Protein 4ILO (pdb70)

Radius of gyration: 42.45 Å; Cα contacts (8 Å, |Δi|>4): 378; chains: 2; bounding box: 97×63×125 Å

Organism: Chlamydia trachomatis serovar L2 (strain ATCC VR-902B / DSM 19102 / 434/Bu) (NCBI:txid471472)

Structure (mmCIF, N/CA/C/O backbone):
data_4ILO
#
_entry.id   4ILO
#
_cell.length_a   88.345
_cell.length_b   92.634
_cell.length_c   82.652
_cell.angle_alpha   90.000
_cell.angle_beta   95.620
_cell.angle_gamma   90.000
#
_symmetry.space_group_name_H-M   'C 1 2 1'
#
loop_
_entity.id
_entity.type
_entity.pdbx_description
1 polymer CT398
2 non-polymer 'ZINC ION'
3 non-polymer 1,2-ETHANEDIOL
4 water water
#
loop_
_atom_site.group_PDB
_atom_site.id
_atom_site.type_symbol
_atom_site.label_atom_id
_atom_site.label_alt_id
_atom_site.label_comp_id
_atom_site.label_asym_id
_atom_site.label_entity_id
_atom_site.label_seq_id
_atom_site.pdbx_PDB_ins_code
_atom_site.Cartn_x
_atom_site.Cartn_y
_atom_site.Cartn_z
_atom_site.occupancy
_atom_site.B_iso_or_equiv
_atom_site.auth_seq_id
_atom_site.auth_comp_id
_atom_site.auth_asym_id
_atom_site.auth_atom_id
_atom_site.pdbx_PDB_model_num
ATOM 1 N N . SER A 1 1 ? -36.230 32.336 43.469 1.00 64.29 -2 SER A N 1
ATOM 2 C CA . SER A 1 1 ? -37.687 32.408 43.158 1.00 66.21 -2 SER A CA 1
ATOM 3 C C . SER A 1 1 ? -38.170 31.118 42.496 1.00 61.56 -2 SER A C 1
ATOM 4 O O . SER A 1 1 ? -37.475 30.553 41.620 1.00 47.97 -2 SER A O 1
ATOM 7 N N . ASN A 1 2 ? -39.357 30.663 42.930 1.00 52.47 -1 ASN A N 1
ATOM 8 C CA . ASN A 1 2 ? -40.056 29.561 42.261 1.00 59.97 -1 ASN A CA 1
ATOM 9 C C . ASN A 1 2 ? -40.186 29.816 40.760 1.00 57.30 -1 ASN A C 1
ATOM 10 O O . ASN A 1 2 ? -39.846 28.956 39.935 1.00 43.16 -1 ASN A O 1
ATOM 15 N N . ALA A 1 3 ? -40.709 30.994 40.391 1.00 51.01 0 ALA A N 1
ATOM 16 C CA . ALA A 1 3 ? -40.984 31.280 38.988 1.00 50.91 0 ALA A CA 1
ATOM 17 C C . ALA A 1 3 ? -39.701 31.336 38.171 1.00 46.25 0 ALA A C 1
ATOM 18 O O . ALA A 1 3 ? -39.687 30.911 37.016 1.00 47.73 0 ALA A O 1
ATOM 20 N N . MET A 1 4 ? -38.624 31.884 38.748 1.00 51.25 1 MET A N 1
ATOM 21 C CA . MET A 1 4 ? -37.345 31.957 38.045 1.00 53.08 1 MET A CA 1
ATOM 22 C C . MET A 1 4 ? -36.811 30.557 37.770 1.00 50.41 1 MET A C 1
ATOM 23 O O . MET A 1 4 ? -36.344 30.263 36.658 1.00 41.04 1 MET A O 1
ATOM 28 N N . HIS A 1 5 ? -36.915 29.677 38.774 1.00 49.12 2 HIS A N 1
ATOM 29 C CA . HIS A 1 5 ? -36.569 28.268 38.617 1.00 50.38 2 HIS A CA 1
ATOM 30 C C . HIS A 1 5 ? -37.368 27.606 37.487 1.00 53.14 2 HIS A C 1
ATOM 31 O O . HIS A 1 5 ? -36.816 26.810 36.718 1.00 45.45 2 HIS A O 1
ATOM 38 N N . ASP A 1 6 ? -38.663 27.923 37.359 1.00 56.56 3 ASP A N 1
ATOM 39 C CA . ASP A 1 6 ? -39.449 27.372 36.251 1.00 48.34 3 ASP A CA 1
ATOM 40 C C . ASP A 1 6 ? -39.017 27.966 34.913 1.00 48.26 3 ASP A C 1
ATOM 41 O O . ASP A 1 6 ? -38.956 27.252 33.900 1.00 45.95 3 ASP A O 1
ATOM 46 N N . ALA A 1 7 ? -38.751 29.273 34.874 1.00 41.47 4 ALA A N 1
ATOM 47 C CA . ALA A 1 7 ? -38.278 29.863 33.629 1.00 45.82 4 ALA A CA 1
ATOM 48 C C . ALA A 1 7 ? -36.955 29.233 33.206 1.00 45.42 4 ALA A C 1
ATOM 49 O O . ALA A 1 7 ? -36.712 29.007 32.006 1.00 43.97 4 ALA A O 1
ATOM 51 N N . LEU A 1 8 ? -36.088 28.934 34.180 1.00 42.36 5 LEU A N 1
ATOM 52 C CA . LEU A 1 8 ? -34.782 28.378 33.857 1.00 41.01 5 LEU A CA 1
ATOM 53 C C . LEU A 1 8 ? -34.935 26.959 33.352 1.00 42.88 5 LEU A C 1
ATOM 54 O O . LEU A 1 8 ? -34.476 26.640 32.254 1.00 37.02 5 LEU A O 1
ATOM 59 N N . GLN A 1 9 ? -35.628 26.111 34.117 1.00 38.03 6 GLN A N 1
ATOM 60 C CA . GLN A 1 9 ? -35.848 24.734 33.686 1.00 39.52 6 GLN A CA 1
ATOM 61 C C . GLN A 1 9 ? -36.401 24.690 32.262 1.00 41.26 6 GLN A C 1
ATOM 62 O O . GLN A 1 9 ? -36.009 23.830 31.447 1.00 38.03 6 GLN A O 1
ATOM 68 N N . SER A 1 10 ? -37.272 25.645 31.923 1.00 38.44 7 SER A N 1
ATOM 69 C CA . SER A 1 10 ? -37.906 25.635 30.610 1.00 38.70 7 SER A CA 1
ATOM 70 C C . SER A 1 10 ? -36.932 26.032 29.491 1.00 37.76 7 SER A C 1
ATOM 71 O O . SER A 1 10 ? -36.910 25.396 28.443 1.00 37.41 7 SER A O 1
ATOM 74 N N . ILE A 1 11 ? -36.172 27.113 29.680 1.00 37.55 8 ILE A N 1
ATOM 75 C CA . ILE A 1 11 ? -35.176 27.525 28.696 1.00 36.83 8 ILE A CA 1
ATOM 76 C C . ILE A 1 11 ? -34.049 26.509 28.619 1.00 35.75 8 ILE A C 1
ATOM 77 O O . ILE A 1 11 ? -33.474 26.295 27.553 1.00 35.10 8 ILE A O 1
ATOM 82 N N . LEU A 1 12 ? -33.696 25.879 29.736 1.00 35.70 9 LEU A N 1
ATOM 83 C CA . LEU A 1 12 ? -32.685 24.839 29.668 1.00 35.06 9 LEU A CA 1
ATOM 84 C C . LEU A 1 12 ? -33.120 23.729 28.721 1.00 34.84 9 LEU A C 1
ATOM 85 O O . LEU A 1 12 ? -32.318 23.249 27.909 1.00 39.12 9 LEU A O 1
ATOM 90 N N . ALA A 1 13 ? -34.395 23.350 28.761 1.00 35.52 10 ALA A N 1
ATOM 91 C CA . ALA A 1 13 ? -34.848 22.252 27.911 1.00 35.65 10 ALA A CA 1
ATOM 92 C C . ALA A 1 13 ? -34.955 22.684 26.458 1.00 37.99 10 ALA A C 1
ATOM 93 O O . ALA A 1 13 ? -34.698 21.878 25.549 1.00 38.95 10 ALA A O 1
ATOM 95 N N . ILE A 1 14 ? -35.341 23.939 26.215 1.00 35.52 11 ILE A N 1
ATOM 96 C CA . ILE A 1 14 ? -35.297 24.464 24.852 1.00 35.27 11 ILE A CA 1
ATOM 97 C C . ILE A 1 14 ? -33.863 24.505 24.351 1.00 34.12 11 ILE A C 1
ATOM 98 O O . ILE A 1 14 ? -33.585 24.234 23.173 1.00 33.78 11 ILE A O 1
ATOM 103 N N . GLN A 1 15 ? -32.935 24.855 25.239 1.00 33.84 12 GLN A N 1
ATOM 104 C CA . GLN A 1 15 ? -31.540 24.960 24.855 1.00 33.09 12 GLN A CA 1
ATOM 105 C C . GLN A 1 15 ? -30.998 23.611 24.386 1.00 32.54 12 GLN A C 1
ATOM 106 O O . GLN A 1 15 ? -30.185 23.555 23.455 1.00 31.95 12 GLN A O 1
ATOM 112 N N . GLU A 1 16 ? -31.442 22.510 24.999 1.00 33.37 13 GLU A N 1
ATOM 113 C CA . GLU A 1 16 ? -30.962 21.200 24.544 1.00 39.61 13 GLU A CA 1
ATOM 114 C C . GLU A 1 16 ? -31.467 20.879 23.136 1.00 38.27 13 GLU A C 1
ATOM 115 O O . GLU A 1 16 ? -30.729 20.293 22.316 1.00 32.53 13 GLU A O 1
ATOM 121 N N . LEU A 1 17 ? -32.699 21.292 22.818 1.00 33.02 14 LEU A N 1
ATOM 122 C CA . LEU A 1 17 ? -33.203 21.119 21.461 1.00 37.33 14 LEU A CA 1
ATOM 123 C C . LEU A 1 17 ? -32.406 21.965 20.477 1.00 32.13 14 LEU A C 1
ATOM 124 O O . LEU A 1 17 ? -31.968 21.470 19.428 1.00 31.64 14 LEU A O 1
ATOM 129 N N . ASP A 1 18 ? -32.168 23.232 20.822 1.00 32.08 15 ASP A N 1
ATOM 130 C CA . ASP A 1 18 ? -31.399 24.096 19.937 1.00 31.53 15 ASP A CA 1
ATOM 131 C C . ASP A 1 18 ? -29.984 23.558 19.678 1.00 30.69 15 ASP A C 1
ATOM 132 O O . ASP A 1 18 ? -29.477 23.653 18.548 1.00 30.17 15 ASP A O 1
ATOM 137 N N . ILE A 1 19 ? -29.324 22.993 20.695 1.00 30.70 16 ILE A N 1
ATOM 138 C CA . ILE A 1 19 ? -27.971 22.478 20.480 1.00 33.39 16 ILE A CA 1
ATOM 139 C C . ILE A 1 19 ? -27.991 21.343 19.457 1.00 34.49 16 ILE A C 1
ATOM 140 O O . ILE A 1 19 ? -27.186 21.310 18.508 1.00 34.49 16 ILE A O 1
ATOM 145 N N . LYS A 1 20 ? -28.907 20.391 19.644 1.00 41.07 17 LYS A N 1
ATOM 146 C CA . LYS A 1 20 ? -29.052 19.302 18.682 1.00 38.39 17 LYS A CA 1
ATOM 147 C C . LYS A 1 20 ? -29.311 19.847 17.286 1.00 38.28 17 LYS A C 1
ATOM 148 O O . LYS A 1 20 ? -28.683 19.412 16.311 1.00 35.98 17 LYS A O 1
ATOM 154 N N . MET A 1 21 ? -30.230 20.817 17.174 1.00 32.64 18 MET A N 1
ATOM 155 C CA . MET A 1 21 ? -30.575 21.343 15.862 1.00 32.86 18 MET A CA 1
ATOM 156 C C . MET A 1 21 ? -29.377 22.009 15.209 1.00 34.50 18 MET A C 1
ATOM 157 O O . MET A 1 21 ? -29.217 21.921 13.993 1.00 30.21 18 MET A O 1
ATOM 162 N N . ILE A 1 22 ? -28.524 22.675 15.999 1.00 28.95 19 ILE A N 1
ATOM 163 C CA . ILE A 1 22 ? -27.304 23.254 15.444 1.00 28.45 19 ILE A CA 1
ATOM 164 C C . ILE A 1 22 ? -26.391 22.147 14.956 1.00 28.32 19 ILE A C 1
ATOM 165 O O . ILE A 1 22 ? -25.800 22.232 13.876 1.00 30.02 19 ILE A O 1
ATOM 170 N N . ARG A 1 23 ? -26.276 21.082 15.743 1.00 36.14 20 ARG A N 1
ATOM 171 C CA . ARG A 1 23 ? -25.472 19.952 15.325 1.00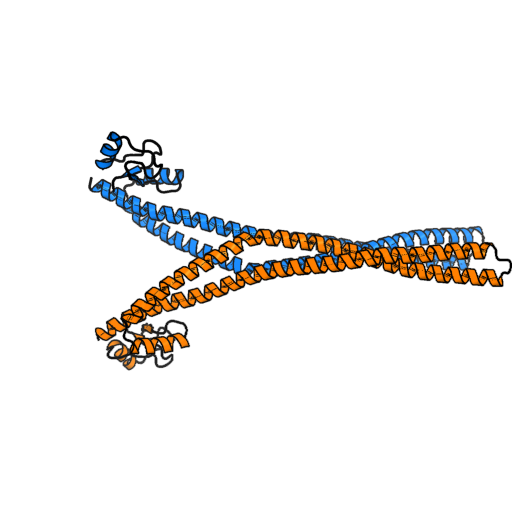 31.40 20 ARG A CA 1
ATOM 172 C C . ARG A 1 23 ? -26.014 19.373 14.029 1.00 32.84 20 ARG A C 1
ATOM 173 O O . ARG A 1 23 ? -25.281 19.253 13.047 1.00 31.16 20 ARG A O 1
ATOM 181 N N . LEU A 1 24 ? -27.318 19.057 13.992 1.00 34.19 21 LEU A N 1
ATOM 182 C CA . LEU A 1 24 ? -27.911 18.492 12.783 1.00 33.38 21 LEU A CA 1
ATOM 183 C C . LEU A 1 24 ? -27.615 19.345 11.555 1.00 33.89 21 LEU A C 1
ATOM 184 O O . LEU A 1 24 ? -27.319 18.806 10.481 1.00 31.72 21 LEU A O 1
ATOM 189 N N . MET A 1 25 ? -27.714 20.677 11.679 1.00 28.00 22 MET A N 1
ATOM 190 C CA . MET A 1 25 ? -27.548 21.520 10.503 1.00 27.67 22 MET A CA 1
ATOM 191 C C . MET A 1 25 ? -26.110 21.477 10.013 1.00 34.34 22 MET A C 1
ATOM 192 O O . MET A 1 25 ? -25.855 21.567 8.802 1.00 32.63 22 MET A O 1
ATOM 197 N N . ARG A 1 26 ? -25.162 21.336 10.942 1.00 37.98 23 ARG A N 1
ATOM 198 C CA . ARG A 1 26 ? -23.760 21.256 10.564 1.00 36.97 23 ARG A CA 1
ATOM 199 C C . ARG A 1 26 ? -23.464 19.942 9.849 1.00 30.25 23 ARG A C 1
ATOM 200 O O . ARG A 1 26 ? -22.736 19.923 8.849 1.00 29.94 23 ARG A O 1
ATOM 208 N N . VAL A 1 27 ? -24.011 18.832 10.351 1.00 28.21 24 VAL A N 1
ATOM 209 C CA . VAL A 1 27 ? -23.780 17.541 9.708 1.00 31.40 24 VAL A CA 1
ATOM 210 C C . VAL A 1 27 ? -24.452 17.486 8.341 1.00 25.91 24 VAL A C 1
ATOM 211 O O . VAL A 1 27 ? -23.899 16.926 7.392 1.00 29.15 24 VAL A O 1
ATOM 215 N N . LYS A 1 28 ? -25.664 18.029 8.221 1.00 30.91 25 LYS A N 1
ATOM 216 C CA . LYS A 1 28 ? -26.294 18.162 6.909 1.00 29.32 25 LYS A CA 1
ATOM 217 C C . LYS A 1 28 ? -25.380 18.904 5.938 1.00 34.98 25 LYS A C 1
ATOM 218 O O . LYS A 1 28 ? -25.060 18.399 4.857 1.00 27.01 25 LYS A O 1
ATOM 224 N N . LYS A 1 29 ? -24.950 20.116 6.309 1.00 36.02 26 LYS A N 1
ATOM 225 C CA . LYS A 1 29 ? -24.056 20.852 5.426 1.00 28.82 26 LYS A CA 1
ATOM 226 C C . LYS A 1 29 ? -22.837 20.01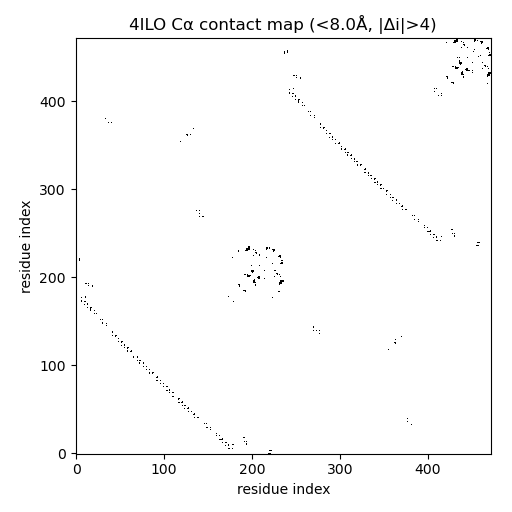4 5.067 1.00 29.66 26 LYS A C 1
ATOM 227 O O . LYS A 1 29 ? -22.378 20.047 3.921 1.00 34.19 26 LYS A O 1
ATOM 229 N N . GLU A 1 30 ? -22.295 19.247 6.022 1.00 32.68 27 GLU A N 1
ATOM 230 C CA . GLU A 1 30 ? -21.123 18.420 5.703 1.00 37.50 27 GLU A CA 1
ATOM 231 C C . GLU A 1 30 ? -21.458 17.314 4.695 1.00 34.48 27 GLU A C 1
ATOM 232 O O . GLU A 1 30 ? -20.671 17.043 3.775 1.00 27.61 27 GLU A O 1
ATOM 238 N N . HIS A 1 31 ? -22.616 16.656 4.854 1.00 29.47 28 HIS A N 1
ATOM 239 C CA . HIS A 1 31 ? -23.063 15.675 3.865 1.00 29.78 28 HIS A CA 1
ATOM 240 C C . HIS A 1 31 ? -23.286 16.323 2.503 1.00 32.05 28 HIS A C 1
ATOM 241 O O . HIS A 1 31 ? -22.943 15.734 1.471 1.00 31.12 28 HIS A O 1
ATOM 248 N N . GLN A 1 32 ? -23.859 17.537 2.474 1.00 23.78 29 GLN A N 1
ATOM 249 C CA . GLN A 1 32 ? -24.076 18.210 1.191 1.00 29.35 29 GLN A CA 1
ATOM 250 C C . GLN A 1 32 ? -22.757 18.579 0.517 1.00 29.70 29 GLN A C 1
ATOM 251 O O . GLN A 1 32 ? -22.640 18.499 -0.713 1.00 29.32 29 GLN A O 1
ATOM 257 N N . ASN A 1 33 ? -21.746 18.976 1.294 1.00 36.10 30 ASN A N 1
ATOM 258 C CA . ASN A 1 33 ? -20.429 19.219 0.705 1.00 33.26 30 ASN A CA 1
ATOM 259 C C . ASN A 1 33 ? -19.858 17.947 0.096 1.00 26.66 30 ASN A C 1
ATOM 260 O O . ASN A 1 33 ? -19.232 17.992 -0.968 1.00 27.45 30 ASN A O 1
ATOM 265 N N . GLU A 1 34 ? -20.019 16.813 0.799 1.00 28.71 31 GLU A N 1
ATOM 266 C CA . GLU A 1 34 ? -19.532 15.516 0.327 1.00 24.80 31 GLU A CA 1
ATOM 267 C C . GLU A 1 34 ? -20.213 15.109 -0.976 1.00 36.70 31 GLU A C 1
ATOM 268 O O . GLU A 1 34 ? -19.566 14.532 -1.862 1.00 34.32 31 GLU A O 1
ATOM 274 N N . LEU A 1 35 ? -21.512 15.419 -1.119 1.00 22.74 32 LEU A N 1
ATOM 275 C CA . LEU A 1 35 ? -22.234 15.164 -2.373 1.00 35.15 32 LEU A CA 1
ATOM 276 C C . LEU A 1 35 ? -21.717 16.046 -3.512 1.00 21.79 32 LEU A C 1
ATOM 277 O O . LEU A 1 35 ? -21.425 15.560 -4.613 1.00 24.12 32 LEU A O 1
ATOM 282 N N . ALA A 1 36 ? -21.593 17.350 -3.257 1.00 22.06 33 ALA A N 1
ATOM 283 C CA . ALA A 1 36 ? -21.072 18.270 -4.253 1.00 28.78 33 ALA A CA 1
ATOM 284 C C . ALA A 1 36 ? -19.667 17.886 -4.665 1.00 32.37 33 ALA A C 1
ATOM 285 O O . ALA A 1 36 ? -19.319 18.006 -5.844 1.00 33.39 33 ALA A O 1
ATOM 287 N N . LYS A 1 37 ? -18.844 17.402 -3.718 1.00 29.14 34 LYS A N 1
ATOM 288 C CA . LYS A 1 37 ? -17.507 16.931 -4.086 1.00 29.14 34 LYS A CA 1
ATOM 289 C C . LYS A 1 37 ? -17.590 15.740 -5.037 1.00 29.37 34 LYS A C 1
ATOM 290 O O . LYS A 1 37 ? -16.832 15.655 -6.017 1.00 25.16 34 LYS A O 1
ATOM 292 N N . ILE A 1 38 ? -18.554 14.841 -4.810 1.00 36.97 35 ILE A N 1
ATOM 293 C CA . ILE A 1 38 ? -18.708 13.672 -5.674 1.00 30.00 35 ILE A CA 1
ATOM 294 C C . ILE A 1 38 ? -19.251 14.086 -7.041 1.00 33.61 35 ILE A C 1
ATOM 295 O O . ILE A 1 38 ? -18.690 13.710 -8.079 1.00 32.26 35 ILE A O 1
ATOM 300 N N . GLN A 1 39 ? -20.318 14.908 -7.063 1.00 26.06 36 GLN A N 1
ATOM 301 C CA . GLN A 1 39 ? -20.826 15.455 -8.327 1.00 31.02 36 GLN A CA 1
ATOM 302 C C . GLN A 1 39 ? -19.716 16.150 -9.118 1.00 33.69 36 GLN A C 1
ATOM 303 O O . GLN A 1 39 ? -19.613 15.989 -10.333 1.00 32.85 36 GLN A O 1
ATOM 305 N N . ALA A 1 40 ? -18.883 16.936 -8.441 1.00 35.75 37 ALA A N 1
ATOM 306 C CA . ALA A 1 40 ? -17.843 17.687 -9.132 1.00 32.14 37 ALA A CA 1
ATOM 307 C C . ALA A 1 40 ? -16.758 16.768 -9.705 1.00 31.95 37 ALA A C 1
ATOM 308 O O . ALA A 1 40 ? -16.148 17.088 -10.728 1.00 27.93 37 ALA A O 1
ATOM 310 N N . LEU A 1 41 ? -16.479 15.637 -9.066 1.00 28.43 38 LEU A N 1
ATOM 311 C CA . LEU A 1 41 ? -15.517 14.723 -9.650 1.00 25.38 38 LEU A CA 1
ATOM 312 C C . LEU A 1 41 ? -16.070 14.130 -10.941 1.00 30.59 38 LEU A C 1
ATOM 313 O O . LEU A 1 41 ? -15.338 13.990 -11.936 1.00 29.44 38 LEU A O 1
ATOM 318 N N . LYS A 1 42 ? -17.372 13.812 -10.960 1.00 29.01 39 LYS A N 1
ATOM 319 C CA . LYS A 1 42 ? -17.990 13.316 -12.188 1.00 31.86 39 LYS A CA 1
ATOM 320 C C . LYS A 1 42 ? -18.071 14.415 -13.228 1.00 36.80 39 LYS A C 1
ATOM 321 O O . LYS A 1 42 ? -17.816 14.174 -14.408 1.00 31.74 39 LYS A O 1
ATOM 327 N N . THR A 1 43 ? -18.445 15.626 -12.821 1.00 24.32 40 THR A N 1
ATOM 328 C CA . THR A 1 43 ? -18.632 16.656 -13.821 1.00 22.76 40 THR A CA 1
ATOM 329 C C . THR A 1 43 ? -17.316 16.990 -14.502 1.00 32.01 40 THR A C 1
ATOM 330 O O . THR A 1 43 ? -17.289 17.270 -15.707 1.00 34.09 40 THR A O 1
ATOM 334 N N . ASP A 1 44 ? -16.214 16.917 -13.760 1.00 22.54 41 ASP A N 1
ATOM 335 C CA . ASP A 1 44 ? -14.916 17.129 -14.368 1.00 23.41 41 ASP A CA 1
ATOM 336 C C . ASP A 1 44 ? -14.617 16.059 -15.412 1.00 26.90 41 ASP A C 1
ATOM 337 O O . ASP A 1 44 ? -14.032 16.346 -16.473 1.00 21.13 41 ASP A O 1
ATOM 342 N N . ILE A 1 45 ? -14.992 14.813 -15.140 1.00 18.83 42 ILE A N 1
ATOM 343 C CA . ILE A 1 45 ? -14.678 13.772 -16.115 1.00 20.80 42 ILE A CA 1
ATOM 344 C C . ILE A 1 45 ? -15.566 13.922 -17.342 1.00 26.65 42 ILE A C 1
ATOM 345 O O . ILE A 1 45 ? -15.131 13.671 -18.465 1.00 25.56 42 ILE A O 1
ATOM 350 N N . ARG A 1 46 ? -16.823 14.320 -17.149 1.00 25.80 43 ARG A N 1
ATOM 351 C CA . ARG A 1 46 ? -17.711 14.528 -18.290 1.00 24.17 43 ARG A CA 1
ATOM 352 C C . ARG A 1 46 ? -17.195 15.636 -19.182 1.00 25.31 43 ARG A C 1
ATOM 353 O O . ARG A 1 46 ? -17.301 15.549 -20.416 1.00 30.22 43 ARG A O 1
ATOM 361 N N . ARG A 1 47 ? -16.623 16.692 -18.579 1.00 17.21 44 ARG A N 1
ATOM 362 C CA . ARG A 1 47 ? -16.093 17.793 -19.376 1.00 22.38 44 ARG A CA 1
ATOM 363 C C . ARG A 1 47 ? -14.939 17.312 -20.243 1.00 28.89 44 ARG A C 1
ATOM 364 O O . ARG A 1 47 ? -14.821 17.705 -21.411 1.00 23.02 44 ARG A O 1
ATOM 366 N N . LYS A 1 48 ? -14.055 16.484 -19.674 1.00 16.35 45 LYS A N 1
ATOM 367 C CA . LYS A 1 48 ? -12.964 15.940 -20.459 1.00 20.34 45 LYS A CA 1
ATOM 368 C C . LYS A 1 48 ? -13.512 15.107 -21.607 1.00 23.13 45 LYS A C 1
ATOM 369 O O . LYS A 1 48 ? -13.026 15.216 -22.744 1.00 21.26 45 LYS A O 1
ATOM 375 N N . VAL A 1 49 ? -14.539 14.284 -21.335 1.00 16.65 46 VAL A N 1
ATOM 376 C CA . VAL A 1 49 ? -15.123 13.466 -22.399 1.00 25.13 46 VAL A CA 1
ATOM 377 C C . VAL A 1 49 ? -15.686 14.354 -23.511 1.00 27.14 46 VAL A C 1
ATOM 378 O O . VAL A 1 49 ? -15.412 14.120 -24.701 1.00 20.73 46 VAL A O 1
ATOM 382 N N . GLU A 1 50 ? -16.379 15.445 -23.137 1.00 20.77 47 GLU A N 1
ATOM 383 C CA . GLU A 1 50 ? -16.963 16.375 -24.109 1.00 18.57 47 GLU A CA 1
ATOM 384 C C . GLU A 1 50 ? -15.891 17.051 -24.951 1.00 22.11 47 GLU A C 1
ATOM 385 O O . GLU A 1 50 ? -16.016 17.134 -26.177 1.00 21.81 47 GLU A O 1
ATOM 387 N N . GLU A 1 51 ? -14.830 17.558 -24.313 1.00 20.54 48 GLU A N 1
ATOM 388 C CA . GLU A 1 51 ? -13.771 18.201 -25.080 1.00 26.37 48 GLU A CA 1
ATOM 389 C C . GLU A 1 51 ? -13.135 17.210 -26.044 1.00 23.19 48 GLU A C 1
ATOM 390 O O . GLU A 1 51 ? -12.792 17.568 -27.173 1.00 23.69 48 GLU A O 1
ATOM 396 N N . LYS A 1 52 ? -12.984 15.952 -25.614 1.00 22.42 49 LYS A N 1
ATOM 397 C CA . LYS A 1 52 ? -12.384 14.943 -26.475 1.00 21.82 49 LYS A CA 1
ATOM 398 C C . LYS A 1 52 ? -13.312 14.595 -27.627 1.00 22.47 49 LYS A C 1
ATOM 399 O O . LYS A 1 52 ? -12.867 14.440 -28.776 1.00 24.18 49 LYS A O 1
ATOM 405 N N . GLU A 1 53 ? -14.606 14.509 -27.358 1.00 18.34 50 GLU A N 1
ATOM 406 C CA . GLU A 1 53 ? -15.549 14.237 -28.438 1.00 20.86 50 GLU A CA 1
ATOM 407 C C . GLU A 1 53 ? -15.521 15.344 -29.493 1.00 28.37 50 GLU A C 1
ATOM 408 O O . GLU A 1 53 ? -15.481 15.062 -30.697 1.00 27.13 50 GLU A O 1
ATOM 414 N N . GLN A 1 54 ? -15.474 16.610 -29.069 1.00 28.13 51 GLN A N 1
ATOM 415 C CA . GLN A 1 54 ? -15.474 17.695 -30.057 1.00 30.88 51 GLN A CA 1
ATOM 416 C C . GLN A 1 54 ? -14.198 17.690 -30.877 1.00 25.92 51 GLN A C 1
ATOM 417 O O . GLN A 1 54 ? -14.210 18.040 -32.062 1.00 26.78 51 GLN A O 1
ATOM 423 N N . GLU A 1 55 ? -13.085 17.352 -30.236 1.00 23.66 52 GLU A N 1
ATOM 424 C CA . GLU A 1 55 ? -11.814 17.231 -30.927 1.00 26.12 52 GLU A CA 1
ATOM 425 C C . GLU A 1 55 ? -11.853 16.084 -31.934 1.00 25.67 52 GLU A C 1
ATOM 426 O O . GLU A 1 55 ? -11.339 16.222 -33.046 1.00 27.39 52 GLU A O 1
ATOM 432 N N . MET A 1 56 ? -12.508 14.970 -31.582 1.00 20.35 53 MET A N 1
ATOM 433 C CA . MET A 1 56 ? -12.632 13.849 -32.501 1.00 18.15 53 MET A CA 1
ATOM 434 C C . MET A 1 56 ? -13.491 14.226 -33.676 1.00 22.73 53 MET A C 1
ATOM 435 O O . MET A 1 56 ? -13.284 13.716 -34.783 1.00 24.97 53 MET A O 1
ATOM 440 N N . GLU A 1 57 ? -14.469 15.091 -33.450 1.00 17.15 54 GLU A N 1
ATOM 441 C CA . GLU A 1 57 ? -15.328 15.518 -34.545 1.00 21.05 54 GLU A CA 1
ATOM 442 C C . GLU A 1 57 ? -14.544 16.342 -35.553 1.00 19.40 54 GLU A C 1
ATOM 443 O O . GLU A 1 57 ? -14.792 16.240 -36.749 1.00 21.82 54 GLU A O 1
ATOM 449 N N . LYS A 1 58 ? -13.615 17.182 -35.076 1.00 13.66 55 LYS A N 1
ATOM 450 C CA . LYS A 1 58 ? -12.794 17.985 -35.966 1.00 23.43 55 LYS A CA 1
ATOM 451 C C . LYS A 1 58 ? -11.840 17.108 -36.750 1.00 23.71 55 LYS A C 1
ATOM 452 O O . LYS A 1 58 ? -11.558 17.386 -37.919 1.00 24.67 55 LYS A O 1
ATOM 454 N N . LEU A 1 59 ? -11.265 16.094 -36.102 1.00 19.62 56 LEU A N 1
ATOM 455 C CA . LEU A 1 59 ? -10.363 15.189 -36.818 1.00 22.19 56 LEU A CA 1
ATOM 456 C C . LEU A 1 59 ? -11.117 14.452 -37.907 1.00 17.42 56 LEU A C 1
ATOM 457 O O . LEU A 1 59 ? -10.666 14.383 -39.056 1.00 19.02 56 LEU A O 1
ATOM 462 N N . LYS A 1 60 ? -12.289 13.926 -37.574 1.00 12.60 57 LYS A N 1
ATOM 463 C CA . LYS A 1 60 ? -13.088 13.239 -38.582 1.00 16.03 57 LYS A CA 1
ATOM 464 C C . LYS A 1 60 ? -13.206 14.064 -39.856 1.00 20.41 57 LYS A C 1
ATOM 465 O O . LYS A 1 60 ? -13.020 13.545 -40.970 1.00 22.83 57 LYS A O 1
ATOM 471 N N . ASP A 1 61 ? -13.464 15.362 -39.710 1.00 24.53 58 ASP A N 1
ATOM 472 C CA . ASP A 1 61 ? -13.721 16.200 -40.873 1.00 28.02 58 ASP A CA 1
ATOM 473 C C . ASP A 1 61 ? -12.449 16.616 -41.594 1.00 14.15 58 ASP A C 1
ATOM 474 O O . ASP A 1 61 ? -12.489 16.793 -42.804 1.00 16.97 58 ASP A O 1
ATOM 479 N N . GLN A 1 62 ? -11.351 16.856 -40.872 1.00 12.75 59 GLN A N 1
ATOM 480 C CA . GLN A 1 62 ? -10.080 17.119 -41.520 1.00 23.07 59 GLN A CA 1
ATOM 481 C C . GLN A 1 62 ? -9.582 15.875 -42.244 1.00 22.52 59 GLN A C 1
ATOM 482 O O . GLN A 1 62 ? -8.995 15.979 -43.324 1.00 15.54 59 GLN A O 1
ATOM 488 N N . ILE A 1 63 ? -9.814 14.687 -41.670 1.00 16.35 60 ILE A N 1
ATOM 489 C CA . ILE A 1 63 ? -9.410 13.451 -42.340 1.00 15.51 60 ILE A CA 1
ATOM 490 C C . ILE A 1 63 ? -10.200 13.274 -43.626 1.00 18.87 60 ILE A C 1
ATOM 491 O O . ILE A 1 63 ? -9.656 12.911 -44.679 1.00 15.92 60 ILE A O 1
ATOM 496 N N . LYS A 1 64 ? -11.511 13.478 -43.545 1.00 19.42 61 LYS A N 1
ATOM 497 C CA . LYS A 1 64 ? -12.333 13.324 -44.728 1.00 21.11 61 LYS A CA 1
ATOM 498 C C . LYS A 1 64 ? -11.946 14.348 -45.778 1.00 20.41 61 LYS A C 1
ATOM 499 O O . LYS A 1 64 ? -11.880 14.032 -46.971 1.00 18.17 61 LYS A O 1
ATOM 505 N N . GLY A 1 65 ? -11.658 15.573 -45.347 1.00 17.55 62 GLY A N 1
ATOM 506 C CA . GLY A 1 65 ? -11.268 16.596 -46.300 1.00 21.93 62 GLY A CA 1
ATOM 507 C C . GLY A 1 65 ? -9.918 16.322 -46.929 1.00 25.19 62 GLY A C 1
ATOM 508 O O . GLY A 1 65 ? -9.690 16.636 -48.102 1.00 18.35 62 GLY A O 1
ATOM 509 N N . GLY A 1 66 ? -8.985 15.790 -46.148 1.00 24.22 63 GLY A N 1
ATOM 510 C CA . GLY A 1 66 ? -7.678 15.498 -46.703 1.00 16.59 63 GLY A CA 1
ATOM 511 C C . GLY A 1 66 ? -7.753 14.385 -47.729 1.00 11.72 63 GLY A C 1
ATOM 512 O O . GLY A 1 66 ? -7.226 14.504 -48.827 1.00 10.69 63 GLY A O 1
ATOM 513 N N . GLU A 1 67 ? -8.443 13.287 -47.392 1.00 10.50 64 GLU A N 1
ATOM 514 C CA . GLU A 1 67 ? -8.606 12.224 -48.374 1.00 10.57 64 GLU A CA 1
ATOM 515 C C . GLU A 1 67 ? -9.192 12.749 -49.680 1.00 15.36 64 GLU A C 1
ATOM 516 O O . GLU A 1 67 ? -8.831 12.292 -50.778 1.00 18.34 64 GLU A O 1
ATOM 522 N N . LYS A 1 68 ? -10.140 13.673 -49.581 1.00 13.93 65 LYS A N 1
ATOM 523 C CA . LYS A 1 68 ? -10.837 14.125 -50.774 1.00 16.29 65 LYS A CA 1
ATOM 524 C C . LYS A 1 68 ? -9.901 14.938 -51.667 1.00 21.10 65 LYS A C 1
ATOM 525 O O . LYS A 1 68 ? -9.896 14.761 -52.886 1.00 15.24 65 LYS A O 1
ATOM 531 N N . ARG A 1 69 ? -9.090 15.817 -51.061 1.00 17.11 66 ARG A N 1
ATOM 532 C CA . ARG A 1 69 ? -8.138 16.618 -51.813 1.00 16.47 66 ARG A CA 1
ATOM 533 C C . ARG A 1 69 ? -7.003 15.753 -52.349 1.00 19.59 66 ARG A C 1
ATOM 534 O O . ARG A 1 69 ? -6.485 16.022 -53.435 1.00 19.64 66 ARG A O 1
ATOM 542 N N . ILE A 1 70 ? -6.567 14.734 -51.594 1.00 10.00 67 ILE A N 1
ATOM 543 C CA . ILE A 1 70 ? -5.562 13.820 -52.126 1.00 9.52 67 ILE A CA 1
ATOM 544 C C . ILE A 1 70 ? -6.113 13.129 -53.361 1.00 9.56 67 ILE A C 1
ATOM 545 O O . ILE A 1 70 ? -5.478 13.102 -54.431 1.00 10.49 67 ILE A O 1
ATOM 550 N N . GLN A 1 71 ? -7.356 12.668 -53.256 1.00 10.11 68 GLN A N 1
ATOM 551 C CA . GLN A 1 71 ? -8.038 12.047 -54.385 1.00 10.50 68 GLN A CA 1
ATOM 552 C C . GLN A 1 71 ? -8.050 12.968 -55.599 1.00 16.79 68 GLN A C 1
ATOM 553 O O . GLN A 1 71 ? -7.777 12.547 -56.736 1.00 16.16 68 GLN A O 1
ATOM 559 N N . GLU A 1 72 ? -8.416 14.224 -55.378 1.00 12.05 69 GLU A N 1
ATOM 560 C CA . GLU A 1 72 ? -8.502 15.175 -56.466 1.00 14.07 69 GLU A CA 1
ATOM 561 C C . GLU A 1 72 ? -7.126 15.403 -57.126 1.00 17.60 69 GLU A C 1
ATOM 562 O O . GLU A 1 72 ? -7.027 15.512 -58.351 1.00 10.86 69 GLU A O 1
ATOM 568 N N . ILE A 1 73 ? -6.058 15.516 -56.342 1.00 14.10 70 ILE A N 1
ATOM 569 C CA . ILE A 1 73 ? -4.753 15.703 -56.969 1.00 14.53 70 ILE A CA 1
ATOM 570 C C . ILE A 1 73 ? -4.352 14.451 -57.755 1.00 9.55 70 ILE A C 1
ATOM 571 O O . ILE A 1 73 ? -3.758 14.532 -58.858 1.00 9.43 70 ILE A O 1
ATOM 576 N N . SER A 1 74 ? -4.640 13.286 -57.189 1.00 9.03 71 SER A N 1
ATOM 577 C CA . SER A 1 74 ? -4.326 12.019 -57.851 1.00 8.91 71 SER A CA 1
ATOM 578 C C . SER A 1 74 ? -5.038 11.911 -59.187 1.00 12.06 71 SER A C 1
ATOM 579 O O . SER A 1 74 ? -4.418 11.533 -60.188 1.00 12.91 71 SER A O 1
ATOM 582 N N . ASP A 1 75 ? -6.313 12.305 -59.247 1.00 14.82 72 ASP A N 1
ATOM 583 C CA . ASP A 1 75 ? -7.016 12.275 -60.531 1.00 15.23 72 ASP A CA 1
ATOM 584 C C . ASP A 1 75 ? -6.435 13.293 -61.499 1.00 16.32 72 ASP A C 1
ATOM 585 O O . ASP A 1 75 ? -6.443 13.072 -62.704 1.00 18.12 72 ASP A O 1
ATOM 590 N N . GLN A 1 76 ? -5.976 14.423 -60.995 1.00 14.03 73 GLN A N 1
ATOM 591 C CA . GLN A 1 76 ? -5.435 15.429 -61.884 1.00 13.08 73 GLN A CA 1
ATOM 592 C C . GLN A 1 76 ? -4.088 14.982 -62.448 1.00 12.27 73 GLN A C 1
ATOM 593 O O . GLN A 1 76 ? -3.786 15.236 -63.608 1.00 12.39 73 GLN A O 1
ATOM 599 N N . ILE A 1 77 ? -3.258 14.337 -61.634 1.00 10.64 74 ILE A N 1
ATOM 600 C CA . ILE A 1 77 ? -1.994 13.818 -62.124 1.00 8.94 74 ILE A CA 1
ATOM 601 C C . ILE A 1 77 ? -2.246 12.794 -63.217 1.00 13.31 74 ILE A C 1
ATOM 602 O O . ILE A 1 77 ? -1.581 12.803 -64.267 1.00 16.47 74 ILE A O 1
ATOM 607 N N . ASN A 1 78 ? -3.240 11.931 -63.025 1.00 10.98 75 ASN A N 1
ATOM 608 C CA . ASN A 1 78 ? -3.588 10.980 -64.085 1.00 9.08 75 ASN A CA 1
ATOM 609 C C . ASN A 1 78 ? -3.997 11.683 -65.360 1.00 10.71 75 ASN A C 1
ATOM 610 O O . ASN A 1 78 ? -3.623 11.245 -66.457 1.00 16.40 75 ASN A O 1
ATOM 615 N N . LYS A 1 79 ? -4.809 12.738 -65.259 1.00 15.37 76 LYS A N 1
ATOM 616 C CA . LYS A 1 79 ? -5.149 13.476 -66.469 1.00 16.56 76 LYS A CA 1
ATOM 617 C C . LYS A 1 79 ? -3.893 14.014 -67.136 1.00 16.70 76 LYS A C 1
ATOM 618 O O . LYS A 1 79 ? -3.776 13.977 -68.360 1.00 13.42 76 LYS A O 1
ATOM 620 N N . LEU A 1 80 ? -2.939 14.521 -66.352 1.00 12.61 77 LEU A N 1
ATOM 621 C CA . LEU A 1 80 ? -1.767 15.119 -66.968 1.00 19.86 77 LEU A CA 1
ATOM 622 C C . LEU A 1 80 ? -0.918 14.062 -67.671 1.00 18.50 77 LEU A C 1
ATOM 623 O O . LEU A 1 80 ? -0.272 14.345 -68.690 1.00 14.83 77 LEU A O 1
ATOM 628 N N . GLU A 1 81 ? -0.896 12.848 -67.136 1.00 11.65 78 GLU A N 1
ATOM 629 C CA . GLU A 1 81 ? -0.120 11.784 -67.752 1.00 17.30 78 GLU A CA 1
ATOM 630 C C . GLU A 1 81 ? -0.728 11.384 -69.082 1.00 18.31 78 GLU A C 1
ATOM 631 O O . GLU A 1 81 ? -0.023 11.233 -70.077 1.00 19.42 78 GLU A O 1
ATOM 637 N N . ASN A 1 82 ? -2.038 11.260 -69.135 1.00 20.75 79 ASN A N 1
ATOM 638 C CA . ASN A 1 82 ? -2.668 10.998 -70.416 1.00 24.49 79 ASN A CA 1
ATOM 639 C C . ASN A 1 82 ? -2.363 12.115 -71.416 1.00 24.17 79 ASN A C 1
ATOM 640 O O . ASN A 1 82 ? -2.076 11.835 -72.587 1.00 23.42 79 ASN A O 1
ATOM 645 N N . GLN A 1 83 ? -2.411 13.387 -70.979 1.00 20.26 80 GLN A N 1
ATOM 646 C CA . GLN A 1 83 ? -2.131 14.491 -71.905 1.00 20.97 80 GLN A CA 1
ATOM 647 C C . GLN A 1 83 ? -0.717 14.386 -72.456 1.00 17.79 80 GLN A C 1
ATOM 648 O O . GLN A 1 83 ? -0.483 14.559 -73.657 1.00 18.57 80 GLN A O 1
ATOM 654 N N . GLN A 1 84 ? 0.240 14.099 -71.578 1.00 15.49 81 GLN A N 1
ATOM 655 C CA . GLN A 1 84 ? 1.625 14.070 -71.977 1.00 16.52 81 GLN A CA 1
ATOM 656 C C . GLN A 1 84 ? 1.900 12.939 -72.959 1.00 21.95 81 GLN A C 1
ATOM 657 O O . GLN A 1 84 ? 2.743 13.091 -73.844 1.00 16.99 81 GLN A O 1
ATOM 663 N N . ALA A 1 85 ? 1.227 11.793 -72.809 1.00 26.77 82 ALA A N 1
ATOM 664 C CA . ALA A 1 85 ? 1.461 10.685 -73.729 1.00 27.82 82 ALA A CA 1
ATOM 665 C C . ALA A 1 85 ? 1.173 11.080 -75.168 1.00 23.41 82 ALA A C 1
ATOM 666 O O . ALA A 1 85 ? 1.754 10.480 -76.079 1.00 23.49 82 ALA A O 1
ATOM 668 N N . ALA A 1 86 ? 0.307 12.088 -75.391 1.00 18.55 83 ALA A N 1
ATOM 669 C CA . ALA A 1 86 ? -0.083 12.529 -76.729 1.00 21.97 83 ALA A CA 1
ATOM 670 C C . ALA A 1 86 ? 0.639 13.778 -77.238 1.00 22.27 83 ALA A C 1
ATOM 671 O O . ALA A 1 86 ? 0.432 14.146 -78.403 1.00 22.89 83 ALA A O 1
ATOM 673 N N . VAL A 1 87 ? 1.430 14.479 -76.413 1.00 16.88 84 VAL A N 1
ATOM 674 C CA . VAL A 1 87 ? 2.001 15.743 -76.886 1.00 20.82 84 VAL A CA 1
ATOM 675 C C . VAL A 1 87 ? 3.178 15.481 -77.827 1.00 19.82 84 VAL A C 1
ATOM 676 O O . VAL A 1 87 ? 3.904 14.478 -77.723 1.00 16.69 84 VAL A O 1
ATOM 680 N N . LYS A 1 88 ? 3.405 16.434 -78.717 1.00 31.10 85 LYS A N 1
ATOM 681 C CA . LYS A 1 88 ? 4.489 16.346 -79.678 1.00 38.82 85 LYS A CA 1
ATOM 682 C C . LYS A 1 88 ? 5.572 17.392 -79.450 1.00 39.15 85 LYS A C 1
ATOM 683 O O . LYS A 1 88 ? 6.735 17.121 -79.727 1.00 39.96 85 LYS A O 1
ATOM 689 N N . LYS A 1 89 ? 5.238 18.552 -78.902 1.00 28.10 86 LYS A N 1
ATOM 690 C CA . LYS A 1 89 ? 6.218 19.613 -78.758 1.00 27.84 86 LYS A CA 1
ATOM 691 C C . LYS A 1 89 ? 6.944 19.521 -77.420 1.00 23.39 86 LYS A C 1
ATOM 692 O O . LYS A 1 89 ? 6.335 19.249 -76.372 1.00 22.61 86 LYS A O 1
ATOM 698 N N . MET A 1 90 ? 8.265 19.731 -77.480 1.00 17.67 87 MET A N 1
ATOM 699 C CA . MET A 1 90 ? 9.135 19.628 -76.306 1.00 13.57 87 MET A CA 1
ATOM 700 C C . MET A 1 90 ? 8.687 20.572 -75.190 1.00 9.00 87 MET A C 1
ATOM 701 O O . MET A 1 90 ? 8.636 20.177 -74.026 1.00 11.71 87 MET A O 1
ATOM 706 N N . ASP A 1 91 ? 8.325 21.809 -75.515 1.00 10.70 88 ASP A N 1
ATOM 707 C CA . ASP A 1 91 ? 7.854 22.738 -74.479 1.00 15.92 88 ASP A CA 1
ATOM 708 C C . ASP A 1 91 ? 6.613 22.202 -73.733 1.00 16.25 88 ASP A C 1
ATOM 709 O O . ASP A 1 91 ? 6.509 22.337 -72.509 1.00 17.73 88 ASP A O 1
ATOM 714 N N . GLU A 1 92 ? 5.636 21.648 -74.458 1.00 14.58 89 GLU A N 1
ATOM 715 C CA . GLU A 1 92 ? 4.463 21.072 -73.801 1.00 12.30 89 GLU A CA 1
ATOM 716 C C . GLU A 1 92 ? 4.830 19.836 -73.015 1.00 13.92 89 GLU A C 1
ATOM 717 O O . GLU A 1 92 ? 4.358 19.645 -71.881 1.00 12.00 89 GLU A O 1
ATOM 723 N N . PHE A 1 93 ? 5.674 18.975 -73.591 1.00 8.75 90 PHE A N 1
ATOM 724 C CA . PHE A 1 93 ? 6.139 17.828 -72.831 1.00 16.07 90 PHE A CA 1
ATOM 725 C C . PHE A 1 93 ? 6.735 18.284 -71.504 1.00 13.81 90 PHE A C 1
ATOM 726 O O . PHE A 1 93 ? 6.466 17.708 -70.448 1.00 7.40 90 PHE A O 1
ATOM 734 N N . ASN A 1 94 ? 7.567 19.319 -71.549 1.00 9.26 91 ASN A N 1
ATOM 735 C CA . ASN A 1 94 ? 8.329 19.723 -70.381 1.00 6.94 91 ASN A CA 1
ATOM 736 C C . ASN A 1 94 ? 7.415 20.356 -69.350 1.00 9.84 91 ASN A C 1
ATOM 737 O O . ASN A 1 94 ? 7.601 20.147 -68.152 1.00 8.56 91 ASN A O 1
ATOM 742 N N . ALA A 1 95 ? 6.431 21.137 -69.808 1.00 7.60 92 ALA A N 1
ATOM 743 C CA . ALA A 1 95 ? 5.500 21.775 -68.895 1.00 7.84 92 ALA A CA 1
ATOM 744 C C . ALA A 1 95 ? 4.760 20.715 -68.097 1.00 7.50 92 ALA A C 1
ATOM 745 O O . ALA A 1 95 ? 4.667 20.809 -66.870 1.00 8.63 92 ALA A O 1
ATOM 747 N N . LEU A 1 96 ? 4.345 19.637 -68.771 1.00 12.59 93 LEU A N 1
ATOM 748 C CA . LEU A 1 96 ? 3.659 18.539 -68.099 1.00 16.11 93 LEU A CA 1
ATOM 749 C C . LEU A 1 96 ? 4.575 17.802 -67.127 1.00 8.00 93 LEU A C 1
ATOM 750 O O . LEU A 1 96 ? 4.163 17.465 -66.012 1.00 9.92 93 LEU A O 1
ATOM 755 N N . THR A 1 97 ? 5.836 17.573 -67.503 1.00 9.63 94 THR A N 1
ATOM 756 C CA . THR A 1 97 ? 6.773 17.017 -66.528 1.00 6.33 94 THR A CA 1
ATOM 757 C C . THR A 1 97 ? 6.788 17.865 -65.260 1.00 12.46 94 THR A C 1
ATOM 758 O O . THR A 1 97 ? 6.653 17.341 -64.134 1.00 6.88 94 THR A O 1
ATOM 762 N N . GLN A 1 98 ? 6.963 19.188 -65.436 1.00 6.00 95 GLN A N 1
ATOM 763 C CA . GLN A 1 98 ? 7.143 20.075 -64.305 1.00 9.94 95 GLN A CA 1
ATOM 764 C C . GLN A 1 98 ? 5.865 20.121 -63.475 1.00 8.01 95 GLN A C 1
ATOM 765 O O . GLN A 1 98 ? 5.927 20.095 -62.249 1.00 5.92 95 GLN A O 1
ATOM 771 N N . GLU A 1 99 ? 4.708 20.197 -64.142 1.00 7.83 96 GLU A N 1
ATOM 772 C CA . GLU A 1 99 ? 3.450 20.227 -63.417 1.00 17.02 96 GLU A CA 1
ATOM 773 C C . GLU A 1 99 ? 3.254 18.950 -62.602 1.00 11.59 96 GLU A C 1
ATOM 774 O O . GLU A 1 99 ? 2.809 19.000 -61.452 1.00 8.32 96 GLU A O 1
ATOM 780 N N . MET A 1 100 ? 3.598 17.795 -63.168 1.00 8.93 97 MET A N 1
ATOM 781 C CA . MET A 1 100 ? 3.381 16.547 -62.452 1.00 6.92 97 MET A CA 1
ATOM 782 C C . MET A 1 100 ? 4.312 16.452 -61.259 1.00 12.59 97 MET A C 1
ATOM 783 O O . MET A 1 100 ? 3.927 15.980 -60.167 1.00 7.38 97 MET A O 1
ATOM 788 N N . THR A 1 101 ? 5.517 16.955 -61.424 1.00 5.17 98 THR A N 1
ATOM 789 C CA .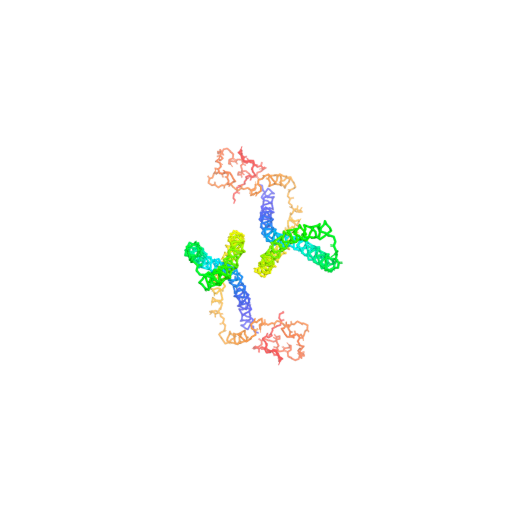 THR A 1 101 ? 6.466 16.965 -60.313 1.00 5.74 98 THR A CA 1
ATOM 790 C C . THR A 1 101 ? 5.921 17.812 -59.183 1.00 8.20 98 THR A C 1
ATOM 791 O O . THR A 1 101 ? 5.837 17.348 -58.035 1.00 4.79 98 THR A O 1
ATOM 795 N N . ALA A 1 102 ? 5.392 18.994 -59.534 1.00 15.61 99 ALA A N 1
ATOM 796 C CA . ALA A 1 102 ? 4.880 19.914 -58.525 1.00 12.79 99 ALA A CA 1
ATOM 797 C C . ALA A 1 102 ? 3.637 19.344 -57.884 1.00 10.19 99 ALA A C 1
ATOM 798 O O . ALA A 1 102 ? 3.447 19.448 -56.672 1.00 12.64 99 ALA A O 1
ATOM 800 N N . ALA A 1 103 ? 2.757 18.774 -58.697 1.00 10.61 100 ALA A N 1
ATOM 801 C CA . ALA A 1 103 ? 1.532 18.218 -58.155 1.00 8.08 100 ALA A CA 1
ATOM 802 C C . ALA A 1 103 ? 1.844 17.063 -57.222 1.00 13.18 100 ALA A C 1
ATOM 803 O O . ALA A 1 103 ? 1.263 16.977 -56.131 1.00 8.58 100 ALA A O 1
ATOM 805 N N . ASN A 1 104 ? 2.782 16.174 -57.621 1.00 5.26 101 ASN A N 1
ATOM 806 C CA . ASN A 1 104 ? 3.136 15.051 -56.770 1.00 9.32 101 ASN A CA 1
ATOM 807 C C . ASN A 1 104 ? 3.700 15.518 -55.433 1.00 12.58 101 ASN A C 1
ATOM 808 O O . ASN A 1 104 ? 3.473 14.883 -54.389 1.00 7.45 101 ASN A O 1
ATOM 813 N N . LYS A 1 105 ? 4.465 16.605 -55.447 1.00 15.52 102 LYS A N 1
ATOM 814 C CA . LYS A 1 105 ? 5.096 17.063 -54.216 1.00 15.25 102 LYS A CA 1
ATOM 815 C C . LYS A 1 105 ? 4.062 17.640 -53.259 1.00 17.34 102 LYS A C 1
ATOM 816 O O . LYS A 1 105 ? 4.149 17.451 -52.032 1.00 15.87 102 LYS A O 1
ATOM 822 N N . GLU A 1 106 ? 3.081 18.357 -53.794 1.00 13.01 103 GLU A N 1
ATOM 823 C CA . GLU A 1 106 ? 1.974 18.817 -52.967 1.00 10.40 103 GLU A CA 1
ATOM 824 C C . GLU A 1 106 ? 1.189 17.620 -52.423 1.00 17.34 103 GLU A C 1
ATOM 825 O O . GLU A 1 106 ? 0.798 17.603 -51.250 1.00 16.92 103 GLU A O 1
ATOM 831 N N . ARG A 1 107 ? 0.966 16.604 -53.254 1.00 9.45 104 ARG A N 1
ATOM 832 C CA . ARG A 1 107 ? 0.207 15.449 -52.801 1.00 7.82 104 ARG A CA 1
ATOM 833 C C . ARG A 1 107 ? 0.937 14.776 -51.663 1.00 11.67 104 ARG A C 1
ATOM 834 O O . ARG A 1 107 ? 0.322 14.384 -50.667 1.00 16.62 104 ARG A O 1
ATOM 842 N N . ARG A 1 108 ? 2.252 14.643 -51.811 1.00 8.94 105 ARG A N 1
ATOM 843 C CA . ARG A 1 108 ? 3.090 14.041 -50.782 1.00 13.59 105 ARG A CA 1
ATOM 844 C C . ARG A 1 108 ? 2.927 14.786 -49.464 1.00 24.40 105 ARG A C 1
ATOM 845 O O . ARG A 1 108 ? 2.776 14.173 -48.407 1.00 15.90 105 ARG A O 1
ATOM 853 N N . THR A 1 109 ? 2.952 16.113 -49.534 1.00 16.23 106 THR A N 1
ATOM 854 C CA . THR A 1 109 ? 2.728 16.934 -48.357 1.00 18.21 106 THR A CA 1
ATOM 855 C C . THR A 1 109 ? 1.370 16.680 -47.736 1.00 19.70 106 THR A C 1
ATOM 856 O O . THR A 1 109 ? 1.254 16.602 -46.509 1.00 19.53 106 THR A O 1
ATOM 860 N N . LEU A 1 110 ? 0.324 16.574 -48.554 1.00 13.62 107 LEU A N 1
ATOM 861 C CA . LEU A 1 110 ? -0.983 16.302 -47.990 1.00 9.73 107 LEU A CA 1
ATOM 862 C C . LEU A 1 110 ? -1.032 14.918 -47.352 1.00 17.02 107 LEU A C 1
ATOM 863 O O . LEU A 1 110 ? -1.703 14.726 -46.330 1.00 10.85 107 LEU A O 1
ATOM 868 N N . GLU A 1 111 ? -0.346 13.944 -47.945 1.00 11.08 108 GLU A N 1
ATOM 869 C CA . GLU A 1 111 ? -0.444 12.577 -47.458 1.00 11.50 108 GLU A CA 1
ATOM 870 C C . GLU A 1 111 ? 0.205 12.457 -46.101 1.00 12.30 108 GLU A C 1
ATOM 871 O O . GLU A 1 111 ? -0.296 11.745 -45.225 1.00 9.21 108 GLU A O 1
ATOM 877 N N . HIS A 1 112 ? 1.307 13.182 -45.910 1.00 7.31 109 HIS A N 1
ATOM 878 C CA . HIS A 1 112 ? 2.006 13.175 -44.637 1.00 12.16 109 HIS A CA 1
ATOM 879 C C . HIS A 1 112 ? 1.178 13.889 -43.581 1.00 12.47 109 HIS A C 1
ATOM 880 O O . HIS A 1 112 ? 1.107 13.435 -42.428 1.00 14.28 109 HIS A O 1
ATOM 887 N N . GLN A 1 113 ? 0.488 14.972 -43.961 1.00 7.68 110 GLN A N 1
ATOM 888 C CA . GLN A 1 113 ? -0.452 15.563 -43.009 1.00 15.35 110 GLN A CA 1
ATOM 889 C C . GLN A 1 113 ? -1.587 14.596 -42.703 1.00 11.20 110 GLN A C 1
ATOM 890 O O . GLN A 1 113 ? -2.050 14.517 -41.565 1.00 10.76 110 GLN A O 1
ATOM 896 N N . LEU A 1 114 ? -2.086 13.869 -43.704 1.00 8.26 111 LEU A N 1
ATOM 897 C CA . LEU A 1 114 ? -3.204 12.971 -43.414 1.00 8.27 111 LEU A CA 1
ATOM 898 C C . LEU A 1 114 ? -2.768 11.883 -42.430 1.00 6.99 111 LEU A C 1
ATOM 899 O O . LEU A 1 114 ? -3.493 11.537 -41.496 1.00 14.60 111 LEU A O 1
ATOM 904 N N . SER A 1 115 ? -1.561 11.365 -42.627 1.00 8.58 112 SER A N 1
ATOM 905 C CA . SER A 1 115 ? -1.003 10.379 -41.710 1.00 14.42 112 SER A CA 1
ATOM 906 C C . SER A 1 115 ? -0.945 10.943 -40.293 1.00 16.71 112 SER A C 1
ATOM 907 O O . SER A 1 115 ? -1.206 10.235 -39.320 1.00 12.57 112 SER A O 1
ATOM 910 N N . ASP A 1 116 ? -0.600 12.223 -40.187 1.00 12.25 113 ASP A N 1
ATOM 911 C CA . ASP A 1 116 ? -0.514 12.895 -38.895 1.00 8.66 113 ASP A CA 1
ATOM 912 C C . ASP A 1 116 ? -1.877 12.985 -38.244 1.00 13.02 113 ASP A C 1
ATOM 913 O O . ASP A 1 116 ? -2.024 12.707 -37.063 1.00 12.06 113 ASP A O 1
ATOM 918 N N . LEU A 1 117 ? -2.880 13.395 -39.003 1.00 12.91 114 LEU A N 1
ATOM 919 C CA . LEU A 1 117 ? -4.237 13.441 -38.497 1.00 7.79 114 LEU A CA 1
ATOM 920 C C . LEU A 1 117 ? -4.742 12.057 -38.069 1.00 16.15 114 LEU A C 1
ATOM 921 O O . LEU A 1 117 ? -5.402 11.902 -37.024 1.00 12.87 114 LEU A O 1
ATOM 926 N N . MET A 1 118 ? -4.515 11.050 -38.894 1.00 7.22 115 MET A N 1
ATOM 927 C CA . MET A 1 118 ? -4.988 9.719 -38.540 1.00 11.96 115 MET A CA 1
ATOM 928 C C . MET A 1 118 ? -4.345 9.226 -37.235 1.00 12.57 115 MET A C 1
ATOM 929 O O . MET A 1 118 ? -5.007 8.604 -36.404 1.00 9.15 115 MET A O 1
ATOM 934 N N . ASP A 1 119 ? -3.057 9.499 -37.040 1.00 16.07 116 ASP A N 1
ATOM 935 C CA . ASP A 1 119 ? -2.386 9.131 -35.796 1.00 17.73 116 ASP A CA 1
ATOM 936 C C . ASP A 1 119 ? -2.950 9.922 -34.620 1.00 16.43 116 ASP A C 1
ATOM 937 O O . ASP A 1 119 ? -3.131 9.356 -33.530 1.00 13.43 116 ASP A O 1
ATOM 942 N N . LYS A 1 120 ? -3.272 11.214 -34.810 1.00 10.62 117 LYS A N 1
ATOM 943 C CA . LYS A 1 120 ? -3.852 11.966 -33.700 1.00 16.07 117 LYS A CA 1
ATOM 944 C C . LYS A 1 120 ? -5.205 11.393 -33.347 1.00 16.90 117 LYS A C 1
ATOM 945 O O . LYS A 1 120 ? -5.569 11.314 -32.172 1.00 15.04 117 LYS A O 1
ATOM 947 N N . GLN A 1 121 ? -5.982 11.031 -34.361 1.00 16.37 118 GLN A N 1
ATOM 948 C CA . GLN A 1 121 ? -7.285 10.454 -34.103 1.00 10.80 118 GLN A CA 1
ATOM 949 C C . GLN A 1 121 ? -7.155 9.111 -33.382 1.00 16.71 118 GLN A C 1
ATOM 950 O O . GLN A 1 121 ? -7.929 8.822 -32.452 1.00 8.97 118 GLN A O 1
ATOM 956 N N . ALA A 1 122 ? -6.165 8.294 -33.762 1.00 7.98 119 ALA A N 1
ATOM 957 C CA . ALA A 1 122 ? -5.994 6.991 -33.108 1.00 10.22 119 ALA A CA 1
ATOM 958 C C . ALA A 1 122 ? -5.656 7.150 -31.626 1.00 11.54 119 ALA A C 1
ATOM 959 O O . ALA A 1 122 ? -6.228 6.466 -30.775 1.00 8.80 119 ALA A O 1
ATOM 961 N N . GLY A 1 123 ? -4.729 8.052 -31.300 1.00 13.49 120 GLY A N 1
ATOM 962 C CA . GLY A 1 123 ? -4.365 8.266 -29.909 1.00 14.28 120 GLY A CA 1
ATOM 963 C C . GLY A 1 123 ? -5.467 8.941 -29.110 1.00 22.52 120 GLY A C 1
ATOM 964 O O . GLY A 1 123 ? -5.677 8.624 -27.937 1.00 12.72 120 GLY A O 1
ATOM 965 N N . SER A 1 124 ? -6.191 9.875 -29.735 1.00 8.61 121 SER A N 1
ATOM 966 C CA . SER A 1 124 ? -7.298 10.536 -29.056 1.00 8.96 121 SER A CA 1
ATOM 967 C C . SER A 1 124 ? -8.477 9.596 -28.822 1.00 17.67 121 SER A C 1
ATOM 968 O O . SER A 1 124 ? -9.196 9.744 -27.823 1.00 15.03 121 SER A O 1
ATOM 971 N N . GLU A 1 125 ? -8.728 8.660 -29.750 1.00 11.68 122 GLU A N 1
ATOM 972 C CA . GLU A 1 125 ? -9.710 7.615 -29.507 1.00 11.13 122 GLU A CA 1
ATOM 973 C C . GLU A 1 125 ? -9.309 6.763 -28.294 1.00 10.69 122 GLU A C 1
ATOM 974 O O . GLU A 1 125 ? -10.150 6.433 -27.441 1.00 11.22 122 GLU A O 1
ATOM 980 N N . ASP A 1 126 ? -8.034 6.397 -28.182 1.00 12.52 123 ASP A N 1
ATOM 981 C CA . ASP A 1 126 ? -7.629 5.659 -26.989 1.00 11.58 123 ASP A CA 1
ATOM 982 C C . ASP A 1 126 ? -7.872 6.481 -25.739 1.00 15.64 123 ASP A C 1
ATOM 983 O O . ASP A 1 126 ? -8.182 5.936 -24.671 1.00 17.62 123 ASP A O 1
ATOM 988 N N . LEU A 1 127 ? -7.684 7.793 -25.826 1.00 16.46 124 LEU A N 1
ATOM 989 C CA . LEU A 1 127 ? -7.866 8.618 -24.639 1.00 15.90 124 LEU A CA 1
ATOM 990 C C . LEU A 1 127 ? -9.324 8.751 -24.306 1.00 10.51 124 LEU A C 1
ATOM 991 O O . LEU A 1 127 ? -9.701 8.764 -23.122 1.00 11.35 124 LEU A O 1
ATOM 996 N N . LEU A 1 128 ? -10.156 8.921 -25.334 1.00 10.82 125 LEU A N 1
ATOM 997 C CA . LEU A 1 128 ? -11.600 8.978 -25.098 1.00 13.76 125 LEU A CA 1
ATOM 998 C C . LEU A 1 128 ? -12.085 7.699 -24.431 1.00 14.65 125 LEU A C 1
ATOM 999 O O . LEU A 1 128 ? -12.923 7.73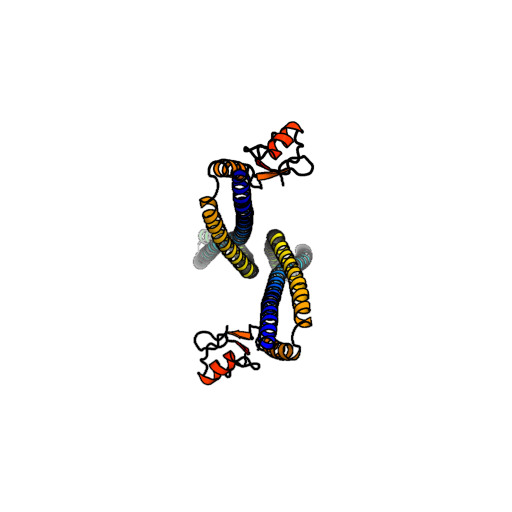1 -23.507 1.00 13.93 125 LEU A O 1
ATOM 1004 N N . ILE A 1 129 ? -11.568 6.562 -24.882 1.00 12.51 126 ILE A N 1
ATOM 1005 C CA . ILE A 1 129 ? -12.063 5.282 -24.365 1.00 14.61 126 ILE A CA 1
ATOM 1006 C C . ILE A 1 129 ? -11.730 5.185 -22.892 1.00 13.11 126 ILE A C 1
ATOM 1007 O O . ILE A 1 129 ? -12.545 4.780 -22.057 1.00 13.52 126 ILE A O 1
ATOM 1012 N N . SER A 1 130 ? -10.500 5.559 -22.562 1.00 16.55 127 SER A N 1
ATOM 1013 C CA . SER A 1 130 ? -10.049 5.540 -21.185 1.00 18.13 127 SER A CA 1
ATOM 1014 C C . SER A 1 130 ? -10.855 6.512 -20.320 1.00 19.27 127 SER A C 1
ATOM 1015 O O . SER A 1 130 ? -11.118 6.238 -19.128 1.00 17.29 127 SER A O 1
ATOM 1018 N N . LEU A 1 131 ? -11.236 7.668 -20.877 1.00 18.25 128 LEU A N 1
ATOM 1019 C CA . LEU A 1 131 ? -12.008 8.629 -20.062 1.00 22.45 128 LEU A CA 1
ATOM 1020 C C . LEU A 1 131 ? -13.441 8.148 -19.820 1.00 16.84 128 LEU A C 1
ATOM 1021 O O . LEU A 1 131 ? -14.018 8.379 -18.746 1.00 26.39 128 LEU A O 1
ATOM 1026 N N . LYS A 1 132 ? -14.050 7.505 -20.811 1.00 24.37 129 LYS A N 1
ATOM 1027 C CA . LYS A 1 132 ? -15.370 6.909 -20.613 1.00 21.54 129 LYS A CA 1
ATOM 1028 C C . LYS A 1 132 ? -15.324 5.797 -19.559 1.00 23.13 129 LYS A C 1
ATOM 1029 O O . LYS A 1 132 ? -16.203 5.711 -18.678 1.00 21.98 129 LYS A O 1
ATOM 1035 N N . GLU A 1 133 ? -14.286 4.953 -19.609 1.00 17.53 130 GLU A N 1
ATOM 1036 C CA . GLU A 1 133 ? -14.114 3.919 -18.591 1.00 19.49 130 GLU A CA 1
ATOM 1037 C C . GLU A 1 133 ? -14.022 4.541 -17.215 1.00 18.21 130 GLU A C 1
ATOM 1038 O O . GLU A 1 133 ? -14.613 4.039 -16.259 1.00 27.78 130 GLU A O 1
ATOM 1044 N N . SER A 1 134 ? -13.248 5.618 -17.095 1.00 14.95 131 SER A N 1
ATOM 1045 C CA . SER A 1 134 ? -13.036 6.263 -15.807 1.00 19.63 131 SER A CA 1
ATOM 1046 C C . SER A 1 134 ? -14.326 6.916 -15.301 1.00 26.73 131 SER A C 1
ATOM 1047 O O . SER A 1 134 ? -14.645 6.843 -14.103 1.00 26.36 131 SER A O 1
ATOM 1050 N N . LEU A 1 135 ? -15.112 7.497 -16.213 1.00 22.34 132 LEU A N 1
ATOM 1051 C CA . LEU A 1 135 ? -16.427 8.015 -15.856 1.00 20.48 132 LEU A CA 1
ATOM 1052 C C . LEU A 1 135 ? -17.352 6.901 -15.362 1.00 29.01 132 LEU A C 1
ATOM 1053 O O . LEU A 1 135 ? -18.089 7.072 -14.376 1.00 25.90 132 LEU A O 1
ATOM 1058 N N . SER A 1 136 ? -17.335 5.755 -16.026 1.00 23.73 133 SER A N 1
ATOM 1059 C CA . SER A 1 136 ? -18.226 4.679 -15.617 1.00 27.54 133 SER A CA 1
ATOM 1060 C C . SER A 1 136 ? -17.770 4.094 -14.285 1.00 35.48 133 SER A C 1
ATOM 1061 O O . SER A 1 136 ? -18.598 3.836 -13.407 1.00 18.43 133 SER A O 1
ATOM 1064 N N . SER A 1 137 ? -16.448 3.963 -14.077 1.00 34.02 134 SER A N 1
ATOM 1065 C CA . SER A 1 137 ? -15.959 3.422 -12.806 1.00 34.26 134 SER A CA 1
ATOM 1066 C C . SER A 1 137 ? -16.237 4.372 -11.649 1.00 30.63 134 SER A C 1
ATOM 1067 O O . SER A 1 137 ? -16.583 3.939 -10.549 1.00 30.38 134 SER A O 1
ATOM 1070 N N . THR A 1 138 ? -16.079 5.670 -11.873 1.00 25.91 135 THR A N 1
ATOM 1071 C CA . THR A 1 138 ? -16.338 6.636 -10.818 1.00 25.70 135 THR A CA 1
ATOM 1072 C C . THR A 1 138 ? -17.814 6.608 -10.420 1.00 34.18 135 THR A C 1
ATOM 1073 O O . THR A 1 138 ? -18.144 6.476 -9.236 1.00 40.76 135 THR A O 1
ATOM 1077 N N . GLU A 1 139 ? -18.717 6.696 -11.405 1.00 36.40 136 GLU A N 1
ATOM 1078 C CA . GLU A 1 139 ? -20.148 6.556 -11.138 1.00 36.25 136 GLU A CA 1
ATOM 1079 C C . GLU A 1 139 ? -20.445 5.266 -10.384 1.00 38.23 136 GLU A C 1
ATOM 1080 O O . GLU A 1 139 ? -21.157 5.264 -9.377 1.00 44.66 136 GLU A O 1
ATOM 1086 N N . ASN A 1 140 ? -19.906 4.151 -10.861 1.00 33.82 137 ASN A N 1
ATOM 1087 C CA . ASN A 1 140 ? -20.165 2.883 -10.191 1.00 29.39 137 ASN A CA 1
ATOM 1088 C C . ASN A 1 140 ? -19.662 2.908 -8.747 1.00 29.43 137 ASN A C 1
ATOM 1089 O O . ASN A 1 140 ? -20.380 2.512 -7.834 1.00 24.13 137 ASN A O 1
ATOM 1094 N N . SER A 1 141 ? -18.421 3.360 -8.517 1.00 26.79 138 SER A N 1
ATOM 1095 C CA . SER A 1 141 ? -17.864 3.325 -7.173 1.00 28.32 138 SER A CA 1
ATOM 1096 C C . SER A 1 141 ? -18.595 4.256 -6.230 1.00 32.55 138 SER A C 1
ATOM 1097 O O . SER A 1 141 ? -18.414 4.151 -5.013 1.00 35.91 138 SER A O 1
ATOM 1100 N N . SER A 1 142 ? -19.406 5.164 -6.755 1.00 30.52 139 SER A N 1
ATOM 1101 C CA . SER A 1 142 ? -19.931 6.234 -5.937 1.00 34.70 139 SER A CA 1
ATOM 1102 C C . SER A 1 142 ? -21.432 6.180 -5.748 1.00 29.72 139 SER A C 1
ATOM 1103 O O . SER A 1 142 ? -21.942 6.862 -4.861 1.00 27.62 139 SER A O 1
ATOM 1106 N N . SER A 1 143 ? -22.167 5.418 -6.556 1.00 21.62 140 SER A N 1
ATOM 1107 C CA . SER A 1 143 ? -23.615 5.551 -6.474 1.00 22.43 140 SER A CA 1
ATOM 1108 C C . SER A 1 143 ? -24.139 5.069 -5.124 1.00 26.09 140 SER A C 1
ATOM 1109 O O . SER A 1 143 ? -25.084 5.653 -4.567 1.00 24.56 140 SER A O 1
ATOM 1112 N N . ALA A 1 144 ? -23.551 4.001 -4.577 1.00 25.57 141 ALA A N 1
ATOM 1113 C CA . ALA A 1 144 ? -24.015 3.510 -3.281 1.00 31.26 141 ALA A CA 1
ATOM 1114 C C . ALA A 1 144 ? -23.706 4.509 -2.184 1.00 25.35 141 ALA A C 1
ATOM 1115 O O . ALA A 1 144 ? -24.452 4.632 -1.199 1.00 35.29 141 ALA A O 1
ATOM 1117 N N . ILE A 1 145 ? -22.604 5.227 -2.334 1.00 32.04 142 ILE A N 1
ATOM 1118 C CA . ILE A 1 145 ? -22.224 6.204 -1.328 1.00 30.13 142 ILE A CA 1
ATOM 1119 C C . ILE A 1 145 ? -23.169 7.391 -1.388 1.00 30.45 142 ILE A C 1
ATOM 1120 O O . ILE A 1 145 ? -23.663 7.859 -0.357 1.00 28.32 142 ILE A O 1
ATOM 1125 N N . GLU A 1 146 ? -23.498 7.844 -2.603 1.00 31.05 143 GLU A N 1
ATOM 1126 C CA . GLU A 1 146 ? -24.367 9.004 -2.731 1.00 31.27 143 GLU A CA 1
ATOM 1127 C C . GLU A 1 146 ? -25.736 8.713 -2.178 1.00 24.98 143 GLU A C 1
ATOM 1128 O O . GLU A 1 146 ? -26.352 9.583 -1.550 1.00 25.38 143 GLU A O 1
ATOM 1134 N N . GLU A 1 147 ? -26.268 7.524 -2.448 1.00 32.64 144 GLU A N 1
ATOM 1135 C CA . GLU A 1 147 ? -27.602 7.257 -1.951 1.00 31.11 144 GLU A CA 1
ATOM 1136 C C . GLU A 1 147 ? -27.588 7.136 -0.433 1.00 36.68 144 GLU A C 1
ATOM 1137 O O . GLU A 1 147 ? -28.536 7.572 0.242 1.00 34.39 144 GLU A O 1
ATOM 1143 N N . GLU A 1 148 ? -26.512 6.585 0.129 1.00 36.93 145 GLU A N 1
ATOM 1144 C CA . GLU A 1 148 ? -26.443 6.508 1.581 1.00 39.80 145 GLU A CA 1
ATOM 1145 C C . GLU A 1 148 ? -26.322 7.899 2.198 1.00 39.95 145 GLU A C 1
ATOM 1146 O O . GLU A 1 148 ? -26.860 8.157 3.283 1.00 33.19 145 GLU A O 1
ATOM 1152 N N . ILE A 1 149 ? -25.602 8.808 1.532 1.00 33.86 146 ILE A N 1
ATOM 1153 C CA . ILE A 1 149 ? -25.535 10.175 2.033 1.00 34.89 146 ILE A CA 1
ATOM 1154 C C . ILE A 1 149 ? -26.910 10.822 1.977 1.00 29.19 146 ILE A C 1
ATOM 1155 O O . ILE A 1 149 ? -27.310 11.530 2.905 1.00 28.50 146 ILE A O 1
ATOM 1160 N N . ARG A 1 150 ? -27.640 10.633 0.864 1.00 32.08 147 ARG A N 1
ATOM 1161 C CA . ARG A 1 150 ? -28.927 11.309 0.718 1.00 33.61 147 ARG A CA 1
ATOM 1162 C C . ARG A 1 150 ? -29.929 10.781 1.732 1.00 35.41 147 ARG A C 1
ATOM 1163 O O . ARG A 1 150 ? -30.758 11.542 2.250 1.00 36.66 147 ARG A O 1
ATOM 1171 N N . GLU A 1 151 ? -29.865 9.483 2.034 1.00 34.12 148 GLU A N 1
ATOM 1172 C CA . GLU A 1 151 ? -30.745 8.946 3.063 1.00 39.29 148 GLU A CA 1
ATOM 1173 C C . GLU A 1 151 ? -30.401 9.508 4.438 1.00 42.05 148 GLU A C 1
ATOM 1174 O O . GLU A 1 151 ? -31.297 9.714 5.269 1.00 39.58 148 GLU A O 1
ATOM 1180 N N . ASN A 1 152 ? -29.117 9.761 4.704 1.00 41.56 149 ASN A N 1
ATOM 1181 C CA . ASN A 1 152 ? -28.755 10.358 5.987 1.00 37.01 149 ASN A CA 1
ATOM 1182 C C . ASN A 1 152 ? -29.321 11.768 6.097 1.00 31.26 149 ASN A C 1
ATOM 1183 O O . ASN A 1 152 ? -29.897 12.133 7.124 1.00 42.26 149 ASN A O 1
ATOM 1188 N N . ILE A 1 153 ? -29.190 12.559 5.036 1.00 33.77 150 ILE A N 1
ATOM 1189 C CA . ILE A 1 153 ? -29.833 13.866 4.991 1.00 35.44 150 ILE A CA 1
ATOM 1190 C C . ILE A 1 153 ? -31.333 13.740 5.241 1.00 43.59 150 ILE A C 1
ATOM 1191 O O . ILE A 1 153 ? -31.901 14.483 6.052 1.00 43.59 150 ILE A O 1
ATOM 1196 N N . ARG A 1 154 ? -32.010 12.823 4.528 1.00 46.44 151 ARG A N 1
ATOM 1197 C CA . ARG A 1 154 ? -33.443 12.626 4.768 1.00 46.22 151 ARG A CA 1
ATOM 1198 C C . ARG A 1 154 ? -33.712 12.437 6.254 1.00 43.98 151 ARG A C 1
ATOM 1199 O O . ARG A 1 154 ? -34.610 13.068 6.825 1.00 48.03 151 ARG A O 1
ATOM 1207 N N . LYS A 1 155 ? -32.935 11.561 6.898 1.00 34.66 152 LYS A N 1
ATOM 1208 C CA . LYS A 1 155 ? -33.185 11.246 8.298 1.00 38.40 152 LYS A CA 1
ATOM 1209 C C . LYS A 1 155 ? -32.823 12.415 9.195 1.00 42.26 152 LYS A C 1
ATOM 1210 O O . LYS A 1 155 ? -33.408 12.566 10.275 1.00 34.01 152 LYS A O 1
ATOM 1216 N N . ILE A 1 156 ? -31.883 13.258 8.760 1.00 31.56 153 ILE A N 1
ATOM 1217 C CA . ILE A 1 156 ? -31.605 14.491 9.489 1.00 31.56 153 ILE A CA 1
ATOM 1218 C C . ILE A 1 156 ? -32.784 15.447 9.371 1.00 39.17 153 ILE A C 1
ATOM 1219 O O . ILE A 1 156 ? -33.244 16.033 10.366 1.00 37.17 153 ILE A O 1
ATOM 1224 N N . ASN A 1 157 ? -33.265 15.649 8.142 1.00 38.13 154 ASN A N 1
ATOM 1225 C CA . ASN A 1 157 ? -34.379 16.561 7.935 1.00 44.20 154 ASN A CA 1
ATOM 1226 C C . ASN A 1 157 ? -35.560 16.155 8.805 1.00 50.05 154 ASN A C 1
ATOM 1227 O O . ASN A 1 157 ? -36.149 16.989 9.505 1.00 49.62 154 ASN A O 1
ATOM 1232 N N . GLU A 1 158 ? -35.889 14.860 8.810 1.00 51.43 155 GLU A N 1
ATOM 1233 C CA . GLU A 1 158 ? -37.069 14.402 9.540 1.00 54.54 155 GLU A CA 1
ATOM 1234 C C . GLU A 1 158 ? -36.867 14.480 11.052 1.00 57.29 155 GLU A C 1
ATOM 1235 O O . GLU A 1 158 ? -37.826 14.740 11.793 1.00 59.36 155 GLU A O 1
ATOM 1241 N N . GLU A 1 159 ? -35.635 14.276 11.530 1.00 49.73 156 GLU A N 1
ATOM 1242 C CA . GLU A 1 159 ? -35.359 14.468 12.947 1.00 42.69 156 GLU A CA 1
ATOM 1243 C C . GLU A 1 159 ? -35.419 15.947 13.308 1.00 45.32 156 GLU A C 1
ATOM 1244 O O . GLU A 1 159 ? -35.932 16.318 14.383 1.00 41.56 156 GLU A O 1
ATOM 1250 N N . GLY A 1 160 ? -34.921 16.804 12.407 1.00 40.41 157 GLY A N 1
ATOM 1251 C CA . GLY A 1 160 ? -35.025 18.246 12.615 1.00 41.13 157 GLY A CA 1
ATOM 1252 C C . GLY A 1 160 ? -36.467 18.725 12.683 1.00 45.22 157 GLY A C 1
ATOM 1253 O O . GLY A 1 160 ? -36.804 19.607 13.482 1.00 43.31 157 GLY A O 1
ATOM 1254 N N . ARG A 1 161 ? -37.337 18.147 11.846 1.00 47.49 158 ARG A N 1
ATOM 1255 C CA . ARG A 1 161 ? -38.771 18.421 11.924 1.00 54.48 158 ARG A CA 1
ATOM 1256 C C . ARG A 1 161 ? -39.308 18.167 13.330 1.00 48.61 158 ARG A C 1
ATOM 1257 O O . ARG A 1 161 ? -40.032 18.996 13.893 1.00 52.83 158 ARG A O 1
ATOM 1265 N N . SER A 1 162 ? -38.957 17.018 13.911 1.00 49.88 159 SER A N 1
ATOM 1266 C CA . SER A 1 162 ? -39.468 16.659 15.229 1.00 54.93 159 SER A CA 1
ATOM 1267 C C . SER A 1 162 ? -38.950 17.606 16.315 1.00 55.03 159 SER A C 1
ATOM 1268 O O . SER A 1 162 ? -39.705 18.009 17.211 1.00 53.97 159 SER A O 1
ATOM 1271 N N . LEU A 1 163 ? -37.668 17.983 16.252 1.00 44.94 160 LEU A N 1
ATOM 1272 C CA . LEU A 1 163 ? -37.124 18.855 17.288 1.00 44.10 160 LEU A CA 1
ATOM 1273 C C . LEU A 1 163 ? -37.684 20.263 17.175 1.00 47.78 160 LEU A C 1
ATOM 1274 O O . LEU A 1 163 ? -37.785 20.969 18.188 1.00 51.17 160 LEU A O 1
ATOM 1279 N N . LEU A 1 164 ? -38.056 20.687 15.961 1.00 42.48 161 LEU A N 1
ATOM 1280 C CA . LEU A 1 164 ? -38.715 21.980 15.800 1.00 50.25 161 LEU A CA 1
ATOM 1281 C C . LEU A 1 164 ? -40.074 21.998 16.501 1.00 60.47 161 LEU A C 1
ATOM 1282 O O . LEU A 1 164 ? -40.373 22.908 17.289 1.00 60.87 161 LEU A O 1
ATOM 1287 N N . SER A 1 165 ? -40.911 20.992 16.232 1.00 62.50 162 SER A N 1
ATOM 1288 C CA . SER A 1 165 ? -42.240 20.966 16.827 1.00 60.79 162 SER A CA 1
ATOM 1289 C C . SER A 1 165 ? -42.155 20.868 18.344 1.00 60.04 162 SER A C 1
ATOM 1290 O O . SER A 1 165 ? -42.976 21.457 19.057 1.00 64.11 162 SER A O 1
ATOM 1293 N N . GLN A 1 166 ? -41.183 20.108 18.855 1.00 51.66 163 GLN A N 1
ATOM 1294 C CA . GLN A 1 166 ? -40.951 20.070 20.293 1.00 49.17 163 GLN A CA 1
ATOM 1295 C C . GLN A 1 166 ? -40.554 21.443 20.811 1.00 56.11 163 GLN A C 1
ATOM 1296 O O . GLN A 1 166 ? -41.059 21.895 21.850 1.00 62.41 163 GLN A O 1
ATOM 1302 N N . ARG A 1 167 ? -39.636 22.119 20.104 1.00 56.11 164 ARG A N 1
ATOM 1303 C CA . ARG A 1 167 ? -39.221 23.452 20.529 1.00 57.39 164 ARG A CA 1
ATOM 1304 C C . ARG A 1 167 ? -40.422 24.377 20.617 1.00 57.76 164 ARG A C 1
ATOM 1305 O O . ARG A 1 167 ? -40.537 25.177 21.552 1.00 50.46 164 ARG A O 1
ATOM 1313 N N . THR A 1 168 ? -41.346 24.250 19.665 1.00 61.09 165 THR A N 1
ATOM 1314 C CA . THR A 1 168 ? -42.496 25.140 19.618 1.00 64.44 165 THR A CA 1
ATOM 1315 C C . THR A 1 168 ? -43.483 24.870 20.750 1.00 65.37 165 THR A C 1
ATOM 1316 O O . THR A 1 168 ? -44.105 25.813 21.246 1.00 69.08 165 THR A O 1
ATOM 1320 N N . GLN A 1 169 ? -43.649 23.604 21.167 1.00 70.04 166 GLN A N 1
ATOM 1321 C CA . GLN A 1 169 ? -44.542 23.290 22.284 1.00 77.90 166 GLN A CA 1
ATOM 1322 C C . GLN A 1 169 ? -43.980 23.753 23.623 1.00 75.03 166 GLN A C 1
ATOM 1323 O O . GLN A 1 169 ? -44.740 23.874 24.590 1.00 77.39 166 GLN A O 1
ATOM 1329 N N . LEU A 1 170 ? -42.673 24.002 23.708 1.00 68.06 167 LEU A N 1
ATOM 1330 C CA . LEU A 1 170 ? -42.075 24.480 24.948 1.00 61.86 167 LEU A CA 1
ATOM 1331 C C . LEU A 1 170 ? -41.998 25.999 24.998 1.00 57.17 167 LEU A C 1
ATOM 1332 O O . LEU A 1 170 ? -42.158 26.591 26.083 1.00 50.60 167 LEU A O 1
ATOM 1337 N N . LYS A 1 171 ? -41.741 26.626 23.838 1.00 47.27 168 LYS A N 1
ATOM 1338 C CA . LYS A 1 171 ? -41.757 28.082 23.730 1.00 51.80 168 LYS A CA 1
ATOM 1339 C C . LYS A 1 171 ? -43.085 28.662 24.193 1.00 56.27 168 LYS A C 1
ATOM 1340 O O . LYS A 1 171 ? -43.136 29.801 24.674 1.00 63.94 168 LYS A O 1
ATOM 1346 N N . GLU A 1 172 ? -44.173 27.905 24.054 1.00 59.97 169 GLU A N 1
ATOM 1347 C CA . GLU A 1 172 ? -45.473 28.435 24.457 1.00 62.55 169 GLU A CA 1
ATOM 1348 C C . GLU A 1 172 ? -45.490 28.771 25.945 1.00 62.61 169 GLU A C 1
ATOM 1349 O O . GLU A 1 172 ? -45.871 29.884 26.325 1.00 64.22 169 GLU A O 1
ATOM 1355 N N . THR A 1 173 ? -44.999 27.858 26.796 1.00 62.93 170 THR A N 1
ATOM 1356 C CA . THR A 1 173 ? -45.026 28.024 28.254 1.00 63.26 170 THR A CA 1
ATOM 1357 C C . THR A 1 173 ? -43.735 28.635 28.842 1.00 62.10 170 THR A C 1
ATOM 1358 O O . THR A 1 173 ? -43.529 28.560 30.067 1.00 53.22 170 THR A O 1
ATOM 1362 N N . THR A 1 174 ? -42.874 29.232 28.008 1.00 53.59 171 THR A N 1
ATOM 1363 C CA . THR A 1 174 ? -41.566 29.736 28.430 1.00 48.96 171 THR A CA 1
ATOM 1364 C C . THR A 1 174 ? -41.618 31.257 28.599 1.00 46.41 171 THR A C 1
ATOM 1365 O O . THR A 1 174 ? -42.312 31.953 27.841 1.00 44.03 171 THR A O 1
ATOM 1369 N N . ASP A 1 175 ? -40.884 31.772 29.602 1.00 45.13 172 ASP A N 1
ATOM 1370 C CA . ASP A 1 175 ? -40.889 33.213 29.871 1.00 41.83 172 ASP A CA 1
ATOM 1371 C C . ASP A 1 175 ? -40.386 33.984 28.658 1.00 36.34 172 ASP A C 1
ATOM 1372 O O . ASP A 1 175 ? -39.257 33.737 28.207 1.00 43.41 172 ASP A O 1
ATOM 1377 N N . PRO A 1 176 ? -41.157 34.932 28.116 1.00 33.50 173 PRO A N 1
ATOM 1378 C CA . PRO A 1 176 ? -40.769 35.528 26.826 1.00 41.99 173 PRO A CA 1
ATOM 1379 C C . PRO A 1 176 ? -39.646 36.550 26.911 1.00 50.19 173 PRO A C 1
ATOM 1380 O O . PRO A 1 176 ? -38.974 36.800 25.893 1.00 47.58 173 PRO A O 1
ATOM 1384 N N . GLU A 1 177 ? -39.399 37.135 28.082 1.00 49.40 174 GLU A N 1
ATOM 1385 C CA A GLU A 1 177 ? -38.280 38.058 28.240 0.60 43.43 174 GLU A CA 1
ATOM 1386 C CA B GLU A 1 177 ? -38.275 38.059 28.170 0.40 44.20 174 GLU A CA 1
ATOM 1387 C C . GLU A 1 177 ? -36.956 37.305 28.270 1.00 38.98 174 GLU A C 1
ATOM 1388 O O . GLU A 1 177 ? -35.962 37.719 27.651 1.00 30.84 174 GLU A O 1
ATOM 1399 N N . LEU A 1 178 ? -36.934 36.196 29.005 1.00 28.63 175 LEU A N 1
ATOM 1400 C CA . LEU A 1 178 ? -35.743 35.362 29.064 1.00 35.56 175 LEU A CA 1
ATOM 1401 C C . LEU A 1 178 ? -35.447 34.727 27.698 1.00 23.91 175 LEU A C 1
ATOM 1402 O O . LEU A 1 178 ? -34.299 34.727 27.245 1.00 24.61 175 LEU A O 1
ATOM 1407 N N . PHE A 1 179 ? -36.479 34.230 27.014 1.00 28.78 176 PHE A N 1
ATOM 1408 C CA . PHE A 1 179 ? -36.298 33.632 25.696 1.00 34.46 176 PHE A CA 1
ATOM 1409 C C . PHE A 1 179 ? -35.715 34.636 24.705 1.00 34.90 176 PHE A C 1
ATOM 1410 O O . PHE A 1 179 ? -34.786 34.323 23.946 1.00 28.06 176 PHE A O 1
ATOM 1418 N N . SER A 1 180 ? -36.283 35.840 24.683 1.00 34.62 177 SER A N 1
ATOM 1419 C CA . SER A 1 180 ? -35.778 36.921 23.845 1.00 34.51 177 SER A CA 1
ATOM 1420 C C . SER A 1 180 ? -34.284 37.197 24.072 1.00 28.77 177 SER A C 1
ATOM 1421 O O . SER A 1 180 ? -33.548 37.500 23.124 1.00 30.43 177 SER A O 1
ATOM 1424 N N . VAL A 1 181 ? -33.817 37.124 25.322 1.00 23.38 178 VAL A N 1
ATOM 1425 C CA . VAL A 1 181 ? -32.383 37.262 25.586 1.00 22.57 178 VAL A CA 1
ATOM 1426 C C . VAL A 1 181 ? -31.644 36.016 25.088 1.00 22.25 178 VAL A C 1
ATOM 1427 O O . VAL A 1 181 ? -30.646 36.105 24.348 1.00 22.05 178 VAL A O 1
ATOM 1431 N N . TYR A 1 182 ? -32.139 34.842 25.495 1.00 22.36 179 TYR A N 1
ATOM 1432 C CA . TYR A 1 182 ? -31.534 33.560 25.157 1.00 22.21 179 TYR A CA 1
ATOM 1433 C C . TYR A 1 182 ? -31.260 33.473 23.673 1.00 22.46 179 TYR A C 1
ATOM 1434 O O . TYR A 1 182 ? -30.155 33.112 23.248 1.00 22.13 179 TYR A O 1
ATOM 1443 N N . GLU A 1 183 ? -32.263 33.811 22.881 1.00 23.48 180 GLU A N 1
ATOM 1444 C CA . GLU A 1 183 ? -32.207 33.607 21.440 1.00 31.24 180 GLU A CA 1
ATOM 1445 C C . GLU A 1 183 ? -31.142 34.494 20.793 1.00 31.19 180 GLU A C 1
ATOM 1446 O O . GLU A 1 183 ? -30.449 34.056 19.871 1.00 27.12 180 GLU A O 1
ATOM 1452 N N . ARG A 1 184 ? -30.993 35.746 21.261 1.00 29.00 181 ARG A N 1
ATOM 1453 C CA . ARG A 1 184 ? -29.954 36.622 20.717 1.00 27.05 181 ARG A CA 1
ATOM 1454 C C . ARG A 1 184 ? -28.569 36.142 21.131 1.00 24.49 181 ARG A C 1
ATOM 1455 O O . ARG A 1 184 ? -27.645 36.060 20.299 1.00 24.65 181 ARG A O 1
ATOM 1463 N N . LEU A 1 185 ? -28.424 35.729 22.392 1.00 21.96 182 LEU A N 1
ATOM 1464 C CA . LEU A 1 185 ? -27.172 35.108 22.836 1.00 23.56 182 LEU A CA 1
ATOM 1465 C C . LEU A 1 185 ? -26.824 33.896 21.970 1.00 28.34 182 LEU A C 1
ATOM 1466 O O . LEU A 1 185 ? -25.675 33.744 21.529 1.00 25.98 182 LEU A O 1
ATOM 1471 N N . LEU A 1 186 ? -27.811 33.021 21.719 1.00 21.88 183 LEU A N 1
ATOM 1472 C CA . LEU A 1 186 ? -27.567 31.766 21.011 1.00 22.13 183 LEU A CA 1
ATOM 1473 C C . LEU A 1 186 ? -27.152 32.036 19.577 1.00 22.63 183 LEU A C 1
ATOM 1474 O O . LEU A 1 186 ? -26.218 31.417 19.054 1.00 25.09 183 LEU A O 1
ATOM 1479 N N . ASN A 1 187 ? -27.859 32.948 18.918 1.00 28.38 184 ASN A N 1
ATOM 1480 C CA . ASN A 1 187 ? -27.474 33.335 17.570 1.00 35.49 184 ASN A CA 1
ATOM 1481 C C . ASN A 1 187 ? -26.058 33.882 17.541 1.00 24.73 184 ASN A C 1
ATOM 1482 O O . ASN A 1 187 ? -25.329 33.663 16.576 1.00 25.54 184 ASN A O 1
ATOM 1487 N N . ASN A 1 188 ? -25.630 34.534 18.617 1.00 30.86 185 ASN A N 1
ATOM 1488 C CA . ASN A 1 188 ? -24.287 35.105 18.668 1.00 34.56 185 ASN A CA 1
ATOM 1489 C C . ASN A 1 188 ? -23.215 34.021 18.903 1.00 38.41 185 ASN A C 1
ATOM 1490 O O . ASN A 1 188 ? -22.195 33.994 18.205 1.00 37.06 185 ASN A O 1
ATOM 1495 N N . LYS A 1 189 ? -23.444 33.079 19.828 1.00 30.28 186 LYS A N 1
ATOM 1496 C CA . LYS A 1 189 ? -22.406 32.152 20.276 1.00 27.03 186 LYS A CA 1
ATOM 1497 C C . LYS A 1 189 ? -22.509 30.773 19.655 1.00 22.37 186 LYS A C 1
ATOM 1498 O O . LYS A 1 189 ? -21.500 30.067 19.572 1.00 22.51 186 LYS A O 1
ATOM 1504 N N . LYS A 1 190 ? -23.711 30.330 19.286 1.00 25.32 187 LYS A N 1
ATOM 1505 C CA . LYS A 1 190 ? -23.897 29.022 18.647 1.00 25.84 187 LYS A CA 1
ATOM 1506 C C . LYS A 1 190 ? -23.535 27.864 19.577 1.00 24.76 187 LYS A C 1
ATOM 1507 O O . LYS A 1 190 ? -23.099 26.801 19.130 1.00 27.45 187 LYS A O 1
ATOM 1513 N N . ASP A 1 191 ? -23.731 28.037 20.877 1.00 23.31 188 ASP A N 1
ATOM 1514 C CA . ASP A 1 191 ? -23.532 26.964 21.846 1.00 22.83 188 ASP A CA 1
ATOM 1515 C C . ASP A 1 191 ? -24.293 27.366 23.114 1.00 21.99 188 ASP A C 1
ATOM 1516 O O . ASP A 1 191 ? -25.075 28.324 23.100 1.00 22.92 188 ASP A O 1
ATOM 1521 N N . ARG A 1 192 ? -24.088 26.639 24.208 1.00 22.17 189 ARG A N 1
ATOM 1522 C CA . ARG A 1 192 ? -24.949 26.855 25.375 1.00 23.89 189 ARG A CA 1
ATOM 1523 C C . ARG A 1 192 ? -24.718 28.250 25.918 1.00 21.55 189 ARG A C 1
ATOM 1524 O O . ARG A 1 192 ? -23.581 28.627 26.227 1.00 21.39 189 ARG A O 1
ATOM 1532 N N . VAL A 1 193 ? -25.800 29.016 26.020 1.00 21.39 190 VAL A N 1
ATOM 1533 C CA . VAL A 1 193 ? -25.727 30.389 26.498 1.00 20.97 190 VAL A CA 1
ATOM 1534 C C . VAL A 1 193 ? -26.421 30.605 27.868 1.00 21.57 190 VAL A C 1
ATOM 1535 O O . VAL A 1 193 ? -26.264 31.685 28.477 1.00 23.39 190 VAL A O 1
ATOM 1539 N N . VAL A 1 194 ? -27.201 29.642 28.347 1.00 21.54 191 VAL A N 1
ATOM 1540 C CA . VAL A 1 194 ? -27.696 29.621 29.724 1.00 21.86 191 VAL A CA 1
ATOM 1541 C C . VAL A 1 194 ? -26.871 28.557 30.420 1.00 22.33 191 VAL A C 1
ATOM 1542 O O . VAL A 1 194 ? -27.057 27.360 30.168 1.00 22.90 191 VAL A O 1
ATOM 1546 N N . VAL A 1 195 ? -25.915 28.976 31.243 1.00 22.25 192 VAL A N 1
ATOM 1547 C CA . VAL A 1 195 ? -24.887 28.036 31.705 1.00 22.80 192 VAL A CA 1
ATOM 1548 C C . VAL A 1 195 ? -24.702 28.128 33.213 1.00 27.30 192 VAL A C 1
ATOM 1549 O O . VAL A 1 195 ? -24.893 29.203 33.801 1.00 24.82 192 VAL A O 1
ATOM 1553 N N . PRO A 1 196 ? -24.334 27.043 33.887 1.00 28.09 193 PRO A N 1
ATOM 1554 C CA . PRO A 1 196 ? -24.211 27.098 35.345 1.00 27.26 193 PRO A CA 1
ATOM 1555 C C . PRO A 1 196 ? -22.814 27.546 35.777 1.00 27.18 193 PRO A C 1
ATOM 1556 O O . PRO A 1 196 ? -21.843 27.520 35.000 1.00 24.92 193 PRO A O 1
ATOM 1560 N N . ILE A 1 197 ? -22.759 28.028 37.025 1.00 25.81 194 ILE A N 1
ATOM 1561 C CA . ILE A 1 197 ? -21.502 28.231 37.749 1.00 32.57 194 ILE A CA 1
ATOM 1562 C C . ILE A 1 197 ? -20.885 26.867 38.045 1.00 29.75 194 ILE A C 1
ATOM 1563 O O . ILE A 1 197 ? -21.512 26.028 38.702 1.00 36.24 194 ILE A O 1
ATOM 1568 N N . GLU A 1 198 ? -19.640 26.658 37.607 1.00 39.58 195 GLU A N 1
ATOM 1569 C CA . GLU A 1 198 ? -18.857 25.466 37.960 1.00 50.11 195 GLU A CA 1
ATOM 1570 C C . GLU A 1 198 ? -17.535 25.918 38.566 1.00 50.85 195 GLU A C 1
ATOM 1571 O O . GLU A 1 198 ? -16.812 26.725 37.963 1.00 43.06 195 GLU A O 1
ATOM 1577 N N . ASN A 1 199 ? -17.197 25.380 39.735 1.00 52.23 196 ASN A N 1
ATOM 1578 C CA . ASN A 1 199 ? -15.918 25.707 40.360 1.00 61.11 196 ASN A CA 1
ATOM 1579 C C . ASN A 1 199 ? -15.749 27.223 40.459 1.00 59.70 196 ASN A C 1
ATOM 1580 O O . ASN A 1 199 ? -14.664 27.773 40.244 1.00 60.89 196 ASN A O 1
ATOM 1585 N N . ARG A 1 200 ? -16.850 27.908 40.747 1.00 48.15 197 ARG A N 1
ATOM 1586 C CA . ARG A 1 200 ? -16.860 29.360 40.903 1.00 42.32 197 ARG A CA 1
ATOM 1587 C C . ARG A 1 200 ? -16.413 30.123 39.637 1.00 41.29 197 ARG A C 1
ATOM 1588 O O . ARG A 1 200 ? -16.055 31.311 39.733 1.00 36.62 197 ARG A O 1
ATOM 1596 N N . VAL A 1 201 ? -16.422 29.486 38.446 1.00 35.17 198 VAL A N 1
ATOM 1597 C CA . VAL A 1 201 ? -16.205 30.195 37.182 1.00 31.26 198 VAL A CA 1
ATOM 1598 C C . VAL A 1 201 ? -17.436 30.052 36.280 1.00 25.85 198 VAL A C 1
ATOM 1599 O O . VAL A 1 201 ? -18.317 29.217 36.500 1.00 28.80 198 VAL A O 1
ATOM 1603 N N . CYS A 1 202 ? -17.497 30.913 35.257 1.00 26.58 199 CYS A N 1
ATOM 1604 C CA . CYS A 1 202 ? -18.499 30.784 34.205 1.00 27.02 199 CYS A CA 1
ATOM 1605 C C . CYS A 1 202 ? -18.153 29.550 33.389 1.00 31.35 199 CYS A C 1
ATOM 1606 O O . CYS A 1 202 ? -17.021 29.419 32.924 1.00 31.71 199 CYS A O 1
ATOM 1609 N N . SER A 1 203 ? -19.097 28.627 33.242 1.00 25.60 200 SER A N 1
ATOM 1610 C CA . SER A 1 203 ? -18.791 27.419 32.494 1.00 30.84 200 SER A CA 1
ATOM 1611 C C . SER A 1 203 ? -18.871 27.645 30.993 1.00 28.50 200 SER A C 1
ATOM 1612 O O . SER A 1 203 ? -18.431 26.794 30.225 1.00 28.86 200 SER A O 1
ATOM 1615 N N . GLY A 1 204 ? -19.399 28.784 30.565 1.00 33.58 201 GLY A N 1
ATOM 1616 C CA . GLY A 1 204 ? -19.344 29.181 29.173 1.00 26.41 201 GLY A CA 1
ATOM 1617 C C . GLY A 1 204 ? -17.980 29.677 28.716 1.00 29.00 201 GLY A C 1
ATOM 1618 O O . GLY A 1 204 ? -17.513 29.282 27.645 1.00 30.27 201 GLY A O 1
ATOM 1619 N N . CYS A 1 205 ? -17.327 30.539 29.501 1.00 32.16 202 CYS A N 1
ATOM 1620 C CA . CYS A 1 205 ? -16.053 31.134 29.097 1.00 28.67 202 CYS A CA 1
ATOM 1621 C C . CYS A 1 205 ? -14.901 30.782 30.029 1.00 28.15 202 CYS A C 1
ATOM 1622 O O . CYS A 1 205 ? -13.746 31.034 29.674 1.00 35.02 202 CYS A O 1
ATOM 1625 N N . HIS A 1 206 ? -15.187 30.203 31.202 1.00 26.65 203 HIS A N 1
ATOM 1626 C CA . HIS A 1 206 ? -14.213 29.758 32.210 1.00 28.85 203 HIS A CA 1
ATOM 1627 C C . HIS A 1 206 ? -13.563 30.903 32.978 1.00 26.37 203 HIS A C 1
ATOM 1628 O O . HIS A 1 206 ? -12.539 30.717 33.628 1.00 34.28 203 HIS A O 1
ATOM 1635 N N . ILE A 1 207 ? -14.144 32.069 32.970 1.00 25.38 204 ILE A N 1
ATOM 1636 C CA . ILE A 1 207 ? -13.611 33.178 33.749 1.00 25.89 204 ILE A CA 1
ATOM 1637 C C . ILE A 1 207 ? -14.314 33.204 35.117 1.00 33.15 204 ILE A C 1
ATOM 1638 O O . ILE A 1 207 ? -15.544 33.054 35.208 1.00 26.03 204 ILE A O 1
ATOM 1643 N N . ALA A 1 208 ? -13.521 33.307 36.190 1.00 27.11 205 ALA A N 1
ATOM 1644 C CA . ALA A 1 208 ? -14.062 33.250 37.550 1.00 40.87 205 ALA A CA 1
ATOM 1645 C C . ALA A 1 208 ? -14.937 34.464 37.874 1.00 34.83 205 ALA A C 1
ATOM 1646 O O . ALA A 1 208 ? -14.655 35.600 37.471 1.00 29.20 205 ALA A O 1
ATOM 1648 N N . LEU A 1 209 ? -16.009 34.225 38.616 1.00 41.65 206 LEU A N 1
ATOM 1649 C CA . LEU A 1 209 ? -16.835 35.331 39.069 1.00 40.99 206 LEU A CA 1
ATOM 1650 C C . LEU A 1 209 ? -16.238 35.933 40.330 1.00 41.05 206 LEU A C 1
ATOM 1651 O O . LEU A 1 209 ? -15.614 35.237 41.148 1.00 36.69 206 LEU A O 1
ATOM 1656 N N . THR A 1 210 ? -16.417 37.240 40.483 1.00 41.79 207 THR A N 1
ATOM 1657 C CA . THR A 1 210 ? -16.154 37.831 41.784 1.00 42.79 207 THR A CA 1
ATOM 1658 C C . THR A 1 210 ? -17.145 37.239 42.793 1.00 41.69 207 THR A C 1
ATOM 1659 O O . THR A 1 210 ? -18.270 36.869 42.435 1.00 37.09 207 THR A O 1
ATOM 1663 N N . PRO A 1 211 ? -16.751 37.118 44.061 1.00 48.63 208 PRO A N 1
ATOM 1664 C CA . PRO A 1 211 ? -17.707 36.597 45.068 1.00 47.02 208 PRO A CA 1
ATOM 1665 C C . PRO A 1 211 ? -19.010 37.384 45.135 1.00 41.41 208 PRO A C 1
ATOM 1666 O O . PRO A 1 211 ? -20.088 36.809 45.342 1.00 35.44 208 PRO A O 1
ATOM 1670 N N . GLN A 1 212 ? -18.946 38.697 44.958 1.00 29.76 209 GLN A N 1
ATOM 1671 C CA . GLN A 1 212 ? -20.171 39.480 44.905 1.00 31.11 209 GLN A CA 1
ATOM 1672 C C . GLN A 1 212 ? -21.100 38.981 43.801 1.00 36.36 209 GLN A C 1
ATOM 1673 O O . GLN A 1 212 ? -22.316 38.840 44.013 1.00 31.12 209 GLN A O 1
ATOM 1679 N N . HIS A 1 213 ? -20.535 38.706 42.607 1.00 31.68 210 HIS A N 1
ATOM 1680 C CA . HIS A 1 213 ? -21.344 38.290 41.469 1.00 29.97 210 HIS A CA 1
ATOM 1681 C C . HIS A 1 213 ? -21.951 36.915 41.713 1.00 25.92 210 HIS A C 1
ATOM 1682 O O . HIS A 1 213 ? -23.109 36.665 41.359 1.00 31.27 210 HIS A O 1
ATOM 1689 N N . GLU A 1 214 ? -21.197 36.014 42.333 1.00 27.40 211 GLU A N 1
ATOM 1690 C CA . GLU A 1 214 ? -21.772 34.732 42.713 1.00 31.99 211 GLU A CA 1
ATOM 1691 C C . GLU A 1 214 ? -22.946 34.925 43.675 1.00 35.68 211 GLU A C 1
ATOM 1692 O O . GLU A 1 214 ? -24.013 34.322 43.492 1.00 32.02 211 GLU A O 1
ATOM 1698 N N . ASN A 1 215 ? -22.779 35.781 44.691 1.00 31.43 212 ASN A N 1
ATOM 1699 C CA . ASN A 1 215 ? -23.901 36.109 45.564 1.00 40.02 212 ASN A CA 1
ATOM 1700 C C . ASN A 1 215 ? -25.132 36.487 44.748 1.00 40.72 212 ASN A C 1
ATOM 1701 O O . ASN A 1 215 ? -26.228 35.957 44.973 1.00 28.36 212 ASN A O 1
ATOM 1706 N N . LEU A 1 216 ? -24.959 37.380 43.763 1.00 26.92 213 LEU A N 1
ATOM 1707 C CA . LEU A 1 216 ? -26.090 37.800 42.940 1.00 26.02 213 LEU A CA 1
ATOM 1708 C C . LEU A 1 216 ? -26.752 36.616 42.247 1.00 34.35 213 LEU A C 1
ATOM 1709 O O . LEU A 1 216 ? -27.983 36.547 42.178 1.00 25.71 213 LEU A O 1
ATOM 1714 N N . VAL A 1 217 ? -25.953 35.689 41.689 1.00 29.04 214 VAL A N 1
ATOM 1715 C CA . VAL A 1 217 ? -26.540 34.570 40.950 1.00 27.68 214 VAL A CA 1
ATOM 1716 C C . VAL A 1 217 ? -27.345 33.678 41.887 1.00 26.43 214 VAL A C 1
ATOM 1717 O O . VAL A 1 217 ? -28.442 33.222 41.548 1.00 26.76 214 VAL A O 1
ATOM 1721 N N . ARG A 1 218 ? -26.795 33.380 43.058 1.00 27.58 215 ARG A N 1
ATOM 1722 C CA . ARG A 1 218 ? -27.499 32.531 44.014 1.00 38.59 215 ARG A CA 1
ATOM 1723 C C . ARG A 1 218 ? -28.873 33.080 44.414 1.00 40.37 215 ARG A C 1
ATOM 1724 O O . ARG A 1 218 ? -29.789 32.291 44.717 1.00 36.52 215 ARG A O 1
ATOM 1732 N N . LYS A 1 219 ? -29.038 34.411 44.480 1.00 36.71 216 LYS A N 1
ATOM 1733 C CA . LYS A 1 219 ? -30.335 34.926 44.927 1.00 43.82 216 LYS A CA 1
ATOM 1734 C C . LYS A 1 219 ? -31.444 34.467 43.987 1.00 36.39 216 LYS A C 1
ATOM 1735 O O . LYS A 1 219 ? -32.578 34.254 44.420 1.00 32.34 216 LYS A O 1
ATOM 1741 N N . GLN A 1 220 ? -31.125 34.232 42.714 1.00 35.59 217 GLN A N 1
ATOM 1742 C CA . GLN A 1 220 ? -32.087 33.626 41.808 1.00 36.82 217 GLN A CA 1
ATOM 1743 C C . GLN A 1 220 ? -33.345 34.479 41.697 1.00 41.42 217 GLN A C 1
ATOM 1744 O O . GLN A 1 220 ? -34.430 33.969 41.400 1.00 36.38 217 GLN A O 1
ATOM 1750 N N . ASP A 1 221 ? -33.207 35.782 41.955 1.00 27.23 218 ASP A N 1
ATOM 1751 C CA . ASP A 1 221 ? -34.332 36.701 41.915 1.00 34.63 218 ASP A CA 1
ATOM 1752 C C . ASP A 1 221 ? -34.293 37.658 40.728 1.00 28.55 218 ASP A C 1
ATOM 1753 O O . ASP A 1 221 ? -35.175 38.526 40.641 1.00 30.38 218 ASP A O 1
ATOM 1758 N N . HIS A 1 222 ? -33.297 37.541 39.837 1.00 25.18 219 HIS A N 1
ATOM 1759 C CA . HIS A 1 222 ? -33.250 38.280 38.575 1.00 24.37 219 HIS A CA 1
ATOM 1760 C C . HIS A 1 222 ? -32.186 37.680 37.651 1.00 23.60 219 HIS A C 1
ATOM 1761 O O . HIS A 1 222 ? -31.296 36.939 38.082 1.00 23.62 219 HIS A O 1
ATOM 1768 N N . LEU A 1 223 ? -32.303 37.988 36.371 1.00 23.09 220 LEU A N 1
ATOM 1769 C CA . LEU A 1 223 ? -31.359 37.428 35.390 1.00 22.46 220 LEU A CA 1
ATOM 1770 C C . LEU A 1 223 ? -29.991 38.039 35.624 1.00 29.39 220 LEU A C 1
ATOM 1771 O O . LEU A 1 223 ? -29.862 39.268 35.678 1.00 22.72 220 LEU A O 1
ATOM 1776 N N . VAL A 1 224 ? -28.985 37.184 35.833 1.00 22.02 221 VAL A N 1
ATOM 1777 C CA . VAL A 1 224 ? -27.605 37.609 36.031 1.00 22.42 221 VAL A CA 1
ATOM 1778 C C . VAL A 1 224 ? -26.752 37.033 34.901 1.00 24.86 221 VAL A C 1
ATOM 1779 O O . VAL A 1 224 ? -26.827 35.834 34.612 1.00 21.44 221 VAL A O 1
ATOM 1783 N N . PHE A 1 225 ? -25.898 37.883 34.318 1.00 29.87 222 PHE A N 1
ATOM 1784 C CA . PHE A 1 225 ? -25.096 37.580 33.140 1.00 26.71 222 PHE A CA 1
ATOM 1785 C C . PHE A 1 225 ? -23.619 37.590 33.503 1.00 25.20 222 PHE A C 1
ATOM 1786 O O . PHE A 1 225 ? -23.184 38.366 34.366 1.00 22.47 222 PHE A O 1
ATOM 1794 N N . CYS A 1 226 ? -22.853 36.714 32.842 1.00 21.02 223 CYS A N 1
ATOM 1795 C CA . CYS A 1 226 ? -21.408 36.706 33.006 1.00 22.35 223 CYS A CA 1
ATOM 1796 C C . CYS A 1 226 ? -20.846 38.069 32.609 1.00 28.51 223 CYS A C 1
ATOM 1797 O O . CYS A 1 226 ? -21.164 38.600 31.531 1.00 21.26 223 CYS A O 1
ATOM 1800 N N . GLU A 1 227 ? -19.994 38.622 33.481 1.00 28.78 224 GLU A N 1
ATOM 1801 C CA . GLU A 1 227 ? -19.392 39.932 33.255 1.00 33.00 224 GLU A CA 1
ATOM 1802 C C . GLU A 1 227 ? -18.402 39.928 32.091 1.00 40.42 224 GLU A C 1
ATOM 1803 O O . GLU A 1 227 ? -18.027 41.010 31.614 1.00 39.75 224 GLU A O 1
ATOM 1809 N N . HIS A 1 228 ? -18.002 38.753 31.600 1.00 26.45 225 HIS A N 1
ATOM 1810 C CA . HIS A 1 228 ? -17.036 38.667 30.499 1.00 28.89 225 HIS A CA 1
ATOM 1811 C C . HIS A 1 228 ? -17.613 38.169 29.189 1.00 27.82 225 HIS A C 1
ATOM 1812 O O . HIS A 1 228 ? -17.293 38.728 28.136 1.00 32.22 225 HIS A O 1
ATOM 1819 N N . CYS A 1 229 ? -18.475 37.154 29.197 1.00 22.16 226 CYS A N 1
ATOM 1820 C CA . CYS A 1 229 ? -19.026 36.661 27.945 1.00 27.83 226 CYS A CA 1
ATOM 1821 C C . CYS A 1 229 ? -20.486 37.020 27.743 1.00 21.08 226 CYS A C 1
ATOM 1822 O O . CYS A 1 229 ? -21.002 36.810 26.649 1.00 20.99 226 CYS A O 1
ATOM 1825 N N . SER A 1 230 ? -21.174 37.525 28.763 1.00 23.12 227 SER A N 1
ATOM 1826 C CA . SER A 1 230 ? -22.574 37.986 28.687 1.00 26.85 227 SER A CA 1
ATOM 1827 C C . SER A 1 230 ? -23.595 36.844 28.689 1.00 28.20 227 SER A C 1
ATOM 1828 O O . SER A 1 230 ? -24.826 37.141 28.619 1.00 24.48 227 SER A O 1
ATOM 1831 N N . ARG A 1 231 ? -23.175 35.582 28.758 1.00 20.36 228 ARG A N 1
ATOM 1832 C CA . ARG A 1 231 ? -24.121 34.493 28.904 1.00 20.32 228 ARG A CA 1
ATOM 1833 C C . ARG A 1 231 ? -24.907 34.623 30.212 1.00 20.43 228 ARG A C 1
ATOM 1834 O O . ARG A 1 231 ? -24.451 35.243 31.175 1.00 20.54 228 ARG A O 1
ATOM 1842 N N . ILE A 1 232 ? -26.084 33.993 30.242 1.00 24.99 229 ILE A N 1
ATOM 1843 C CA . ILE A 1 232 ? -26.918 33.932 31.455 1.00 30.63 229 ILE A CA 1
ATOM 1844 C C . ILE A 1 232 ? -26.354 32.872 32.398 1.00 27.82 229 ILE A C 1
ATOM 1845 O O . ILE A 1 232 ? -26.178 31.714 32.002 1.00 22.18 229 ILE A O 1
ATOM 1850 N N . LEU A 1 233 ? -26.099 33.251 33.654 1.00 21.55 230 LEU A N 1
ATOM 1851 C CA . LEU A 1 233 ? -25.564 32.325 34.647 1.00 22.20 230 LEU A CA 1
ATOM 1852 C C . LEU A 1 233 ? -26.665 31.900 35.621 1.00 36.42 230 LEU A C 1
ATOM 1853 O O . LEU A 1 233 ? -27.565 32.680 35.971 1.00 22.87 230 LEU A O 1
ATOM 1858 N N . TYR A 1 234 ? -26.558 30.664 36.103 1.00 29.82 231 TYR A N 1
ATOM 1859 C CA . TYR A 1 234 ? -27.517 30.154 37.068 1.00 30.99 231 TYR A CA 1
ATOM 1860 C C . TYR A 1 234 ? -26.798 29.191 38.003 1.00 31.67 231 TYR A C 1
ATOM 1861 O O . TYR A 1 234 ? -25.674 28.760 37.743 1.00 36.05 231 TYR A O 1
ATOM 1870 N N . TRP A 1 235 ? -27.471 28.860 39.098 1.00 34.26 232 TRP A N 1
ATOM 1871 C CA . TRP A 1 235 ? -26.904 28.085 40.192 1.00 43.30 232 TRP A CA 1
ATOM 1872 C C . TRP A 1 235 ? -27.546 26.701 40.217 1.00 47.48 232 TRP A C 1
ATOM 1873 O O . TRP A 1 235 ? -28.779 26.594 40.290 1.00 43.76 232 TRP A O 1
ATOM 1884 N N . GLN A 1 236 ? -26.702 25.656 40.176 1.00 50.60 233 GLN A N 1
ATOM 1885 C CA . GLN A 1 236 ? -27.092 24.221 40.150 1.00 57.03 233 GLN A CA 1
ATOM 1886 C C . GLN A 1 236 ? -27.232 23.718 38.712 1.00 58.72 233 GLN A C 1
ATOM 1887 O O . GLN A 1 236 ? -27.074 22.522 38.438 1.00 58.45 233 GLN A O 1
ATOM 1893 N N . SER B 1 1 ? -51.562 -16.217 31.696 1.00 50.96 -2 SER B N 1
ATOM 1894 C CA . SER B 1 1 ? -50.740 -16.327 32.944 1.00 61.10 -2 SER B CA 1
ATOM 1895 C C . SER B 1 1 ? -49.799 -15.120 33.149 1.00 60.43 -2 SER B C 1
ATOM 1896 O O . SER B 1 1 ? -49.265 -14.568 32.180 1.00 55.23 -2 SER B O 1
ATOM 1899 N N . ASN B 1 2 ? -49.629 -14.716 34.420 1.00 60.87 -1 ASN B N 1
ATOM 1900 C CA . ASN B 1 2 ? -48.633 -13.704 34.775 1.00 59.75 -1 ASN B CA 1
ATOM 1901 C C . ASN B 1 2 ? -47.220 -14.169 34.426 1.00 59.61 -1 ASN B C 1
ATOM 1902 O O . ASN B 1 2 ? -46.410 -13.389 33.904 1.00 57.52 -1 ASN B O 1
ATOM 1907 N N . ALA B 1 3 ? -46.896 -15.426 34.742 1.00 50.34 0 ALA B N 1
ATOM 1908 C CA . ALA B 1 3 ? -45.606 -15.986 34.353 1.00 49.43 0 ALA B CA 1
ATOM 1909 C C . ALA B 1 3 ? -45.448 -15.968 32.836 1.00 46.28 0 ALA B C 1
ATOM 1910 O O . ALA B 1 3 ? -44.382 -15.615 32.316 1.00 41.33 0 ALA B O 1
ATOM 1912 N N . MET B 1 4 ? -46.515 -16.330 32.113 1.00 42.21 1 MET B N 1
ATOM 1913 C CA . MET B 1 4 ? -46.500 -16.277 30.654 1.00 35.17 1 MET B CA 1
ATOM 1914 C C . MET B 1 4 ? -46.338 -14.840 30.143 1.00 36.94 1 MET B C 1
ATOM 1915 O O . MET B 1 4 ? -45.574 -14.587 29.194 1.00 36.71 1 MET B O 1
ATOM 1920 N N . HIS B 1 5 ? -47.027 -13.884 30.777 1.00 39.76 2 HIS B N 1
ATOM 1921 C CA . HIS B 1 5 ? -46.899 -12.471 30.420 1.00 39.18 2 HIS B CA 1
ATOM 1922 C C . HIS B 1 5 ? -45.475 -11.962 30.648 1.00 33.26 2 HIS B C 1
ATOM 1923 O O . HIS B 1 5 ? -44.895 -11.280 29.795 1.00 31.34 2 HIS B O 1
ATOM 1930 N N . ASP B 1 6 ? -44.891 -12.292 31.799 1.00 40.78 3 ASP B N 1
ATOM 1931 C CA . ASP B 1 6 ? -43.507 -11.894 32.054 1.00 45.91 3 ASP B CA 1
ATOM 1932 C C . ASP B 1 6 ? -42.559 -12.490 31.016 1.00 40.43 3 ASP B C 1
ATOM 1933 O O . ASP B 1 6 ? -41.649 -11.806 30.521 1.00 36.44 3 ASP B O 1
ATOM 1938 N N . ALA B 1 7 ? -42.758 -13.769 30.680 1.00 33.04 4 ALA B N 1
ATOM 1939 C CA . ALA B 1 7 ? -41.928 -14.412 29.670 1.00 30.69 4 ALA B CA 1
ATOM 1940 C C . ALA B 1 7 ? -42.131 -13.765 28.309 1.00 33.21 4 ALA B C 1
ATOM 1941 O O . ALA B 1 7 ? -41.171 -13.636 27.541 1.00 35.37 4 ALA B O 1
ATOM 1943 N N . LEU B 1 8 ? -43.364 -13.336 27.989 1.00 36.37 5 LEU B N 1
ATOM 1944 C CA . LEU B 1 8 ? -43.583 -12.623 26.724 1.00 31.37 5 LEU B CA 1
ATOM 1945 C C . LEU B 1 8 ? -42.837 -11.294 26.693 1.00 31.85 5 LEU B C 1
ATOM 1946 O O . LEU B 1 8 ? -42.205 -10.953 25.683 1.00 27.15 5 LEU B O 1
ATOM 1951 N N . GLN B 1 9 ? -42.877 -10.534 27.793 1.00 27.51 6 GLN B N 1
ATOM 1952 C CA . GLN B 1 9 ? -42.188 -9.248 27.797 1.00 25.97 6 GLN B CA 1
ATOM 1953 C C . GLN B 1 9 ? -40.687 -9.442 27.615 1.00 25.67 6 GLN B C 1
ATOM 1954 O O . GLN B 1 9 ? -40.038 -8.677 26.884 1.00 28.25 6 GLN B O 1
ATOM 1956 N N . SER B 1 10 ? -40.108 -10.459 28.263 1.00 24.73 7 SER B N 1
ATOM 1957 C CA . SER B 1 10 ? -38.682 -10.691 28.076 1.00 27.33 7 SER B CA 1
ATOM 1958 C 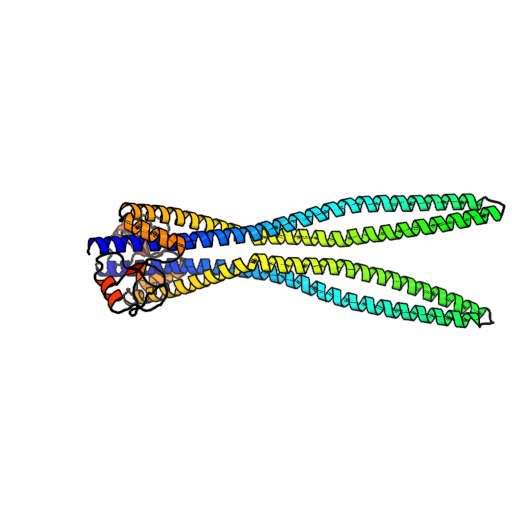C . SER B 1 10 ? -38.374 -10.999 26.625 1.00 30.62 7 SER B C 1
ATOM 1959 O O . SER B 1 10 ? -37.413 -10.463 26.048 1.00 25.60 7 SER B O 1
ATOM 1962 N N . ILE B 1 11 ? -39.186 -11.848 26.003 1.00 24.04 8 ILE B N 1
ATOM 1963 C CA . ILE B 1 11 ? -38.842 -12.269 24.661 1.00 23.72 8 ILE B CA 1
ATOM 1964 C C . ILE B 1 11 ? -39.003 -11.109 23.684 1.00 23.41 8 ILE B C 1
ATOM 1965 O O . ILE B 1 11 ? -38.211 -10.955 22.747 1.00 23.07 8 ILE B O 1
ATOM 1970 N N . LEU B 1 12 ? -40.022 -10.275 23.881 1.00 23.55 9 LEU B N 1
ATOM 1971 C CA . LEU B 1 12 ? -40.181 -9.127 22.995 1.00 23.35 9 LEU B CA 1
ATOM 1972 C C . LEU B 1 12 ? -39.002 -8.166 23.121 1.00 23.23 9 LEU B C 1
ATOM 1973 O O . LEU B 1 12 ? -38.561 -7.571 22.119 1.00 22.94 9 LEU B O 1
ATOM 1978 N N . ALA B 1 13 ? -38.477 -7.995 24.337 1.00 23.50 10 ALA B N 1
ATOM 1979 C CA . ALA B 1 13 ? -37.320 -7.119 24.475 1.00 23.52 10 ALA B CA 1
ATOM 1980 C C . ALA B 1 13 ? -36.103 -7.722 23.783 1.00 27.11 10 ALA B C 1
ATOM 1981 O O . ALA B 1 13 ? -35.358 -7.020 23.085 1.00 25.86 10 ALA B O 1
ATOM 1983 N N . ILE B 1 14 ? -35.900 -9.025 23.942 1.00 24.79 11 ILE B N 1
ATOM 1984 C CA . ILE B 1 14 ? -34.816 -9.689 23.241 1.00 22.74 11 ILE B CA 1
ATOM 1985 C C . ILE B 1 14 ? -34.982 -9.514 21.736 1.00 23.78 11 ILE B C 1
ATOM 1986 O O . ILE B 1 14 ? -34.026 -9.167 21.019 1.00 22.04 11 ILE B O 1
ATOM 1991 N N . GLN B 1 15 ? -36.198 -9.732 21.241 1.00 22.36 12 GLN B N 1
ATOM 1992 C CA . GLN B 1 15 ? -36.443 -9.619 19.813 1.00 22.07 12 GLN B CA 1
ATOM 1993 C C . GLN B 1 15 ? -36.034 -8.240 19.278 1.00 21.85 12 GLN B C 1
ATOM 1994 O O . GLN B 1 15 ? -35.456 -8.141 18.187 1.00 21.52 12 GLN B O 1
ATOM 2000 N N . GLU B 1 16 ? -36.319 -7.165 20.027 1.00 22.12 13 GLU B N 1
ATOM 2001 C CA . GLU B 1 16 ? -35.967 -5.840 19.520 1.00 24.57 13 GLU B CA 1
ATOM 2002 C C . GLU B 1 16 ? -34.459 -5.702 19.399 1.00 29.04 13 GLU B C 1
ATOM 2003 O O . GLU B 1 16 ? -33.945 -5.135 18.418 1.00 21.60 13 GLU B O 1
ATOM 2009 N N . LEU B 1 17 ? -33.736 -6.237 20.381 1.00 22.00 14 LEU B N 1
ATOM 2010 C CA . LEU B 1 17 ? -32.290 -6.264 20.292 1.00 21.85 14 LEU B CA 1
ATOM 2011 C C . LEU B 1 17 ? -31.837 -7.046 19.067 1.00 21.35 14 LEU B C 1
ATOM 2012 O O . LEU B 1 17 ? -30.968 -6.591 18.322 1.00 21.09 14 LEU B O 1
ATOM 2017 N N . ASP B 1 18 ? -32.438 -8.222 18.824 1.00 21.29 15 ASP B N 1
ATOM 2018 C CA . ASP B 1 18 ? -31.965 -9.066 17.736 1.00 20.97 15 ASP B CA 1
ATOM 2019 C C . ASP B 1 18 ? -32.279 -8.452 16.388 1.00 20.68 15 ASP B C 1
ATOM 2020 O O . ASP B 1 18 ? -31.549 -8.692 15.422 1.00 20.38 15 ASP B O 1
ATOM 2025 N N . ILE B 1 19 ? -33.380 -7.707 16.289 1.00 20.79 16 ILE B N 1
ATOM 2026 C CA . ILE B 1 19 ? -33.677 -7.024 15.036 1.00 27.55 16 ILE B CA 1
ATOM 2027 C C . ILE B 1 19 ? -32.608 -5.951 14.756 1.00 20.39 16 ILE B C 1
ATOM 2028 O O . ILE B 1 19 ? -32.045 -5.881 13.664 1.00 20.07 16 ILE B O 1
ATOM 2033 N N . LYS B 1 20 ? -32.286 -5.128 15.758 1.00 20.67 17 LYS B N 1
ATOM 2034 C CA . LYS B 1 20 ? -31.214 -4.162 15.578 1.00 20.63 17 LYS B CA 1
ATOM 2035 C C . LYS B 1 20 ? -29.902 -4.840 15.204 1.00 20.28 17 LYS B C 1
ATOM 2036 O O . LYS B 1 20 ? -29.235 -4.399 14.260 1.00 20.01 17 LYS B O 1
ATOM 2042 N N . MET B 1 21 ? -29.541 -5.952 15.867 1.00 20.31 18 MET B N 1
ATOM 2043 C CA . MET B 1 21 ? -28.271 -6.607 15.527 1.00 20.06 18 MET B CA 1
ATOM 2044 C C . MET B 1 21 ? -28.246 -7.066 14.076 1.00 21.55 18 MET B C 1
ATOM 2045 O O . MET B 1 21 ? -27.203 -6.971 13.406 1.00 19.37 18 MET B O 1
ATOM 2050 N N . ILE B 1 22 ? -29.364 -7.632 13.599 1.00 20.01 19 ILE B N 1
ATOM 2051 C CA . ILE B 1 22 ? -29.454 -8.090 12.216 1.00 19.41 19 ILE B CA 1
ATOM 2052 C C . ILE B 1 22 ? -29.242 -6.914 11.270 1.00 19.13 19 ILE B C 1
ATOM 2053 O O . ILE B 1 22 ? -28.475 -6.998 10.309 1.00 18.84 19 ILE B O 1
ATOM 2058 N N . ARG B 1 23 ? -29.910 -5.794 11.547 1.00 20.73 20 ARG B N 1
ATOM 2059 C CA . ARG B 1 23 ? -29.696 -4.606 10.742 1.00 28.21 20 ARG B CA 1
ATOM 2060 C C . ARG B 1 23 ? -28.243 -4.148 10.834 1.00 31.50 20 ARG B C 1
ATOM 2061 O O . ARG B 1 23 ? -27.626 -3.828 9.817 1.00 31.59 20 ARG B O 1
ATOM 2069 N N . LEU B 1 24 ? -27.672 -4.116 12.040 1.00 26.46 21 LEU B N 1
ATOM 2070 C CA . LEU B 1 24 ? -26.284 -3.680 12.170 1.00 22.23 21 LEU B CA 1
ATOM 2071 C C . LEU B 1 24 ? -25.350 -4.538 11.338 1.00 21.83 21 LEU B C 1
ATOM 2072 O O . LEU B 1 24 ? -24.424 -4.014 10.710 1.00 21.65 21 LEU B O 1
ATOM 2077 N N . MET B 1 25 ? -25.547 -5.864 11.340 1.00 26.08 22 MET B N 1
ATOM 2078 C CA . MET B 1 25 ? -24.665 -6.724 10.549 1.00 23.45 22 MET B CA 1
ATOM 2079 C C . MET B 1 25 ? -24.843 -6.444 9.064 1.00 28.04 22 MET B C 1
ATOM 2080 O O . MET B 1 25 ? -23.859 -6.347 8.317 1.00 28.37 22 MET B O 1
ATOM 2085 N N . ARG B 1 26 ? -26.092 -6.270 8.621 1.00 26.03 23 ARG B N 1
ATOM 2086 C CA . ARG B 1 26 ? -26.331 -5.938 7.220 1.00 27.26 23 ARG B CA 1
ATOM 2087 C C . ARG B 1 26 ? -25.675 -4.613 6.846 1.00 27.66 23 ARG B C 1
ATOM 2088 O O . ARG B 1 26 ? -25.063 -4.499 5.782 1.00 28.06 23 ARG B O 1
ATOM 2096 N N . VAL B 1 27 ? -25.828 -3.582 7.682 1.00 22.37 24 VAL B N 1
ATOM 2097 C CA . VAL B 1 27 ? -25.213 -2.301 7.346 1.00 27.95 24 VAL B CA 1
ATOM 2098 C C . VAL B 1 27 ? -23.686 -2.411 7.365 1.00 25.66 24 VAL B C 1
ATOM 2099 O O . VAL B 1 27 ? -23.002 -1.914 6.461 1.00 21.70 24 VAL B O 1
ATOM 2103 N N . LYS B 1 28 ? -23.126 -3.098 8.363 1.00 25.10 25 LYS B N 1
ATOM 2104 C CA . LYS B 1 28 ? -21.676 -3.273 8.401 1.00 25.61 25 LYS B CA 1
ATOM 2105 C C . LYS B 1 28 ? -21.168 -3.920 7.121 1.00 34.28 25 LYS B C 1
ATOM 2106 O O . LYS B 1 28 ? -20.192 -3.453 6.525 1.00 23.61 25 LYS B O 1
ATOM 2112 N N . LYS B 1 29 ? -21.821 -4.993 6.664 1.00 33.37 26 LYS B N 1
ATOM 2113 C CA . LYS B 1 29 ? -21.363 -5.615 5.421 1.00 24.62 26 LYS B CA 1
ATOM 2114 C C . LYS B 1 29 ? -21.485 -4.653 4.242 1.00 25.23 26 LYS B C 1
ATOM 2115 O O . LYS B 1 29 ? -20.574 -4.564 3.414 1.00 26.76 26 LYS B O 1
ATOM 2117 N N . GLU B 1 30 ? -22.575 -3.894 4.156 1.00 20.33 27 GLU B N 1
ATOM 2118 C CA . GLU B 1 30 ? -22.722 -2.967 3.033 1.00 22.41 27 GLU B CA 1
ATOM 2119 C C . GLU B 1 30 ? -21.590 -1.949 3.020 1.00 28.67 27 GLU B C 1
ATOM 2120 O O . GLU B 1 30 ? -21.057 -1.596 1.949 1.00 25.70 27 GLU B O 1
ATOM 2126 N N . HIS B 1 31 ? -21.201 -1.471 4.207 1.00 23.22 28 HIS B N 1
ATOM 2127 C CA . HIS B 1 31 ? -20.122 -0.492 4.319 1.00 28.23 28 HIS B CA 1
ATOM 2128 C C . HIS B 1 31 ? -18.778 -1.103 3.967 1.00 26.85 28 HIS B C 1
ATOM 2129 O O . HIS B 1 31 ? -17.952 -0.445 3.329 1.00 25.70 28 HIS B O 1
ATOM 2136 N N . GLN B 1 32 ? -18.533 -2.359 4.363 1.00 22.54 29 GLN B N 1
ATOM 2137 C CA . GLN B 1 32 ? -17.282 -2.996 3.956 1.00 26.66 29 GLN B CA 1
ATOM 2138 C C . GLN B 1 32 ? -17.201 -3.117 2.434 1.00 32.35 29 GLN B C 1
ATOM 2139 O O . GLN B 1 32 ? -16.157 -2.824 1.822 1.00 28.67 29 GLN B O 1
ATOM 2145 N N . ASN B 1 33 ? -18.314 -3.439 1.788 1.00 27.54 30 ASN B N 1
ATOM 2146 C CA . ASN B 1 33 ? -18.267 -3.515 0.336 1.00 32.19 30 ASN B CA 1
ATOM 2147 C C . ASN B 1 33 ? -18.101 -2.139 -0.321 1.00 29.32 30 ASN B C 1
ATOM 2148 O O . ASN B 1 33 ? -17.439 -2.042 -1.362 1.00 40.07 30 ASN B O 1
ATOM 2153 N N . GLU B 1 34 ? -18.692 -1.077 0.247 1.00 32.11 31 GLU B N 1
ATOM 2154 C CA . GLU B 1 34 ? -18.451 0.280 -0.248 1.00 34.77 31 GLU B CA 1
ATOM 2155 C C . GLU B 1 34 ? -16.971 0.605 -0.162 1.00 42.36 31 GLU B C 1
ATOM 2156 O O . GLU B 1 34 ? -16.392 1.199 -1.086 1.00 39.38 31 GLU B O 1
ATOM 2162 N N . LEU B 1 35 ? -16.348 0.191 0.943 1.00 36.47 32 LEU B N 1
ATOM 2163 C CA . LEU B 1 35 ? -14.932 0.429 1.164 1.00 36.92 32 LEU B CA 1
ATOM 2164 C C . LEU B 1 35 ? -14.101 -0.349 0.170 1.00 32.71 32 LEU B C 1
ATOM 2165 O O . LEU B 1 35 ? -13.055 0.128 -0.280 1.00 34.98 32 LEU B O 1
ATOM 2170 N N . ALA B 1 36 ? -14.548 -1.551 -0.185 1.00 26.73 33 ALA B N 1
ATOM 2171 C CA . ALA B 1 36 ? -13.769 -2.405 -1.073 1.00 33.17 33 ALA B CA 1
ATOM 2172 C C . ALA B 1 36 ? -13.851 -1.942 -2.523 1.00 32.72 33 ALA B C 1
ATOM 2173 O O . ALA B 1 36 ? -12.838 -1.950 -3.232 1.00 36.59 33 ALA B O 1
ATOM 2175 N N . LYS B 1 37 ? -15.024 -1.513 -2.992 1.00 27.21 34 LYS B N 1
ATOM 2176 C CA . LYS B 1 37 ? -15.062 -0.972 -4.341 1.00 29.59 34 LYS B CA 1
ATOM 2177 C C . LYS B 1 37 ? -14.059 0.172 -4.462 1.00 37.43 34 LYS B C 1
ATOM 2178 O O . LYS B 1 37 ? -13.215 0.186 -5.363 1.00 31.25 34 LYS B O 1
ATOM 2184 N N . ILE B 1 38 ? -14.104 1.114 -3.516 1.00 38.71 35 ILE B N 1
ATOM 2185 C CA . ILE B 1 38 ? -13.142 2.218 -3.489 1.00 35.90 35 ILE B CA 1
ATOM 2186 C C . ILE B 1 38 ? -11.714 1.686 -3.523 1.00 32.15 35 ILE B C 1
ATOM 2187 O O . ILE B 1 38 ? -10.915 2.043 -4.400 1.00 35.63 35 ILE B O 1
ATOM 2192 N N . GLN B 1 39 ? -11.357 0.832 -2.558 1.00 24.04 36 GLN B N 1
ATOM 2193 C CA . GLN B 1 39 ? -9.994 0.313 -2.550 1.00 35.74 36 GLN B CA 1
ATOM 2194 C C . GLN B 1 39 ? -9.652 -0.325 -3.891 1.00 39.36 36 GLN B C 1
ATOM 2195 O O . GLN B 1 39 ? -8.576 -0.084 -4.444 1.00 43.06 36 GLN B O 1
ATOM 2201 N N . ALA B 1 40 ? -10.569 -1.121 -4.445 1.00 42.67 37 ALA B N 1
ATOM 2202 C CA . ALA B 1 40 ? -10.266 -1.854 -5.667 1.00 38.96 37 ALA B CA 1
ATOM 2203 C C . ALA B 1 40 ? -10.029 -0.903 -6.832 1.00 37.83 37 ALA B C 1
ATOM 2204 O O . ALA B 1 40 ? -9.183 -1.170 -7.692 1.00 38.22 37 ALA B O 1
ATOM 2206 N N . LEU B 1 41 ? -10.798 0.191 -6.884 1.00 30.28 38 LEU B N 1
ATOM 2207 C CA . LEU B 1 41 ? -10.679 1.164 -7.954 1.00 32.75 38 LEU B CA 1
ATOM 2208 C C . LEU B 1 41 ? -9.274 1.742 -7.998 1.00 38.48 38 LEU B C 1
ATOM 2209 O O . LEU B 1 41 ? -8.635 1.784 -9.061 1.00 33.96 38 LEU B O 1
ATOM 2214 N N . LYS B 1 42 ? -8.761 2.169 -6.842 1.00 23.62 39 LYS B N 1
ATOM 2215 C CA . LYS B 1 42 ? -7.405 2.711 -6.795 1.00 29.28 39 LYS B CA 1
ATOM 2216 C C . LYS B 1 42 ? -6.372 1.627 -7.070 1.00 30.09 39 LYS B C 1
ATOM 2217 O O . LYS B 1 42 ? -5.360 1.873 -7.742 1.00 24.69 39 LYS B O 1
ATOM 2223 N N . THR B 1 43 ? -6.588 0.432 -6.537 1.00 21.92 40 THR B N 1
ATOM 2224 C CA . THR B 1 43 ? -5.685 -0.672 -6.856 1.00 28.39 40 THR B CA 1
ATOM 2225 C C . THR B 1 43 ? -5.618 -0.899 -8.361 1.00 29.80 40 THR B C 1
ATOM 2226 O O . THR B 1 43 ? -4.545 -1.184 -8.909 1.00 33.00 40 THR B O 1
ATOM 2230 N N . ASP B 1 44 ? -6.764 -0.789 -9.044 1.00 26.06 41 ASP B N 1
ATOM 2231 C CA . ASP B 1 44 ? -6.805 -1.035 -10.479 1.00 22.53 41 ASP B CA 1
ATOM 2232 C C . ASP B 1 44 ? -6.092 0.071 -11.250 1.00 26.77 41 ASP B C 1
ATOM 2233 O O . ASP B 1 44 ? -5.459 -0.191 -12.274 1.00 23.25 41 ASP B O 1
ATOM 2238 N N . ILE B 1 45 ? -6.189 1.312 -10.782 1.00 25.57 42 ILE B N 1
ATOM 2239 C CA . ILE B 1 45 ? -5.491 2.382 -11.457 1.00 24.92 42 ILE B CA 1
ATOM 2240 C C . ILE B 1 45 ? -3.989 2.231 -11.263 1.00 22.41 42 ILE B C 1
ATOM 2241 O O . ILE B 1 45 ? -3.212 2.372 -12.218 1.00 26.97 42 ILE B O 1
ATOM 2246 N N . ARG B 1 46 ? -3.548 1.918 -10.039 1.00 20.08 43 ARG B N 1
ATOM 2247 C CA . ARG B 1 46 ? -2.113 1.738 -9.832 1.00 25.79 43 ARG B CA 1
ATOM 2248 C C . ARG B 1 46 ? -1.576 0.663 -10.766 1.00 31.18 43 ARG B C 1
ATOM 2249 O O . ARG B 1 46 ? -0.540 0.852 -11.426 1.00 24.47 43 ARG B O 1
ATOM 2257 N N . ARG B 1 47 ? -2.319 -0.437 -10.897 1.00 24.47 44 ARG B N 1
ATOM 2258 C CA . ARG B 1 47 ? -1.874 -1.546 -11.734 1.00 27.62 44 ARG B CA 1
ATOM 2259 C C . ARG B 1 47 ? -1.690 -1.103 -13.185 1.00 21.51 44 ARG B C 1
ATOM 2260 O O . ARG B 1 47 ? -0.664 -1.385 -13.806 1.00 21.63 44 ARG B O 1
ATOM 2268 N N . LYS B 1 48 ? -2.704 -0.448 -13.750 1.00 22.62 45 LYS B N 1
ATOM 2269 C CA . LYS B 1 48 ? -2.603 0.082 -15.100 1.00 20.05 45 LYS B CA 1
ATOM 2270 C C . LYS B 1 48 ? -1.452 1.068 -15.233 1.00 24.24 45 LYS B C 1
ATOM 2271 O O . LYS B 1 48 ? -0.772 1.113 -16.270 1.00 14.55 45 LYS B O 1
ATOM 2277 N N . VAL B 1 49 ? -1.228 1.896 -14.214 1.00 14.45 46 VAL B N 1
ATOM 2278 C CA . VAL B 1 49 ? -0.070 2.784 -14.280 1.00 19.28 46 VAL B CA 1
ATOM 2279 C C . VAL B 1 49 ? 1.200 1.958 -14.427 1.00 20.40 46 VAL B C 1
ATOM 2280 O O . VAL B 1 49 ? 2.036 2.233 -15.297 1.00 18.93 46 VAL B O 1
ATOM 2284 N N . GLU B 1 50 ? 1.341 0.898 -13.618 1.00 16.40 47 GLU B N 1
ATOM 2285 C CA . GLU B 1 50 ? 2.593 0.136 -13.611 1.00 30.74 47 GLU B CA 1
ATOM 2286 C C . GLU B 1 50 ? 2.754 -0.648 -14.899 1.00 25.05 47 GLU B C 1
ATOM 2287 O O . GLU B 1 50 ? 3.856 -0.739 -15.443 1.00 21.12 47 GLU B O 1
ATOM 2293 N N . GLU B 1 51 ? 1.655 -1.217 -15.386 1.00 21.27 48 GLU B N 1
ATOM 2294 C CA . GLU B 1 51 ? 1.604 -1.820 -16.705 1.00 21.72 48 GLU B CA 1
ATOM 2295 C C . GLU B 1 51 ? 2.135 -0.857 -17.747 1.00 20.23 48 GLU B C 1
ATOM 2296 O O . GLU B 1 51 ? 2.976 -1.207 -18.581 1.00 22.04 48 GLU B O 1
ATOM 2302 N N . LYS B 1 52 ? 1.588 0.356 -17.757 1.00 15.22 49 LYS B N 1
ATOM 2303 C CA . LYS B 1 52 ? 1.973 1.324 -18.774 1.00 15.73 49 LYS B CA 1
ATOM 2304 C C . LYS B 1 52 ? 3.435 1.681 -18.628 1.00 14.65 49 LYS B C 1
ATOM 2305 O O . LYS B 1 52 ? 4.147 1.848 -19.627 1.00 17.48 49 LYS B O 1
ATOM 2311 N N . GLU B 1 53 ? 3.921 1.790 -17.390 1.00 20.03 50 GLU B N 1
ATOM 2312 C CA . GLU B 1 53 ? 5.329 2.123 -17.247 1.00 29.08 50 GLU B CA 1
ATOM 2313 C C . GLU B 1 53 ? 6.204 1.000 -17.775 1.00 29.38 50 GLU B C 1
ATOM 2314 O O . GLU B 1 53 ? 7.243 1.268 -18.389 1.00 21.96 50 GLU B O 1
ATOM 2320 N N . GLN B 1 54 ? 5.790 -0.263 -17.578 1.00 23.55 51 GLN B N 1
ATOM 2321 C CA . GLN B 1 54 ? 6.570 -1.372 -18.138 1.00 26.94 51 GLN B CA 1
ATOM 2322 C C . GLN B 1 54 ? 6.609 -1.291 -19.656 1.00 23.10 51 GLN B C 1
ATOM 2323 O O . GLN B 1 54 ? 7.682 -1.316 -20.263 1.00 26.71 51 GLN B O 1
ATOM 2329 N N . GLU B 1 55 ? 5.445 -1.182 -20.288 1.00 24.07 52 GLU B N 1
ATOM 2330 C CA . GLU B 1 55 ? 5.397 -1.038 -21.738 1.00 25.85 52 GLU B CA 1
ATOM 2331 C C . GLU B 1 55 ? 6.166 0.200 -22.217 1.00 27.81 52 GLU B C 1
ATOM 2332 O O . GLU B 1 55 ? 6.881 0.142 -23.229 1.00 27.98 52 GLU B O 1
ATOM 2338 N N . MET B 1 56 ? 6.092 1.324 -21.494 1.00 23.18 53 MET B N 1
ATOM 2339 C CA . MET B 1 56 ? 6.938 2.452 -21.896 1.00 25.64 53 MET B CA 1
ATOM 2340 C C . MET B 1 56 ? 8.407 2.048 -21.907 1.00 22.56 53 MET B C 1
ATOM 2341 O O . MET B 1 56 ? 9.193 2.552 -22.725 1.00 15.44 53 MET B O 1
ATOM 2346 N N . GLU B 1 57 ? 8.823 1.215 -20.942 1.00 25.44 54 GLU B N 1
ATOM 2347 C CA . GLU B 1 57 ? 10.253 0.950 -20.802 1.00 24.66 54 GLU B CA 1
ATOM 2348 C C . GLU B 1 57 ? 10.757 0.051 -21.926 1.00 18.97 54 GLU B C 1
ATOM 2349 O O . GLU B 1 57 ? 11.881 0.239 -22.399 1.00 16.27 54 GLU B O 1
ATOM 2355 N N . LYS B 1 58 ? 9.925 -0.884 -22.395 1.00 15.22 55 LYS B N 1
ATOM 2356 C CA . LYS B 1 58 ? 10.276 -1.687 -23.558 1.00 15.35 55 LYS B CA 1
ATOM 2357 C C . LYS B 1 58 ? 10.350 -0.827 -24.813 1.00 24.86 55 LYS B C 1
ATOM 2358 O O . LYS B 1 58 ? 11.238 -1.016 -25.655 1.00 28.31 55 LYS B O 1
ATOM 2360 N N . LEU B 1 59 ? 9.425 0.123 -24.967 1.00 23.04 56 LEU B N 1
ATOM 2361 C CA . LEU B 1 59 ? 9.446 0.970 -26.165 1.00 18.78 56 LEU B CA 1
ATOM 2362 C C . LEU B 1 59 ? 10.741 1.765 -26.268 1.00 14.36 56 LEU B C 1
ATOM 2363 O O . LEU B 1 59 ? 11.331 1.854 -27.350 1.00 20.81 56 LEU B O 1
ATOM 2368 N N . LYS B 1 60 ? 11.202 2.333 -25.153 1.00 18.28 57 LYS B N 1
ATOM 2369 C CA . LYS B 1 60 ? 12.471 3.055 -25.124 1.00 18.19 57 LYS B CA 1
ATOM 2370 C C . LYS B 1 60 ? 13.603 2.215 -25.704 1.00 24.65 57 LYS B C 1
ATOM 2371 O O . LYS B 1 60 ? 14.432 2.719 -26.472 1.00 20.47 57 LYS B O 1
ATOM 2377 N N . ASP B 1 61 ? 13.634 0.923 -25.390 1.00 33.36 58 ASP B N 1
ATOM 2378 C CA . ASP B 1 61 ? 14.696 0.046 -25.893 1.00 25.67 58 ASP B CA 1
ATOM 2379 C C . ASP B 1 61 ? 14.477 -0.302 -27.374 1.00 16.93 58 ASP B C 1
ATOM 2380 O O . ASP B 1 61 ? 15.432 -0.422 -28.153 1.00 24.26 58 ASP B O 1
ATOM 2385 N N . GLN B 1 62 ? 13.226 -0.445 -27.801 1.00 15.18 59 GLN B N 1
ATOM 2386 C CA . GLN B 1 62 ? 12.981 -0.772 -29.196 1.00 23.51 59 GLN B CA 1
ATOM 2387 C C . GLN B 1 62 ? 13.292 0.412 -30.120 1.00 29.15 59 GLN B C 1
ATOM 2388 O O . GLN B 1 62 ? 13.724 0.200 -31.265 1.00 20.79 59 GLN B O 1
ATOM 2394 N N . ILE B 1 63 ? 13.085 1.649 -29.637 1.00 14.52 60 ILE B N 1
ATOM 2395 C CA . ILE B 1 63 ? 13.341 2.852 -30.436 1.00 14.33 60 ILE B CA 1
ATOM 2396 C C . ILE B 1 63 ? 14.828 3.073 -30.583 1.00 16.28 60 ILE B C 1
ATOM 2397 O O . ILE B 1 63 ? 15.319 3.343 -31.676 1.00 21.02 60 ILE B O 1
ATOM 2402 N N . LYS B 1 64 ? 15.575 2.913 -29.498 1.00 23.31 61 LYS B N 1
ATOM 2403 C CA . LYS B 1 64 ? 17.021 3.061 -29.585 1.00 15.15 61 LYS B CA 1
ATOM 2404 C C . LYS B 1 64 ? 17.627 2.004 -30.518 1.00 15.35 61 LYS B C 1
ATOM 2405 O O . LYS B 1 64 ? 18.483 2.325 -31.349 1.00 15.40 61 LYS B O 1
ATOM 2411 N N . GLY B 1 65 ? 17.160 0.753 -30.411 1.00 15.53 62 GLY B N 1
ATOM 2412 C CA . GLY B 1 65 ? 17.643 -0.310 -31.277 1.00 17.16 62 GLY B CA 1
ATOM 2413 C C . GLY B 1 65 ? 17.183 -0.136 -32.707 1.00 22.42 62 GLY B C 1
ATOM 2414 O O . GLY B 1 65 ? 17.895 -0.503 -33.650 1.00 25.39 62 GLY B O 1
ATOM 2415 N N . GLY B 1 66 ? 15.995 0.418 -32.893 1.00 21.59 63 GLY B N 1
ATOM 2416 C CA . GLY B 1 66 ? 15.534 0.690 -34.240 1.00 16.00 63 GLY B CA 1
ATOM 2417 C C . GLY B 1 66 ? 16.366 1.753 -34.923 1.00 14.89 63 GLY B C 1
ATOM 2418 O O . GLY B 1 66 ? 16.734 1.600 -36.093 1.00 15.02 63 GLY B O 1
ATOM 2419 N N . GLU B 1 67 ? 16.657 2.868 -34.219 1.00 14.70 64 GLU B N 1
ATOM 2420 C CA . GLU B 1 67 ? 17.521 3.875 -34.832 1.00 21.85 64 GLU B CA 1
ATOM 2421 C C . GLU B 1 67 ? 18.864 3.265 -35.195 1.00 16.63 64 GLU B C 1
ATOM 2422 O O . GLU B 1 67 ? 19.439 3.577 -36.246 1.00 18.49 64 GLU B O 1
ATOM 2428 N N . LYS B 1 68 ? 19.369 2.379 -34.337 1.00 17.35 65 LYS B N 1
ATOM 2429 C CA . LYS B 1 68 ? 20.657 1.753 -34.570 1.00 16.05 65 LYS B CA 1
ATOM 2430 C C . LYS B 1 68 ? 20.610 0.893 -35.821 1.00 16.41 65 LYS B C 1
ATOM 2431 O O . LYS B 1 68 ? 21.512 0.956 -36.653 1.00 20.28 65 LYS B O 1
ATOM 2433 N N . ARG B 1 69 ? 19.517 0.145 -36.021 1.00 18.26 66 ARG B N 1
ATOM 2434 C CA . ARG B 1 69 ? 19.453 -0.708 -37.207 1.00 24.75 66 ARG B CA 1
ATOM 2435 C C . ARG B 1 69 ? 19.326 0.113 -38.488 1.00 22.38 66 ARG B C 1
ATOM 2436 O O . ARG B 1 69 ? 19.832 -0.291 -39.534 1.00 16.82 66 ARG B O 1
ATOM 2444 N N . ILE B 1 70 ? 18.634 1.253 -38.432 1.00 15.48 67 ILE B N 1
ATOM 2445 C CA . ILE B 1 70 ? 18.516 2.131 -39.593 1.00 15.33 67 ILE B CA 1
ATOM 2446 C C . ILE B 1 70 ? 19.876 2.706 -39.940 1.00 15.33 67 ILE B C 1
ATOM 2447 O O . ILE B 1 70 ? 20.285 2.750 -41.117 1.00 15.47 67 ILE B O 1
ATOM 2452 N N . GLN B 1 71 ? 20.611 3.138 -38.912 1.00 16.19 68 GLN B N 1
ATOM 2453 C CA . GLN B 1 71 ? 21.946 3.676 -39.128 1.00 17.73 68 GLN B CA 1
ATOM 2454 C C . GLN B 1 71 ? 22.872 2.623 -39.725 1.00 20.20 68 GLN B C 1
ATOM 2455 O O . GLN B 1 71 ? 23.735 2.944 -40.542 1.00 23.73 68 GLN B O 1
ATOM 2461 N N . GLU B 1 72 ? 22.711 1.363 -39.320 1.00 22.42 69 GLU B N 1
ATOM 2462 C CA . GLU B 1 72 ? 23.506 0.293 -39.912 1.00 28.73 69 GLU B CA 1
ATOM 2463 C C . GLU B 1 72 ? 23.294 0.229 -41.422 1.00 22.62 69 GLU B C 1
ATOM 2464 O O . GLU B 1 72 ? 24.256 0.114 -42.201 1.00 25.32 69 GLU B O 1
ATOM 2470 N N . ILE B 1 73 ? 22.038 0.318 -41.860 1.00 16.56 70 ILE B N 1
ATOM 2471 C CA . ILE B 1 73 ? 21.794 0.241 -43.288 1.00 17.45 70 ILE B CA 1
ATOM 2472 C C . ILE B 1 73 ? 22.293 1.501 -43.988 1.00 18.98 70 ILE B C 1
ATOM 2473 O O . ILE B 1 73 ? 22.849 1.429 -45.099 1.00 19.97 70 ILE B O 1
ATOM 2478 N N . SER B 1 74 ? 22.183 2.654 -43.339 1.00 15.92 71 SER B N 1
ATOM 2479 C CA . SER B 1 74 ? 22.695 3.863 -43.969 1.00 15.72 71 SER B CA 1
ATOM 2480 C C . SER B 1 74 ? 24.177 3.735 -44.244 1.00 24.35 71 SER B C 1
ATOM 2481 O O . SER B 1 74 ? 24.651 4.132 -45.321 1.00 17.33 71 SER B O 1
ATOM 2484 N N . ASP B 1 75 ? 24.910 3.132 -43.298 1.00 28.21 72 ASP B N 1
ATOM 2485 C CA . ASP B 1 75 ? 26.341 2.872 -43.478 1.00 26.37 72 ASP B CA 1
ATOM 2486 C C . ASP B 1 75 ? 26.592 1.897 -44.622 1.00 27.33 72 ASP B C 1
ATOM 2487 O O . ASP B 1 75 ? 27.467 2.123 -45.466 1.00 30.94 72 ASP B O 1
ATOM 2492 N N . GLN B 1 76 ? 25.868 0.777 -44.638 1.00 17.24 73 GLN B N 1
ATOM 2493 C CA . GLN B 1 76 ? 25.961 -0.142 -45.766 1.00 22.87 73 GLN B CA 1
ATOM 2494 C C . GLN B 1 76 ? 25.745 0.590 -47.084 1.00 23.68 73 GLN B C 1
ATOM 2495 O O . GLN B 1 76 ? 26.471 0.355 -48.054 1.00 18.97 73 GLN B O 1
ATOM 2501 N N . ILE B 1 77 ? 24.775 1.504 -47.143 1.00 17.55 74 ILE B N 1
ATOM 2502 C CA . ILE B 1 77 ? 24.512 2.192 -48.410 1.00 17.11 74 ILE B CA 1
ATOM 2503 C C . ILE B 1 77 ? 25.707 3.052 -48.806 1.00 30.04 74 ILE B C 1
ATOM 2504 O O . ILE B 1 77 ? 26.175 3.023 -49.955 1.00 31.05 74 ILE B O 1
ATOM 2509 N N . ASN B 1 78 ? 26.224 3.828 -47.862 1.00 24.84 75 ASN B N 1
ATOM 2510 C CA . ASN B 1 78 ? 27.453 4.571 -48.116 1.00 24.36 75 ASN B CA 1
ATOM 2511 C C . ASN B 1 78 ? 28.583 3.675 -48.640 1.00 24.92 75 ASN B C 1
ATOM 2512 O O . ASN B 1 78 ? 29.225 3.996 -49.643 1.00 20.66 75 ASN B O 1
ATOM 2517 N N . LYS B 1 79 ? 28.853 2.544 -47.984 1.00 23.32 76 LYS B N 1
ATOM 2518 C CA . LYS B 1 79 ? 29.928 1.684 -48.486 1.00 29.07 76 LYS B CA 1
ATOM 2519 C C . LYS B 1 79 ? 29.643 1.198 -49.907 1.00 30.15 76 LYS B C 1
ATOM 2520 O O . LYS B 1 79 ? 30.549 1.142 -50.749 1.00 26.16 76 LYS B O 1
ATOM 2526 N N . LEU B 1 80 ? 28.399 0.806 -50.187 1.00 27.96 77 LEU B N 1
ATOM 2527 C CA . LEU B 1 80 ? 28.083 0.353 -51.535 1.00 31.14 77 LEU B CA 1
ATOM 2528 C C . LEU B 1 80 ? 28.293 1.474 -52.543 1.00 39.16 77 LEU B C 1
ATOM 2529 O O . LEU B 1 80 ? 28.779 1.228 -53.655 1.00 32.05 77 LEU B O 1
ATOM 2534 N N . GLU B 1 81 ? 27.972 2.716 -52.150 1.00 18.17 78 GLU B N 1
ATOM 2535 C CA . GLU B 1 81 ? 28.103 3.868 -53.038 1.00 29.06 78 GLU B CA 1
ATOM 2536 C C . GLU B 1 81 ? 29.552 4.099 -53.458 1.00 35.77 78 GLU B C 1
ATOM 2537 O O . GLU B 1 81 ? 29.824 4.433 -54.615 1.00 31.94 78 GLU B O 1
ATOM 2543 N N . ASN B 1 82 ? 30.495 3.912 -52.538 1.00 44.13 79 ASN B N 1
ATOM 2544 C CA . ASN B 1 82 ? 31.906 4.023 -52.880 1.00 46.75 79 ASN B CA 1
ATOM 2545 C C . ASN B 1 82 ? 32.384 2.826 -53.688 1.00 48.51 79 ASN B C 1
ATOM 2546 O O . ASN B 1 82 ? 33.026 2.996 -54.734 1.00 59.43 79 ASN B O 1
ATOM 2551 N N . GLN B 1 83 ? 32.113 1.605 -53.208 1.00 40.00 80 GLN B N 1
ATOM 2552 C CA . GLN B 1 83 ? 32.345 0.426 -54.039 1.00 39.43 80 GLN B CA 1
ATOM 2553 C C . GLN B 1 83 ? 31.911 0.736 -55.473 1.00 46.00 80 GLN B C 1
ATOM 2554 O O . GLN B 1 83 ? 32.671 0.554 -56.434 1.00 47.88 80 GLN B O 1
ATOM 2560 N N . GLN B 1 84 ? 30.710 1.288 -55.627 1.00 38.75 81 GLN B N 1
ATOM 2561 C CA . GLN B 1 84 ? 30.174 1.484 -56.968 1.00 39.94 81 GLN B CA 1
ATOM 2562 C C . GLN B 1 84 ? 30.886 2.611 -57.716 1.00 40.38 81 GLN B C 1
ATOM 2563 O O . GLN B 1 84 ? 31.049 2.537 -58.942 1.00 32.57 81 GLN B O 1
ATOM 2569 N N . ALA B 1 85 ? 31.294 3.675 -57.020 1.00 42.04 82 ALA B N 1
ATOM 2570 C CA . ALA B 1 85 ? 31.973 4.762 -57.726 1.00 45.13 82 ALA B CA 1
ATOM 2571 C C . ALA B 1 85 ? 33.295 4.313 -58.346 1.00 55.59 82 ALA B C 1
ATOM 2572 O O . ALA B 1 85 ? 33.763 4.942 -59.306 1.00 63.30 82 ALA B O 1
ATOM 2574 N N . ALA B 1 86 ? 33.891 3.229 -57.842 1.00 57.99 83 ALA B N 1
ATOM 2575 C CA . ALA B 1 86 ? 35.170 2.731 -58.349 1.00 56.11 83 ALA B CA 1
ATOM 2576 C C . ALA B 1 86 ? 35.026 1.786 -59.538 1.00 55.14 83 ALA B C 1
ATOM 2577 O O . ALA B 1 86 ? 35.807 1.886 -60.482 1.00 58.31 83 ALA B O 1
ATOM 2579 N N . VAL B 1 87 ? 34.056 0.863 -59.517 1.00 56.81 84 VAL B N 1
ATOM 2580 C CA . VAL B 1 87 ? 33.985 -0.212 -60.515 1.00 62.23 84 VAL B CA 1
ATOM 2581 C C . VAL B 1 87 ? 34.180 0.331 -61.928 1.00 63.77 84 VAL B C 1
ATOM 2582 O O . VAL B 1 87 ? 33.924 1.515 -62.191 1.00 62.09 84 VAL B O 1
ATOM 2586 N N . LYS B 1 88 ? 34.623 -0.538 -62.845 1.00 56.19 85 LYS B N 1
ATOM 2587 C CA . LYS B 1 88 ? 34.724 -0.210 -64.263 1.00 51.68 85 LYS B CA 1
ATOM 2588 C C . LYS B 1 88 ? 33.584 -0.807 -65.080 1.00 55.71 85 LYS B C 1
ATOM 258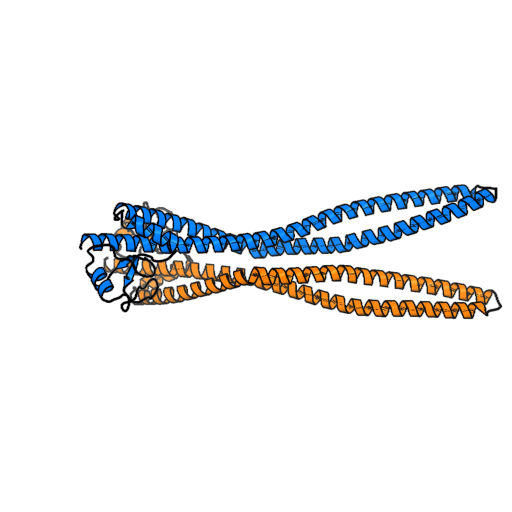9 O O . LYS B 1 88 ? 32.917 -0.078 -65.824 1.00 62.28 85 LYS B O 1
ATOM 2591 N N . LYS B 1 89 ? 33.333 -2.114 -64.949 1.00 49.73 86 LYS B N 1
ATOM 2592 C CA . LYS B 1 89 ? 32.380 -2.789 -65.828 1.00 51.05 86 LYS B CA 1
ATOM 2593 C C . LYS B 1 89 ? 30.924 -2.488 -65.448 1.00 50.49 86 LYS B C 1
ATOM 2594 O O . LYS B 1 89 ? 30.575 -2.334 -64.266 1.00 46.03 86 LYS B O 1
ATOM 2596 N N . MET B 1 90 ? 30.061 -2.409 -66.473 1.00 44.50 87 MET B N 1
ATOM 2597 C CA . MET B 1 90 ? 28.643 -2.183 -66.199 1.00 47.53 87 MET B CA 1
ATOM 2598 C C . MET B 1 90 ? 28.041 -3.367 -65.442 1.00 50.62 87 MET B C 1
ATOM 2599 O O . MET B 1 90 ? 27.233 -3.173 -64.523 1.00 50.64 87 MET B O 1
ATOM 2601 N N . ASP B 1 91 ? 28.464 -4.599 -65.769 1.00 38.93 88 ASP B N 1
ATOM 2602 C CA . ASP B 1 91 ? 27.877 -5.759 -65.112 1.00 48.15 88 ASP B CA 1
ATOM 2603 C C . ASP B 1 91 ? 28.131 -5.735 -63.603 1.00 51.80 88 ASP B C 1
ATOM 2604 O O . ASP B 1 91 ? 27.339 -6.305 -62.833 1.00 55.85 88 ASP B O 1
ATOM 2609 N N . GLU B 1 92 ? 29.218 -5.076 -63.161 1.00 42.39 89 GLU B N 1
ATOM 2610 C CA . GLU B 1 92 ? 29.449 -4.883 -61.730 1.00 45.77 89 GLU B CA 1
ATOM 2611 C C . GLU B 1 92 ? 28.600 -3.734 -61.205 1.00 41.68 89 GLU B C 1
ATOM 2612 O O . GLU B 1 92 ? 27.859 -3.879 -60.225 1.00 42.34 89 GLU B O 1
ATOM 2618 N N . PHE B 1 93 ? 28.719 -2.578 -61.848 1.00 36.65 90 PHE B N 1
ATOM 2619 C CA . PHE B 1 93 ? 27.869 -1.440 -61.533 1.00 42.62 90 PHE B CA 1
ATOM 2620 C C . PHE B 1 93 ? 26.417 -1.864 -61.294 1.00 39.81 90 PHE B C 1
ATOM 2621 O O . PHE B 1 93 ? 25.808 -1.497 -60.282 1.00 33.33 90 PHE B O 1
ATOM 2629 N N . ASN B 1 94 ? 25.850 -2.660 -62.212 1.00 33.44 91 ASN B N 1
ATOM 2630 C CA . ASN B 1 94 ? 24.418 -2.940 -62.161 1.00 29.07 91 ASN B CA 1
ATOM 2631 C C . ASN B 1 94 ? 24.064 -3.824 -60.991 1.00 25.04 91 ASN B C 1
ATOM 2632 O O . ASN B 1 94 ? 22.946 -3.751 -60.481 1.00 21.79 91 ASN B O 1
ATOM 2637 N N . ALA B 1 95 ? 24.985 -4.678 -60.565 1.00 22.65 92 ALA B N 1
ATOM 2638 C CA . ALA B 1 95 ? 24.725 -5.470 -59.379 1.00 22.46 92 ALA B CA 1
ATOM 2639 C C . ALA B 1 95 ? 24.702 -4.587 -58.142 1.00 23.62 92 ALA B C 1
ATOM 2640 O O . ALA B 1 95 ? 23.830 -4.747 -57.284 1.00 21.51 92 ALA B O 1
ATOM 2642 N N . LEU B 1 96 ? 25.641 -3.635 -58.040 1.00 27.90 93 LEU B N 1
ATOM 2643 C CA . LEU B 1 96 ? 25.700 -2.792 -56.846 1.00 25.95 93 LEU B CA 1
ATOM 2644 C C . LEU B 1 96 ? 24.510 -1.839 -56.766 1.00 25.25 93 LEU B C 1
ATOM 2645 O O . LEU B 1 96 ? 23.980 -1.585 -55.675 1.00 23.11 93 LEU B O 1
ATOM 2650 N N . THR B 1 97 ? 24.131 -1.243 -57.896 1.00 19.11 94 THR B N 1
ATOM 2651 C CA . THR B 1 97 ? 22.846 -0.567 -58.005 1.00 20.10 94 THR B CA 1
ATOM 2652 C C . THR B 1 97 ? 21.742 -1.391 -57.359 1.00 23.59 94 THR B C 1
ATOM 2653 O O . THR B 1 97 ? 20.954 -0.882 -56.556 1.00 17.21 94 THR B O 1
ATOM 2657 N N . GLN B 1 98 ? 21.649 -2.664 -57.729 1.00 24.35 95 GLN B N 1
ATOM 2658 C CA . GLN B 1 98 ? 20.554 -3.470 -57.220 1.00 25.78 95 GLN B CA 1
ATOM 2659 C C . GLN B 1 98 ? 20.735 -3.765 -55.732 1.00 27.25 95 GLN B C 1
ATOM 2660 O O . GLN B 1 98 ? 19.746 -3.907 -54.999 1.00 17.66 95 GLN B O 1
ATOM 2666 N N . GLU B 1 99 ? 21.983 -3.812 -55.258 1.00 18.40 96 GLU B N 1
ATOM 2667 C CA . GLU B 1 99 ? 22.209 -3.972 -53.824 1.00 22.77 96 GLU B CA 1
ATOM 2668 C C . GLU B 1 99 ? 21.799 -2.721 -53.077 1.00 22.76 96 GLU B C 1
ATOM 2669 O O . GLU B 1 99 ? 21.227 -2.791 -51.982 1.00 22.16 96 GLU B O 1
ATOM 2675 N N . MET B 1 100 ? 22.057 -1.565 -53.666 1.00 16.91 97 MET B N 1
ATOM 2676 C CA . MET B 1 100 ? 21.626 -0.322 -53.043 1.00 17.19 97 MET B CA 1
ATOM 2677 C C . MET B 1 100 ? 20.096 -0.221 -52.985 1.00 15.40 97 MET B C 1
ATOM 2678 O O . MET B 1 100 ? 19.527 0.215 -51.974 1.00 14.66 97 MET B O 1
ATOM 2683 N N . THR B 1 101 ? 19.413 -0.652 -54.051 1.00 16.07 98 THR B N 1
ATOM 2684 C CA . THR B 1 101 ? 17.955 -0.685 -54.044 1.00 15.79 98 THR B CA 1
ATOM 2685 C C . THR B 1 101 ? 17.418 -1.589 -52.932 1.00 18.36 98 THR B C 1
ATOM 2686 O O . THR B 1 101 ? 16.499 -1.206 -52.187 1.00 17.19 98 THR B O 1
ATOM 2690 N N . ALA B 1 102 ? 17.959 -2.797 -52.806 1.00 15.65 99 ALA B N 1
ATOM 2691 C CA . ALA B 1 102 ? 17.494 -3.698 -51.763 1.00 15.62 99 ALA B CA 1
ATOM 2692 C C . ALA B 1 102 ? 17.769 -3.123 -50.381 1.00 14.80 99 ALA B C 1
ATOM 2693 O O . ALA B 1 102 ? 16.930 -3.233 -49.498 1.00 14.36 99 ALA B O 1
ATOM 2695 N N . ALA B 1 103 ? 18.943 -2.515 -50.172 1.00 14.78 100 ALA B N 1
ATOM 2696 C CA . ALA B 1 103 ? 19.225 -1.899 -48.882 1.00 14.05 100 ALA B CA 1
ATOM 2697 C C . ALA B 1 103 ? 18.258 -0.736 -48.609 1.00 13.13 100 ALA B C 1
ATOM 2698 O O . ALA B 1 103 ? 17.664 -0.644 -47.523 1.00 12.59 100 ALA B O 1
ATOM 2700 N N . ASN B 1 104 ? 18.034 0.130 -49.600 1.00 13.08 101 ASN B N 1
ATOM 2701 C CA . ASN B 1 104 ? 17.118 1.253 -49.377 1.00 13.01 101 ASN B CA 1
ATOM 2702 C C . ASN B 1 104 ? 15.734 0.757 -48.964 1.00 18.17 101 ASN B C 1
ATOM 2703 O O . ASN B 1 104 ? 15.119 1.316 -48.043 1.00 11.58 101 ASN B O 1
ATOM 2708 N N . LYS B 1 105 ? 15.252 -0.331 -49.597 1.00 18.49 102 LYS B N 1
ATOM 2709 C CA . LYS B 1 105 ? 13.950 -0.880 -49.245 1.00 13.57 102 LYS B CA 1
ATOM 2710 C C . LYS B 1 105 ? 13.958 -1.423 -47.830 1.00 15.07 102 LYS B C 1
ATOM 2711 O O . LYS B 1 105 ? 12.981 -1.255 -47.090 1.00 20.53 102 LYS B O 1
ATOM 2717 N N . GLU B 1 106 ? 15.043 -2.080 -47.440 1.00 17.42 103 GLU B N 1
ATOM 2718 C CA . GLU B 1 106 ? 15.117 -2.601 -46.085 1.00 20.68 103 GLU B CA 1
ATOM 2719 C C . GLU B 1 106 ? 15.123 -1.472 -45.066 1.00 20.92 103 GLU B C 1
ATOM 2720 O O . GLU B 1 106 ? 14.487 -1.583 -44.005 1.00 11.72 103 GLU B O 1
ATOM 2726 N N . ARG B 1 107 ? 15.875 -0.402 -45.349 1.00 11.52 104 ARG B N 1
ATOM 2727 C CA . ARG B 1 107 ? 15.946 0.719 -44.432 1.00 10.85 104 ARG B CA 1
ATOM 2728 C C . ARG B 1 107 ? 14.567 1.365 -44.296 1.00 15.45 104 ARG B C 1
ATOM 2729 O O . ARG B 1 107 ? 14.145 1.736 -43.198 1.00 15.75 104 ARG B O 1
ATOM 2737 N N . ARG B 1 108 ? 13.829 1.466 -45.402 1.00 21.27 105 ARG B N 1
ATOM 2738 C CA . ARG B 1 108 ? 12.497 2.053 -45.353 1.00 17.31 105 ARG B CA 1
ATOM 2739 C C . ARG B 1 108 ? 11.575 1.248 -44.445 1.00 18.63 105 ARG B C 1
ATOM 2740 O O . ARG B 1 108 ? 10.801 1.807 -43.652 1.00 15.07 105 ARG B O 1
ATOM 2748 N N . THR B 1 109 ? 11.608 -0.078 -44.575 1.00 13.55 106 THR B N 1
ATOM 2749 C CA . THR B 1 109 ? 10.766 -0.919 -43.716 1.00 14.55 106 THR B CA 1
ATOM 2750 C C . THR B 1 109 ? 11.072 -0.657 -42.256 1.00 14.57 106 THR B C 1
ATOM 2751 O O . THR B 1 109 ? 10.162 -0.608 -41.418 1.00 23.97 106 THR B O 1
ATOM 2755 N N . LEU B 1 110 ? 12.353 -0.495 -41.926 1.00 15.06 107 LEU B N 1
ATOM 2756 C CA . LEU B 1 110 ? 12.723 -0.205 -40.546 1.00 16.08 107 LEU B CA 1
ATOM 2757 C C . LEU B 1 110 ? 12.311 1.193 -40.144 1.00 17.61 107 LEU B C 1
ATOM 2758 O O . LEU B 1 110 ? 11.976 1.444 -38.973 1.00 9.25 107 LEU B O 1
ATOM 2763 N N . GLU B 1 111 ? 12.352 2.128 -41.070 1.00 17.35 108 GLU B N 1
ATOM 2764 C CA . GLU B 1 111 ? 11.936 3.471 -40.703 1.00 15.31 108 GLU B CA 1
ATOM 2765 C C . GLU B 1 111 ? 10.454 3.487 -40.398 1.00 19.31 108 GLU B C 1
ATOM 2766 O O . GLU B 1 111 ? 10.014 4.198 -39.479 1.00 9.35 108 GLU B O 1
ATOM 2772 N N . HIS B 1 112 ? 9.673 2.685 -41.138 1.00 21.37 109 HIS B N 1
ATOM 2773 C CA . HIS B 1 112 ? 8.247 2.568 -40.844 1.00 16.96 109 HIS B CA 1
ATOM 2774 C C . HIS B 1 112 ? 8.036 1.974 -39.476 1.00 25.90 109 HIS B C 1
ATOM 2775 O O . HIS B 1 112 ? 7.226 2.480 -38.686 1.00 26.00 109 HIS B O 1
ATOM 2782 N N . GLN B 1 113 ? 8.783 0.925 -39.161 1.00 13.51 110 GLN B N 1
ATOM 2783 C CA . GLN B 1 113 ? 8.678 0.355 -37.831 1.00 22.62 110 GLN B CA 1
ATOM 2784 C C . GLN B 1 113 ? 9.033 1.388 -36.775 1.00 14.87 110 GLN B C 1
ATOM 2785 O O . GLN B 1 113 ? 8.407 1.436 -35.719 1.00 17.82 110 GLN B O 1
ATOM 2791 N N . LEU B 1 114 ? 10.025 2.223 -37.040 1.00 15.01 111 LEU B N 1
ATOM 2792 C CA . LEU B 1 114 ? 10.444 3.190 -36.037 1.00 21.89 111 LEU B CA 1
ATOM 2793 C C . LEU B 1 114 ? 9.351 4.233 -35.792 1.00 22.12 111 LEU B C 1
ATOM 2794 O O . LEU B 1 114 ? 9.080 4.608 -34.635 1.00 16.59 111 LEU B O 1
ATOM 2799 N N . SER B 1 115 ? 8.691 4.690 -36.869 1.00 15.30 112 SER B N 1
ATOM 2800 C CA . SER B 1 115 ? 7.580 5.631 -36.714 1.00 16.49 112 SER B CA 1
ATOM 2801 C C . SER B 1 115 ? 6.416 5.002 -35.950 1.00 14.55 112 SER B C 1
ATOM 2802 O O . SER B 1 115 ? 5.759 5.679 -35.155 1.00 21.38 112 SER B O 1
ATOM 2805 N N . ASP B 1 116 ? 6.131 3.718 -36.186 1.00 9.93 113 ASP B N 1
ATOM 2806 C CA . ASP B 1 116 ? 5.086 3.034 -35.419 1.00 17.35 113 ASP B CA 1
ATOM 2807 C C . ASP B 1 116 ? 5.418 3.052 -33.949 1.00 14.91 113 ASP B C 1
ATOM 2808 O O . ASP B 1 116 ? 4.559 3.309 -33.098 1.00 15.73 113 ASP B O 1
ATOM 2813 N N . LEU B 1 117 ? 6.658 2.722 -33.625 1.00 7.79 114 LEU B N 1
ATOM 2814 C CA . LEU B 1 117 ? 7.084 2.733 -32.236 1.00 7.55 114 LEU B CA 1
ATOM 2815 C C . LEU B 1 117 ? 6.969 4.121 -31.620 1.00 11.21 114 LEU B C 1
ATOM 2816 O O . LEU B 1 117 ? 6.470 4.262 -30.502 1.00 12.17 114 LEU B O 1
ATOM 2821 N N . MET B 1 118 ? 7.482 5.152 -32.302 1.00 10.84 115 MET B N 1
ATOM 2822 C CA . MET B 1 118 ? 7.438 6.502 -31.760 1.00 9.40 115 MET B CA 1
ATOM 2823 C C . MET B 1 118 ? 6.005 6.956 -31.496 1.00 10.39 115 MET B C 1
ATOM 2824 O O . MET B 1 118 ? 5.724 7.561 -30.449 1.00 10.22 115 MET B O 1
ATOM 2829 N N . ASP B 1 119 ? 5.081 6.645 -32.416 1.00 9.40 116 ASP B N 1
ATOM 2830 C CA . ASP B 1 119 ? 3.687 7.021 -32.228 1.00 11.22 116 ASP B CA 1
ATOM 2831 C C . ASP B 1 119 ? 3.061 6.261 -31.074 1.00 14.46 116 ASP B C 1
ATOM 2832 O O . ASP B 1 119 ? 2.268 6.814 -30.324 1.00 9.52 116 ASP B O 1
ATOM 2837 N N . LYS B 1 120 ? 3.351 4.985 -30.975 1.00 8.30 117 LYS B N 1
ATOM 2838 C CA . LYS B 1 120 ? 2.896 4.190 -29.842 1.00 14.09 117 LYS B CA 1
ATOM 2839 C C . LYS B 1 120 ? 3.368 4.790 -28.537 1.00 12.86 117 LYS B C 1
ATOM 2840 O O . LYS B 1 120 ? 2.606 4.873 -27.563 1.00 10.68 117 LYS B O 1
ATOM 2846 N N . GLN B 1 121 ? 4.633 5.176 -28.488 1.00 11.69 118 GLN B N 1
ATOM 2847 C CA . GLN B 1 121 ? 5.176 5.822 -27.302 1.00 15.75 118 GLN B CA 1
ATOM 2848 C C . GLN B 1 121 ? 4.474 7.152 -27.028 1.00 12.49 118 GLN B C 1
ATOM 2849 O O . GLN B 1 121 ? 4.207 7.494 -25.867 1.00 11.17 118 GLN B O 1
ATOM 2855 N N . ALA B 1 122 ? 4.141 7.907 -28.078 1.00 12.13 119 ALA B N 1
ATOM 2856 C CA . ALA B 1 122 ? 3.418 9.164 -27.874 1.00 14.13 119 ALA B CA 1
ATOM 2857 C C . ALA B 1 122 ? 2.024 8.922 -27.305 1.00 14.85 119 ALA B C 1
ATOM 2858 O O . ALA B 1 122 ? 1.628 9.571 -26.330 1.00 10.83 119 ALA B O 1
ATOM 2860 N N . GLY B 1 123 ? 1.253 8.008 -27.907 1.00 7.54 120 GLY B N 1
ATOM 2861 C CA . GLY B 1 123 ? -0.077 7.705 -27.372 1.00 9.17 120 GLY B CA 1
ATOM 2862 C C . GLY B 1 123 ? -0.037 7.178 -25.946 1.00 7.09 120 GLY B C 1
ATOM 2863 O O . GLY B 1 123 ? -0.787 7.643 -25.082 1.00 15.94 120 GLY B O 1
ATOM 2864 N N . SER B 1 124 ? 0.885 6.257 -25.660 1.00 8.91 121 SER B N 1
ATOM 2865 C CA . SER B 1 124 ? 0.987 5.682 -24.324 1.00 7.27 121 SER B CA 1
ATOM 2866 C C . SER B 1 124 ? 1.429 6.703 -23.300 1.00 8.21 121 SER B C 1
ATOM 2867 O O . SER B 1 124 ? 1.032 6.628 -22.125 1.00 9.13 121 SER B O 1
ATOM 2870 N N . GLU B 1 125 ? 2.266 7.653 -23.714 1.00 9.20 122 GLU B N 1
ATOM 2871 C CA . GLU B 1 125 ? 2.632 8.721 -22.806 1.00 7.70 122 GLU B CA 1
ATOM 2872 C C . GLU B 1 125 ? 1.384 9.500 -22.386 1.00 7.70 122 GLU B C 1
ATOM 2873 O O . GLU B 1 125 ? 1.165 9.737 -21.198 1.00 8.47 122 GLU B O 1
ATOM 2879 N N . ASP B 1 126 ? 0.541 9.898 -23.350 1.00 7.02 123 ASP B N 1
ATOM 2880 C CA . ASP B 1 126 ? -0.663 10.640 -22.980 1.00 7.54 123 ASP B CA 1
ATOM 2881 C C . ASP B 1 126 ? -1.574 9.791 -22.103 1.00 15.65 123 ASP B C 1
ATOM 2882 O O . ASP B 1 126 ? -2.214 10.308 -21.174 1.00 8.05 123 ASP B O 1
ATOM 2887 N N . LEU B 1 127 ? -1.647 8.481 -22.369 1.00 7.86 124 LEU B N 1
ATOM 2888 C CA . LEU B 1 127 ? -2.489 7.626 -21.539 1.00 8.16 124 LEU B CA 1
ATOM 2889 C C . LEU B 1 127 ? -1.919 7.508 -20.145 1.00 8.00 124 LEU B C 1
ATOM 2890 O O . LEU B 1 127 ? -2.651 7.586 -19.156 1.00 11.55 124 LEU B O 1
ATOM 2895 N N . LEU B 1 128 ? -0.603 7.390 -20.044 1.00 8.01 125 LEU B N 1
ATOM 2896 C CA . LEU B 1 128 ? 0.022 7.330 -18.737 1.00 11.40 125 LEU B CA 1
ATOM 2897 C C . LEU B 1 128 ? -0.226 8.616 -17.967 1.00 13.19 125 LEU B C 1
ATOM 2898 O O . LEU B 1 128 ? -0.619 8.574 -16.797 1.00 9.76 125 LEU B O 1
ATOM 2903 N N . ILE B 1 129 ? -0.046 9.767 -18.619 1.00 7.46 126 ILE B N 1
ATOM 2904 C CA . ILE B 1 129 ? -0.266 11.039 -17.929 1.00 7.84 126 ILE B CA 1
ATOM 2905 C C . ILE B 1 129 ? -1.681 11.094 -17.400 1.00 8.34 126 ILE B C 1
ATOM 2906 O O . ILE B 1 129 ? -1.916 11.498 -16.265 1.00 8.70 126 ILE B O 1
ATOM 2911 N N . SER B 1 130 ? -2.642 10.651 -18.199 1.00 12.52 127 SER B N 1
ATOM 2912 C CA . SER B 1 130 ? -4.034 10.687 -17.794 1.00 9.07 127 SER B CA 1
ATOM 2913 C C . SER B 1 130 ? -4.302 9.724 -16.641 1.00 11.38 127 SER B C 1
ATOM 2914 O O . SER B 1 130 ? -5.048 10.047 -15.716 1.00 10.67 127 SER B O 1
ATOM 2917 N N . LEU B 1 131 ? -3.730 8.532 -16.694 1.00 12.35 128 LEU B N 1
ATOM 2918 C CA . LEU B 1 131 ? -3.869 7.583 -15.589 1.00 9.68 128 LEU B CA 1
ATOM 2919 C C . LEU B 1 131 ? -3.313 8.160 -14.299 1.00 20.16 128 LEU B C 1
ATOM 2920 O O . LEU B 1 131 ? -3.954 8.065 -13.241 1.00 16.08 128 LEU B O 1
ATOM 2925 N N . LYS B 1 132 ? -2.135 8.786 -14.349 1.00 12.18 129 LYS B N 1
ATOM 2926 C CA . LYS B 1 132 ? -1.593 9.333 -13.104 1.00 9.30 129 LYS B CA 1
ATOM 2927 C C . LYS B 1 132 ? -2.501 10.403 -12.531 1.00 22.18 129 LYS B C 1
ATOM 2928 O O . LYS B 1 132 ? -2.676 10.484 -11.305 1.00 18.90 129 LYS B O 1
ATOM 2934 N N . GLU B 1 133 ? -3.075 11.246 -13.400 1.00 9.69 130 GLU B N 1
ATOM 2935 C CA . GLU B 1 133 ? -3.992 12.282 -12.934 1.00 13.13 130 GLU B CA 1
ATOM 2936 C C . GLU B 1 133 ? -5.218 11.660 -12.290 1.00 14.94 130 GLU B C 1
ATOM 2937 O O . GLU B 1 133 ? -5.707 12.123 -11.257 1.00 17.66 130 GLU B O 1
ATOM 2943 N N . SER B 1 134 ? -5.733 10.618 -12.911 1.00 19.24 131 SER B N 1
ATOM 2944 C CA . SER B 1 134 ? -6.892 9.929 -12.376 1.00 26.17 131 SER B CA 1
ATOM 2945 C C . SER B 1 134 ? -6.574 9.294 -11.017 1.00 19.38 131 SER B C 1
ATOM 2946 O O . SER B 1 134 ? -7.399 9.334 -10.101 1.00 22.19 131 SER B O 1
ATOM 2949 N N . LEU B 1 135 ? -5.384 8.688 -10.869 1.00 18.41 132 LEU B N 1
ATOM 2950 C CA . LEU B 1 135 ? -5.012 8.111 -9.583 1.00 21.60 132 LEU B CA 1
ATOM 2951 C C . LEU B 1 135 ? -4.864 9.195 -8.532 1.00 23.90 132 LEU B C 1
ATOM 2952 O O . LEU B 1 135 ? -5.303 9.030 -7.390 1.00 40.02 132 LEU B O 1
ATOM 2957 N N . SER B 1 136 ? -4.255 10.323 -8.897 1.00 13.66 133 SER B N 1
ATOM 2958 C CA . SER B 1 136 ? -4.140 11.442 -7.959 1.00 18.50 133 SER B CA 1
ATOM 2959 C C . SER B 1 136 ? -5.516 11.950 -7.552 1.00 22.66 133 SER B C 1
ATOM 2960 O O . SER B 1 136 ? -5.804 12.132 -6.359 1.00 21.85 133 SER B O 1
ATOM 2963 N N . SER B 1 137 ? -6.372 12.204 -8.546 1.00 20.33 134 SER B N 1
ATOM 2964 C CA . SER B 1 137 ? -7.688 12.761 -8.275 1.00 28.09 134 SER B CA 1
ATOM 2965 C C . SER B 1 137 ? -8.519 11.799 -7.432 1.00 35.48 134 SER B C 1
ATOM 2966 O O . SER B 1 137 ? -9.304 12.229 -6.590 1.00 36.42 134 SER B O 1
ATOM 2969 N N . THR B 1 138 ? -8.304 10.498 -7.593 1.00 33.11 135 THR B N 1
ATOM 2970 C CA . THR B 1 138 ? -9.094 9.526 -6.859 1.00 32.29 135 THR B CA 1
ATOM 2971 C C . THR B 1 138 ? -8.593 9.373 -5.427 1.00 35.28 135 THR B C 1
ATOM 2972 O O . THR B 1 138 ? -9.397 9.346 -4.491 1.00 31.64 135 THR B O 1
ATOM 2976 N N . GLU B 1 139 ? -7.277 9.240 -5.238 1.00 31.17 136 GLU B N 1
ATOM 2977 C CA . GLU B 1 139 ? -6.735 9.191 -3.889 1.00 28.04 136 GLU B CA 1
ATOM 2978 C C . GLU B 1 139 ? -7.165 10.397 -3.072 1.00 39.19 136 GLU B C 1
ATOM 2979 O O . GLU B 1 139 ? -7.326 10.297 -1.853 1.00 45.72 136 GLU B O 1
ATOM 2985 N N . ASN B 1 140 ? -7.391 11.535 -3.722 1.00 44.59 137 ASN B N 1
ATOM 2986 C CA . ASN B 1 140 ? -7.694 12.748 -2.973 1.00 36.91 137 ASN B CA 1
ATOM 2987 C C . ASN B 1 140 ? -9.173 12.855 -2.631 1.00 32.31 137 ASN B C 1
ATOM 2988 O O . ASN B 1 140 ? -9.522 13.226 -1.511 1.00 31.22 137 ASN B O 1
ATOM 2993 N N . SER B 1 141 ? -10.050 12.562 -3.589 1.00 28.96 138 SER B N 1
ATOM 2994 C CA . SER B 1 141 ? -11.493 12.597 -3.368 1.00 32.12 138 SER B CA 1
ATOM 2995 C C . SER B 1 141 ? -11.977 11.482 -2.448 1.00 37.98 138 SER B C 1
ATOM 2996 O O . SER B 1 141 ? -13.069 11.597 -1.876 1.00 45.26 138 SER B O 1
ATOM 2999 N N . SER B 1 142 ? -11.199 10.420 -2.278 1.00 36.27 139 SER B N 1
ATOM 3000 C CA . SER B 1 142 ? -11.681 9.227 -1.599 1.00 29.25 139 SER B CA 1
ATOM 3001 C C . SER B 1 142 ? -11.257 9.141 -0.136 1.00 28.20 139 SER B C 1
ATOM 3002 O O . SER B 1 142 ? -11.727 8.261 0.584 1.00 24.16 139 SER B O 1
ATOM 3005 N N . SER B 1 143 ? -10.338 9.982 0.313 1.00 26.64 140 SER B N 1
ATOM 3006 C CA . SER B 1 143 ? -9.774 9.780 1.640 1.00 27.67 140 SER B CA 1
ATOM 3007 C C . SER B 1 143 ? -10.810 10.049 2.737 1.00 33.75 140 SER B C 1
ATOM 3008 O O . SER B 1 143 ? -10.871 9.317 3.734 1.00 23.44 140 SER B O 1
ATOM 3011 N N . ALA B 1 144 ? -11.631 11.087 2.569 1.00 23.38 141 ALA B N 1
ATOM 3012 C CA . ALA B 1 144 ? -12.553 11.499 3.612 1.00 30.90 141 ALA B CA 1
ATOM 3013 C C . ALA B 1 144 ? -13.762 10.575 3.646 1.00 22.36 141 ALA B C 1
ATOM 3014 O O . ALA B 1 144 ? -14.185 10.152 4.721 1.00 22.04 141 ALA B O 1
ATOM 3016 N N . ILE B 1 145 ? -14.271 10.199 2.475 1.00 24.75 142 ILE B N 1
ATOM 3017 C CA . ILE B 1 145 ? -15.280 9.143 2.377 1.00 27.25 142 ILE B CA 1
ATOM 3018 C C . ILE B 1 145 ? -14.806 7.881 3.085 1.00 28.74 142 ILE B C 1
ATOM 3019 O O . ILE B 1 145 ? -15.516 7.307 3.923 1.00 23.11 142 ILE B O 1
ATOM 3024 N N . GLU B 1 146 ? -13.612 7.402 2.733 1.00 27.25 143 GLU B N 1
ATOM 3025 C CA . GLU B 1 146 ? -13.097 6.198 3.383 1.00 23.90 143 GLU B CA 1
ATOM 3026 C C . GLU B 1 146 ? -13.106 6.354 4.895 1.00 21.45 143 GLU B C 1
ATOM 3027 O O . GLU B 1 146 ? -13.509 5.448 5.637 1.00 21.84 143 GLU B O 1
ATOM 3033 N N . GLU B 1 147 ? -12.614 7.485 5.373 1.00 21.57 144 GLU B N 1
ATOM 3034 C CA . GLU B 1 147 ? -12.502 7.653 6.810 1.00 21.81 144 GLU B CA 1
ATOM 3035 C C . GLU B 1 147 ? -13.884 7.699 7.462 1.00 21.34 144 GLU B C 1
ATOM 3036 O O . GLU B 1 147 ? -14.065 7.201 8.580 1.00 21.26 144 GLU B O 1
ATOM 3042 N N . GLU B 1 148 ? -14.867 8.294 6.767 1.00 22.65 145 GLU B N 1
ATOM 3043 C CA . GLU B 1 148 ? -16.245 8.317 7.258 1.00 28.03 145 GLU B CA 1
ATOM 3044 C C . GLU B 1 148 ? -16.831 6.908 7.320 1.00 29.81 145 GLU B C 1
ATOM 3045 O O . GLU B 1 148 ? -17.514 6.556 8.283 1.00 21.51 145 GLU B O 1
ATOM 3047 N N . ILE B 1 149 ? -16.560 6.077 6.314 1.00 19.65 146 ILE B N 1
ATOM 3048 C CA . ILE B 1 149 ? -17.068 4.713 6.348 1.00 19.00 146 ILE B CA 1
ATOM 3049 C C . ILE B 1 149 ? -16.419 3.947 7.478 1.00 19.05 146 ILE B C 1
ATOM 3050 O O . ILE B 1 149 ? -17.100 3.227 8.228 1.00 18.66 146 ILE B O 1
ATOM 3055 N N . ARG B 1 150 ? -15.087 4.058 7.610 1.00 19.60 147 ARG B N 1
ATOM 3056 C CA . ARG B 1 150 ? -14.436 3.324 8.691 1.00 19.81 147 ARG B CA 1
ATOM 3057 C C . ARG B 1 150 ? -14.999 3.738 10.050 1.00 19.94 147 ARG B C 1
ATOM 3058 O O . ARG B 1 150 ? -15.134 2.902 10.944 1.00 20.85 147 ARG B O 1
ATOM 3066 N N . GLU B 1 151 ? -15.310 5.032 10.233 1.00 20.29 148 GLU B N 1
ATOM 3067 C CA . GLU B 1 151 ? -15.811 5.496 11.528 1.00 21.23 148 GLU B CA 1
ATOM 3068 C C . GLU B 1 151 ? -17.207 4.947 11.807 1.00 19.98 148 GLU B C 1
ATOM 3069 O O . GLU B 1 151 ? -17.503 4.567 12.945 1.00 20.09 148 GLU B O 1
ATOM 3075 N N . ASN B 1 152 ? -18.072 4.912 10.787 1.00 19.40 149 ASN B N 1
ATOM 3076 C CA . ASN B 1 152 ? -19.379 4.276 10.931 1.00 20.08 149 ASN B CA 1
ATOM 3077 C C . ASN B 1 152 ? -19.241 2.792 11.245 1.00 18.35 149 ASN B C 1
ATOM 3078 O O . ASN B 1 152 ? -20.013 2.241 12.044 1.00 18.30 149 ASN B O 1
ATOM 3083 N N . ILE B 1 153 ? -18.259 2.119 10.650 1.00 23.09 150 ILE B N 1
ATOM 3084 C CA . ILE B 1 153 ? -18.050 0.731 11.039 1.00 18.05 150 ILE B CA 1
ATOM 3085 C C . ILE B 1 153 ? -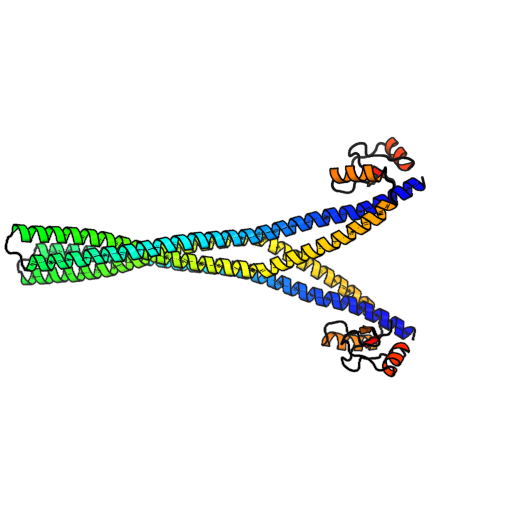17.736 0.640 12.523 1.00 24.52 150 ILE B C 1
ATOM 3086 O O . ILE B 1 153 ? -18.261 -0.225 13.225 1.00 18.60 150 ILE B O 1
ATOM 3091 N N . ARG B 1 154 ? -16.926 1.560 13.040 1.00 20.11 151 ARG B N 1
ATOM 3092 C CA . ARG B 1 154 ? -16.565 1.485 14.445 1.00 20.75 151 ARG B CA 1
ATOM 3093 C C . ARG B 1 154 ? -17.756 1.771 15.353 1.00 27.42 151 ARG B C 1
ATOM 3094 O O . ARG B 1 154 ? -17.910 1.116 16.400 1.00 28.22 151 ARG B O 1
ATOM 3102 N N . LYS B 1 155 ? -18.615 2.740 14.993 1.00 22.51 152 LYS B N 1
ATOM 3103 C CA . LYS B 1 155 ? -19.811 2.953 15.807 1.00 26.00 152 LYS B CA 1
ATOM 3104 C C . LYS B 1 155 ? -20.692 1.710 15.773 1.00 23.19 152 LYS B C 1
ATOM 3105 O O . LYS B 1 155 ? -21.197 1.275 16.809 1.00 22.33 152 LYS B O 1
ATOM 3107 N N . ILE B 1 156 ? -20.797 1.061 14.610 1.00 18.77 153 ILE B N 1
ATOM 3108 C CA . ILE B 1 156 ? -21.614 -0.145 14.508 1.00 20.31 153 ILE B CA 1
ATOM 3109 C C . ILE B 1 156 ? -21.082 -1.241 15.421 1.00 21.78 153 ILE B C 1
ATOM 3110 O O . ILE B 1 156 ? -21.841 -1.832 16.201 1.00 22.53 153 ILE B O 1
ATOM 3115 N N . ASN B 1 157 ? -19.778 -1.537 15.348 1.00 22.48 154 ASN B N 1
ATOM 3116 C CA . ASN B 1 157 ? -19.216 -2.560 16.237 1.00 23.29 154 ASN B CA 1
ATOM 3117 C C . ASN B 1 157 ? -19.432 -2.205 17.695 1.00 25.33 154 ASN B C 1
ATOM 3118 O O . ASN B 1 157 ? -19.605 -3.098 18.547 1.00 25.76 154 ASN B O 1
ATOM 3123 N N . GLU B 1 158 ? -19.426 -0.909 18.010 1.00 20.48 155 GLU B N 1
ATOM 3124 C CA . GLU B 1 158 ? -19.637 -0.504 19.395 1.00 21.48 155 GLU B CA 1
ATOM 3125 C C . GLU B 1 158 ? -21.091 -0.711 19.793 1.00 23.32 155 GLU B C 1
ATOM 3126 O O . GLU B 1 158 ? -21.387 -1.248 20.880 1.00 22.74 155 GLU B O 1
ATOM 3132 N N . GLU B 1 159 ? -22.022 -0.294 18.930 1.00 21.27 156 GLU B N 1
ATOM 3133 C CA . GLU B 1 159 ? -23.418 -0.586 19.223 1.00 25.24 156 GLU B CA 1
ATOM 3134 C C . GLU B 1 159 ? -23.627 -2.081 19.321 1.00 25.94 156 GLU B C 1
ATOM 3135 O O . GLU B 1 159 ? -24.333 -2.556 20.214 1.00 23.51 156 GLU B O 1
ATOM 3141 N N . GLY B 1 160 ? -22.923 -2.841 18.487 1.00 24.98 157 GLY B N 1
ATOM 3142 C CA . GLY B 1 160 ? -23.097 -4.284 18.474 1.00 21.70 157 GLY B CA 1
ATOM 3143 C C . GLY B 1 160 ? -22.746 -4.930 19.804 1.00 30.10 157 GLY B C 1
ATOM 3144 O O . GLY B 1 160 ? -23.512 -5.749 20.332 1.00 29.15 157 GLY B O 1
ATOM 3145 N N . ARG B 1 161 ? -21.566 -4.595 20.350 1.00 25.55 158 ARG B N 1
ATOM 3146 C CA . ARG B 1 161 ? -21.166 -5.144 21.641 1.00 32.37 158 ARG B CA 1
ATOM 3147 C C . ARG B 1 161 ? -22.156 -4.777 22.726 1.00 32.44 158 ARG B C 1
ATOM 3148 O O . ARG B 1 161 ? -22.353 -5.539 23.679 1.00 34.21 158 ARG B O 1
ATOM 3156 N N . SER B 1 162 ? -22.730 -3.582 22.649 1.00 26.44 159 SER B N 1
ATOM 3157 C CA . SER B 1 162 ? -23.678 -3.182 23.676 1.00 27.37 159 SER B CA 1
ATOM 3158 C C . SER B 1 162 ? -24.977 -3.976 23.553 1.00 28.97 159 SER B C 1
ATOM 3159 O O . SER B 1 162 ? -25.534 -4.435 24.552 1.00 21.58 159 SER B O 1
ATOM 3162 N N . LEU B 1 163 ? -25.492 -4.135 22.337 1.00 19.84 160 LEU B N 1
ATOM 3163 C CA . LEU B 1 163 ? -26.716 -4.909 22.180 1.00 33.38 160 LEU B CA 1
ATOM 3164 C C . LEU B 1 163 ? -26.518 -6.338 22.672 1.00 34.34 160 LEU B C 1
ATOM 3165 O O . LEU B 1 163 ? -27.389 -6.906 23.343 1.00 35.72 160 LEU B O 1
ATOM 3170 N N . LEU B 1 164 ? -25.371 -6.929 22.347 1.00 32.38 161 LEU B N 1
ATOM 3171 C CA . LEU B 1 164 ? -25.079 -8.299 22.743 1.00 22.45 161 LEU B CA 1
ATOM 3172 C C . LEU B 1 164 ? -25.056 -8.437 24.267 1.00 33.36 161 LEU B C 1
ATOM 3173 O O . LEU B 1 164 ? -25.732 -9.307 24.844 1.00 30.80 161 LEU B O 1
ATOM 3178 N N . SER B 1 165 ? -24.320 -7.562 24.950 1.00 32.76 162 SER B N 1
ATOM 3179 C CA . SER B 1 165 ? -24.341 -7.609 26.405 1.00 26.50 162 SER B CA 1
ATOM 3180 C C . SER B 1 165 ? -25.772 -7.485 26.943 1.00 34.00 162 SER B C 1
ATOM 3181 O O . SER B 1 165 ? -26.161 -8.203 27.876 1.00 36.36 162 SER B O 1
ATOM 3184 N N . GLN B 1 166 ? -26.586 -6.602 26.355 1.00 27.17 163 GLN B N 1
ATOM 3185 C CA . GLN B 1 166 ? -27.970 -6.463 26.813 1.00 22.01 163 GLN B CA 1
ATOM 3186 C C . GLN B 1 166 ? -28.787 -7.724 26.537 1.00 27.52 163 GLN B C 1
ATOM 3187 O O . GLN B 1 166 ? -29.636 -8.110 27.347 1.00 24.69 163 GLN B O 1
ATOM 3193 N N . ARG B 1 167 ? -28.611 -8.329 25.360 1.00 24.47 164 ARG B N 1
ATOM 3194 C CA . ARG B 1 167 ? -29.377 -9.527 25.064 1.00 26.03 164 ARG B CA 1
ATOM 3195 C C . ARG B 1 167 ? -28.976 -10.637 26.013 1.00 21.22 164 ARG B C 1
ATOM 3196 O O . ARG B 1 167 ? -29.828 -11.369 26.506 1.00 22.83 164 ARG B O 1
ATOM 3204 N N . THR B 1 168 ? -27.673 -10.788 26.267 1.00 23.38 165 THR B N 1
ATOM 3205 C CA . THR B 1 168 ? -27.212 -11.829 27.172 1.00 35.54 165 THR B CA 1
ATOM 3206 C C . THR B 1 168 ? -27.914 -11.723 28.531 1.00 38.97 165 THR B C 1
ATOM 3207 O O . THR B 1 168 ? -28.436 -12.717 29.051 1.00 41.96 165 THR B O 1
ATOM 3211 N N . GLN B 1 169 ? -27.999 -10.507 29.083 1.00 36.73 166 GLN B N 1
ATOM 3212 C CA . GLN B 1 169 ? -28.652 -10.317 30.377 1.00 37.63 166 GLN B CA 1
ATOM 3213 C C . GLN B 1 169 ? -30.108 -10.759 30.363 1.00 39.32 166 GLN B C 1
ATOM 3214 O O . GLN B 1 169 ? -30.568 -11.383 31.323 1.00 38.93 166 GLN B O 1
ATOM 3220 N N . LEU B 1 170 ? -30.879 -10.387 29.334 1.00 35.67 167 LEU B N 1
ATOM 3221 C CA . LEU B 1 170 ? -32.267 -10.854 29.292 1.00 35.07 167 LEU B CA 1
ATOM 3222 C C . LEU B 1 170 ? -32.336 -12.375 29.165 1.00 26.66 167 LEU B C 1
ATOM 3223 O O . LEU B 1 170 ? -33.072 -13.032 29.911 1.00 28.37 167 LEU B O 1
ATOM 3228 N N . LYS B 1 171 ? -31.538 -12.958 28.274 1.00 25.23 168 LYS B N 1
ATOM 3229 C CA . LYS B 1 171 ? -31.522 -14.417 28.114 1.00 32.60 168 LYS B CA 1
ATOM 3230 C C . LYS B 1 171 ? -31.331 -15.146 29.455 1.00 38.88 168 LYS B C 1
ATOM 3231 O O . LYS B 1 171 ? -31.926 -16.210 29.677 1.00 37.86 168 LYS B O 1
ATOM 3237 N N . GLU B 1 172 ? -30.549 -14.566 30.378 1.00 42.88 169 GLU B N 1
ATOM 3238 C CA . GLU B 1 172 ? -30.340 -15.163 31.703 1.00 43.15 169 GLU B CA 1
ATOM 3239 C C . GLU B 1 172 ? -31.623 -15.230 32.535 1.00 42.07 169 GLU B C 1
ATOM 3240 O O . GLU B 1 172 ? -31.784 -16.139 33.352 1.00 45.80 169 GLU B O 1
ATOM 3246 N N . THR B 1 173 ? -32.525 -14.262 32.392 1.00 44.50 170 THR B N 1
ATOM 3247 C CA . THR B 1 173 ? -33.750 -14.221 33.187 1.00 37.28 170 THR B CA 1
ATOM 3248 C C . THR B 1 173 ? -34.969 -14.641 32.390 1.00 33.26 170 THR B C 1
ATOM 3249 O O . THR B 1 173 ? -36.103 -14.317 32.776 1.00 38.95 170 THR B O 1
ATOM 3253 N N . THR B 1 174 ? -34.766 -15.337 31.285 1.00 25.25 171 THR B N 1
ATOM 3254 C CA . THR B 1 174 ? -35.848 -15.678 30.377 1.00 35.98 171 THR B CA 1
ATOM 3255 C C . THR B 1 174 ? -36.022 -17.191 30.332 1.00 33.45 171 THR B C 1
ATOM 3256 O O . THR B 1 174 ? -35.036 -17.939 30.258 1.00 33.66 171 THR B O 1
ATOM 3260 N N . ASP B 1 175 ? -37.280 -17.635 30.364 1.00 36.32 172 ASP B N 1
ATOM 3261 C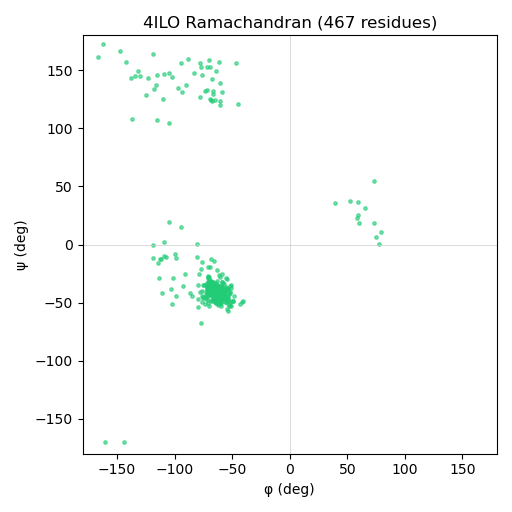 CA . ASP B 1 175 ? -37.586 -19.057 30.241 1.00 41.08 172 ASP B CA 1
ATOM 3262 C C . ASP B 1 175 ? -36.775 -19.679 29.102 1.00 34.47 172 ASP B C 1
ATOM 3263 O O . ASP B 1 175 ? -36.914 -19.251 27.948 1.00 39.04 172 ASP B O 1
ATOM 3268 N N . PRO B 1 176 ? -35.942 -20.691 29.376 1.00 29.22 173 PRO B N 1
ATOM 3269 C CA . PRO B 1 176 ? -35.076 -21.229 28.309 1.00 31.70 173 PRO B CA 1
ATOM 3270 C C . PRO B 1 176 ? -35.833 -21.994 27.240 1.00 33.19 173 PRO B C 1
ATOM 3271 O O . PRO B 1 176 ? -35.365 -22.089 26.099 1.00 34.82 173 PRO B O 1
ATOM 3275 N N . GLU B 1 177 ? -36.971 -22.579 27.591 1.00 34.05 174 GLU B N 1
ATOM 3276 C CA . GLU B 1 177 ? -37.733 -23.360 26.631 1.00 35.11 174 GLU B CA 1
ATOM 3277 C C . GLU B 1 177 ? -38.447 -22.433 25.660 1.00 31.38 174 GLU B C 1
ATOM 3278 O O . GLU B 1 177 ? -38.400 -22.646 24.439 1.00 30.92 174 GLU B O 1
ATOM 3284 N N . LEU B 1 178 ? -39.093 -21.375 26.192 1.00 30.50 175 LEU B N 1
ATOM 3285 C CA . LEU B 1 178 ? -39.630 -20.320 25.338 1.00 33.49 175 LEU B CA 1
ATOM 3286 C C . LEU B 1 178 ? -38.532 -19.699 24.491 1.00 34.25 175 LEU B C 1
ATOM 3287 O O . LEU B 1 178 ? -38.717 -19.448 23.288 1.00 25.82 175 LEU B O 1
ATOM 3292 N N . PHE B 1 179 ? -37.380 -19.433 25.095 1.00 31.66 176 PHE B N 1
ATOM 3293 C CA . PHE B 1 179 ? -36.319 -18.812 24.327 1.00 32.18 176 PHE B CA 1
ATOM 3294 C C . PHE B 1 179 ? -35.894 -19.720 23.177 1.00 34.59 176 PHE B C 1
ATOM 3295 O O . PHE B 1 179 ? -35.581 -19.251 22.072 1.00 30.55 176 PHE B O 1
ATOM 3303 N N . SER B 1 180 ? -35.895 -21.031 23.425 1.00 31.53 177 SER B N 1
ATOM 3304 C CA . SER B 1 180 ? -35.475 -21.992 22.420 1.00 28.80 177 SER B CA 1
ATOM 3305 C C . SER B 1 180 ? -36.453 -22.016 21.254 1.00 22.66 177 SER B C 1
ATOM 3306 O O . SER B 1 180 ? -36.046 -22.172 20.093 1.00 28.10 177 SER B O 1
ATOM 3309 N N . VAL B 1 181 ? -37.745 -21.877 21.544 1.00 14.70 178 VAL B N 1
ATOM 3310 C CA . VAL B 1 181 ? -38.749 -21.773 20.483 1.00 23.58 178 VAL B CA 1
ATOM 3311 C C . VAL B 1 181 ? -38.533 -20.491 19.667 1.00 24.52 178 VAL B C 1
ATOM 3312 O O . VAL B 1 181 ? -38.550 -20.504 18.431 1.00 14.55 178 VAL B O 1
ATOM 3316 N N . TYR B 1 182 ? -38.276 -19.380 20.350 1.00 22.22 179 TYR B N 1
ATOM 3317 C CA . TYR B 1 182 ? -38.063 -18.121 19.658 1.00 19.01 179 TYR B CA 1
ATOM 3318 C C . TYR B 1 182 ? -36.825 -18.184 18.769 1.00 16.75 179 TYR B C 1
ATOM 3319 O O . TYR B 1 182 ? -36.865 -17.750 17.620 1.00 13.29 179 TYR B O 1
ATOM 3328 N N . GLU B 1 183 ? -35.730 -18.760 19.261 1.00 17.55 180 GLU B N 1
ATOM 3329 C CA . GLU B 1 183 ? -34.492 -18.701 18.491 1.00 25.75 180 GLU B CA 1
ATOM 3330 C C . GLU B 1 183 ? -34.571 -19.577 17.254 1.00 25.31 180 GLU B C 1
ATOM 3331 O O . GLU B 1 183 ? -34.095 -19.181 16.181 1.00 23.50 180 GLU B O 1
ATOM 3337 N N . ARG B 1 184 ? -35.182 -20.757 17.365 1.00 20.92 181 ARG B N 1
ATOM 3338 C CA . ARG B 1 184 ? -35.389 -21.563 16.163 1.00 23.42 181 ARG B CA 1
ATOM 3339 C C . ARG B 1 184 ? -36.176 -20.773 15.119 1.00 27.40 181 ARG B C 1
ATOM 3340 O O . ARG B 1 184 ? -35.815 -20.755 13.929 1.00 24.20 181 ARG B O 1
ATOM 3342 N N . LEU B 1 185 ? -37.251 -20.094 15.546 1.00 18.78 182 LEU B N 1
ATOM 3343 C CA . LEU B 1 185 ? -37.998 -19.248 14.616 1.00 17.59 182 LEU B CA 1
ATOM 3344 C C . LEU B 1 185 ? -37.127 -18.135 14.036 1.00 18.92 182 LEU B C 1
ATOM 3345 O O . LEU B 1 185 ? -37.099 -17.930 12.816 1.00 20.53 182 LEU B O 1
ATOM 3350 N N . LEU B 1 186 ? -36.438 -17.373 14.890 1.00 18.49 183 LEU B N 1
ATOM 3351 C CA . LEU B 1 186 ? -35.686 -16.224 14.391 1.00 22.71 183 LEU B CA 1
ATOM 3352 C C . LEU B 1 186 ? -34.601 -16.662 13.410 1.00 28.79 183 LEU B C 1
ATOM 3353 O O . LEU B 1 186 ? -34.413 -16.044 12.355 1.00 12.99 183 LEU B O 1
ATOM 3358 N N . ASN B 1 187 ? -33.851 -17.707 13.760 1.00 29.76 184 ASN B N 1
ATOM 3359 C CA . ASN B 1 187 ? -32.803 -18.190 12.865 1.00 32.13 184 ASN B CA 1
ATOM 3360 C C . ASN B 1 187 ? -33.380 -18.550 11.503 1.00 35.09 184 ASN B C 1
ATOM 3361 O O . ASN B 1 187 ? -32.746 -18.314 10.472 1.00 43.43 184 ASN B O 1
ATOM 3366 N N . ASN B 1 188 ? -34.610 -19.054 11.471 1.00 31.04 185 ASN B N 1
ATOM 3367 C CA . ASN B 1 188 ? -35.250 -19.343 10.190 1.00 31.28 185 ASN B CA 1
ATOM 3368 C C . ASN B 1 188 ? -35.763 -18.091 9.477 1.00 30.07 185 ASN B C 1
ATOM 3369 O O . ASN B 1 188 ? -35.494 -17.906 8.287 1.00 34.89 185 ASN B O 1
ATOM 3374 N N . LYS B 1 189 ? -36.513 -17.214 10.163 1.00 24.54 186 LYS B N 1
ATOM 3375 C CA . LYS B 1 189 ? -37.168 -16.101 9.461 1.00 18.64 186 LYS B CA 1
ATOM 3376 C C . LYS B 1 189 ? -36.322 -14.841 9.399 1.00 20.73 186 LYS B C 1
ATOM 3377 O O . LYS B 1 189 ? -36.540 -14.005 8.507 1.00 25.50 186 LYS B O 1
ATOM 3383 N N . LYS B 1 190 ? -35.398 -14.639 10.334 1.00 24.46 187 LYS B N 1
ATOM 3384 C CA . LYS B 1 190 ? -34.523 -13.461 10.299 1.00 26.53 187 LYS B CA 1
ATOM 3385 C C . LYS B 1 190 ? -35.301 -12.153 10.320 1.00 22.59 187 LYS B C 1
ATOM 3386 O O . LYS B 1 190 ? -34.803 -11.115 9.856 1.00 28.55 187 LYS B O 1
ATOM 3392 N N . ASP B 1 191 ? -36.535 -12.176 10.817 1.00 23.97 188 ASP B N 1
ATOM 3393 C CA . ASP B 1 191 ? -37.322 -10.972 11.106 1.00 21.19 188 ASP B CA 1
ATOM 3394 C C . ASP B 1 191 ? -38.137 -11.287 12.365 1.00 20.97 188 ASP B C 1
ATOM 3395 O O . ASP B 1 191 ? -37.909 -12.313 13.011 1.00 17.50 188 ASP B O 1
ATOM 3400 N N . ARG B 1 192 ? -39.088 -10.418 12.723 1.00 14.71 189 ARG B N 1
ATOM 3401 C CA . ARG B 1 192 ? -39.821 -10.617 13.965 1.00 17.17 189 ARG B CA 1
ATOM 3402 C C . ARG B 1 192 ? -40.663 -11.878 13.852 1.00 19.77 189 ARG B C 1
ATOM 3403 O O . ARG B 1 192 ? -41.394 -12.088 12.872 1.00 14.73 189 ARG B O 1
ATOM 3411 N N . VAL B 1 193 ? -40.528 -12.737 14.853 1.00 21.16 190 VAL B N 1
ATOM 3412 C CA . VAL B 1 193 ? -41.267 -13.987 14.911 1.00 14.34 190 VAL B CA 1
ATOM 3413 C C . VAL B 1 193 ? -42.164 -14.070 16.138 1.00 14.91 190 VAL B C 1
ATOM 3414 O O . VAL B 1 193 ? -42.871 -15.071 16.317 1.00 14.92 190 VAL B O 1
ATOM 3418 N N . VAL B 1 194 ? -42.160 -13.055 16.981 1.00 15.48 191 VAL B N 1
ATOM 3419 C CA . VAL B 1 194 ? -43.144 -12.928 18.048 1.00 16.28 191 VAL B CA 1
ATOM 3420 C C . VAL B 1 194 ? -43.934 -11.688 17.713 1.00 17.07 191 VAL B C 1
ATOM 3421 O O . VAL B 1 194 ? -43.405 -10.580 17.810 1.00 20.52 191 VAL B O 1
ATOM 3425 N N . VAL B 1 195 ? -45.175 -11.872 17.274 1.00 17.50 192 VAL B N 1
ATOM 3426 C CA . VAL B 1 195 ? -45.957 -10.787 16.687 1.00 26.22 192 VAL B CA 1
ATOM 3427 C C . VAL B 1 195 ? -47.379 -10.723 17.226 1.00 26.05 192 VAL B C 1
ATOM 3428 O O . VAL B 1 195 ? -47.994 -11.767 17.482 1.00 19.71 192 VAL B O 1
ATOM 3432 N N . PRO B 1 196 ? -47.945 -9.526 17.376 1.00 31.85 193 PRO B N 1
ATOM 3433 C CA . PRO B 1 196 ? -49.311 -9.410 17.889 1.00 35.03 193 PRO B CA 1
ATOM 3434 C C . PRO B 1 196 ? -50.357 -9.725 16.830 1.00 40.85 193 PRO B C 1
ATOM 3435 O O . PRO B 1 196 ? -50.128 -9.617 15.616 1.00 22.40 193 PRO B O 1
ATOM 3439 N N . ILE B 1 197 ? -51.526 -10.124 17.334 1.00 23.01 194 ILE B N 1
ATOM 3440 C CA . ILE B 1 197 ? -52.720 -10.173 16.513 1.00 40.51 194 ILE B CA 1
ATOM 3441 C C . ILE B 1 197 ? -53.154 -8.741 16.256 1.00 43.98 194 ILE B C 1
ATOM 3442 O O . ILE B 1 197 ? -53.217 -7.923 17.186 1.00 50.86 194 ILE B O 1
ATOM 3447 N N . GLU B 1 198 ? -53.465 -8.430 15.002 1.00 53.05 195 GLU B N 1
ATOM 3448 C CA . GLU B 1 198 ? -53.949 -7.100 14.641 1.00 55.99 195 GLU B CA 1
ATOM 3449 C C . GLU B 1 198 ? -55.108 -7.248 13.664 1.00 62.18 195 GLU B C 1
ATOM 3450 O O . GLU B 1 198 ? -54.895 -7.593 12.496 1.00 67.19 195 GLU B O 1
ATOM 3456 N N . ASN B 1 199 ? -56.329 -6.970 14.137 1.00 58.24 196 ASN B N 1
ATOM 3457 C CA . ASN B 1 199 ? -57.531 -7.053 13.306 1.00 62.88 196 ASN B CA 1
ATOM 3458 C C . ASN B 1 199 ? -57.891 -8.514 13.046 1.00 66.60 196 ASN B C 1
ATOM 3459 O O . ASN B 1 199 ? -58.048 -8.946 11.901 1.00 68.08 196 ASN B O 1
ATOM 3464 N N . ARG B 1 200 ? -58.027 -9.271 14.137 1.00 56.87 197 ARG B N 1
ATOM 3465 C CA . ARG B 1 200 ? -58.168 -10.721 14.084 1.00 50.03 197 ARG B CA 1
ATOM 3466 C C . ARG B 1 200 ? -57.263 -11.359 13.013 1.00 51.29 197 ARG B C 1
ATOM 3467 O O . ARG B 1 200 ? -57.642 -12.372 12.413 1.00 48.47 197 ARG B O 1
ATOM 3469 N N . VAL B 1 201 ? -56.052 -10.808 12.798 1.00 51.15 198 VAL B N 1
ATOM 3470 C CA . VAL B 1 201 ? -55.128 -11.263 11.749 1.00 42.63 198 VAL B CA 1
ATOM 3471 C C . VAL B 1 201 ? -53.689 -11.310 12.283 1.00 40.99 198 VAL B C 1
ATOM 3472 O O . VAL B 1 201 ? -53.266 -10.434 13.056 1.00 32.54 198 VAL B O 1
ATOM 3476 N N . CYS B 1 202 ? -52.926 -12.328 11.832 1.00 34.24 199 CYS B N 1
ATOM 3477 C CA . CYS B 1 202 ? -51.485 -12.402 12.088 1.00 41.14 199 CYS B CA 1
ATOM 3478 C C . CYS B 1 202 ? -50.779 -11.197 11.474 1.00 41.50 199 CYS B C 1
ATOM 3479 O O . CYS B 1 202 ? -50.837 -10.976 10.263 1.00 39.13 199 CYS B O 1
ATOM 3482 N N . SER B 1 203 ? -50.107 -10.415 12.316 1.00 41.03 200 SER B N 1
ATOM 3483 C CA . SER B 1 203 ? -49.427 -9.218 11.855 1.00 34.69 200 SER B CA 1
ATOM 3484 C C . SER B 1 203 ? -48.088 -9.514 11.220 1.00 31.50 200 SER B C 1
ATOM 3485 O O . SER B 1 203 ? -47.404 -8.564 10.843 1.00 30.25 200 SER B O 1
ATOM 3488 N N . GLY B 1 204 ? -47.688 -10.789 11.133 1.00 31.00 201 GLY B N 1
ATOM 3489 C CA . GLY B 1 204 ? -46.430 -11.180 10.515 1.00 29.73 201 GLY B CA 1
ATOM 3490 C C . GLY B 1 204 ? -46.597 -11.754 9.112 1.00 34.22 201 GLY B C 1
ATOM 3491 O O . GLY B 1 204 ? -45.774 -11.517 8.217 1.00 30.32 201 GLY B O 1
ATOM 3492 N N . CYS B 1 205 ? -47.655 -12.529 8.895 1.00 32.80 202 CYS B N 1
ATOM 3493 C CA . CYS B 1 205 ? -47.954 -12.992 7.549 1.00 38.67 202 CYS B CA 1
ATOM 3494 C C . CYS B 1 205 ? -49.225 -12.369 6.993 1.00 41.40 202 CYS B C 1
ATOM 3495 O O . CYS B 1 205 ? -49.477 -12.485 5.785 1.00 36.20 202 CYS B O 1
ATOM 3498 N N . HIS B 1 206 ? -50.024 -11.709 7.842 1.00 44.16 203 HIS B N 1
ATOM 3499 C CA . HIS B 1 206 ? -51.200 -10.944 7.456 1.00 41.74 203 HIS B CA 1
ATOM 3500 C C . HIS B 1 206 ? -52.421 -11.819 7.196 1.00 42.18 203 HIS B C 1
ATOM 3501 O O . HIS B 1 206 ? -53.440 -11.299 6.726 1.00 50.54 203 HIS B O 1
ATOM 3508 N N . ILE B 1 207 ? -52.378 -13.114 7.536 1.00 30.10 204 ILE B N 1
ATOM 3509 C CA . ILE B 1 207 ? -53.460 -14.061 7.257 1.00 27.06 204 ILE B CA 1
ATOM 3510 C C . ILE B 1 207 ? -54.341 -14.220 8.495 1.00 37.60 204 ILE B C 1
ATOM 3511 O O . ILE B 1 207 ? -53.849 -14.407 9.619 1.00 35.23 204 ILE B O 1
ATOM 3516 N N . ALA B 1 208 ? -55.656 -14.181 8.284 1.00 44.86 205 ALA B N 1
ATOM 3517 C CA . ALA B 1 208 ? -56.595 -14.115 9.392 1.00 42.64 205 ALA B CA 1
ATOM 3518 C C . ALA B 1 208 ? -56.607 -15.418 10.182 1.00 42.64 205 ALA B C 1
ATOM 3519 O O . ALA B 1 208 ? -56.297 -16.497 9.659 1.00 38.09 205 ALA B O 1
ATOM 3521 N N . LEU B 1 209 ? -56.954 -15.281 11.468 1.00 36.29 206 LEU B N 1
ATOM 3522 C CA . LEU B 1 209 ? -57.175 -16.348 12.437 1.00 35.39 206 LEU B CA 1
ATOM 3523 C C . LEU B 1 209 ? -58.653 -16.722 12.513 1.00 36.61 206 LEU B C 1
ATOM 3524 O O . LEU B 1 209 ? -59.548 -15.931 12.212 1.00 43.61 206 LEU B O 1
ATOM 3529 N N . THR B 1 210 ? -58.899 -17.935 12.958 1.00 39.10 207 THR B N 1
ATOM 3530 C CA . THR B 1 210 ? -60.241 -18.303 13.339 1.00 45.95 207 THR B CA 1
ATOM 3531 C C . THR B 1 210 ? -60.594 -17.594 14.646 1.00 47.12 207 THR B C 1
ATOM 3532 O O . THR B 1 210 ? -59.708 -17.229 15.429 1.00 44.49 207 THR B O 1
ATOM 3536 N N . PRO B 1 211 ? -61.874 -17.340 14.885 1.00 46.41 208 PRO B N 1
ATOM 3537 C CA . PRO B 1 211 ? -62.256 -16.846 16.216 1.00 52.38 208 PRO B CA 1
ATOM 3538 C C . PRO B 1 211 ? -61.774 -17.761 17.334 1.00 46.15 208 PRO B C 1
ATOM 3539 O O . PRO B 1 211 ? -61.354 -17.272 18.394 1.00 45.07 208 PRO B O 1
ATOM 3543 N N . GLN B 1 212 ? -61.809 -19.081 17.122 1.00 38.82 209 GLN B N 1
ATOM 3544 C CA . GLN B 1 212 ? -61.375 -20.004 18.173 1.00 45.74 209 GLN B CA 1
ATOM 3545 C C . GLN B 1 212 ? -59.876 -19.871 18.446 1.00 47.03 209 GLN B C 1
ATOM 3546 O O . GLN B 1 212 ? -59.440 -19.951 19.602 1.00 52.24 209 GLN B O 1
ATOM 3548 N N . HIS B 1 213 ? -59.079 -19.637 17.402 1.00 33.05 210 HIS B N 1
ATOM 3549 C CA . HIS B 1 213 ? -57.628 -19.524 17.566 1.00 36.67 210 HIS B CA 1
ATOM 3550 C C . HIS B 1 213 ? -57.264 -18.223 18.282 1.00 38.24 210 HIS B C 1
ATOM 3551 O O . HIS B 1 213 ? -56.360 -18.194 19.129 1.00 27.56 210 HIS B O 1
ATOM 3558 N N . GLU B 1 214 ? -57.955 -17.134 17.930 1.00 39.42 211 GLU B N 1
ATOM 3559 C CA . GLU B 1 214 ? -57.781 -15.854 18.607 1.00 36.19 211 GLU B CA 1
ATOM 3560 C C . GLU B 1 214 ? -58.075 -15.969 20.109 1.00 38.65 211 GLU B C 1
ATOM 3561 O O . GLU B 1 214 ? -57.310 -15.456 20.939 1.00 32.27 211 GLU B O 1
ATOM 3567 N N . ASN B 1 215 ? -59.156 -16.666 20.484 1.00 27.16 212 ASN B N 1
ATOM 3568 C CA . ASN B 1 215 ? -59.450 -16.852 21.911 1.00 35.23 212 ASN B CA 1
ATOM 3569 C C . ASN B 1 215 ? -58.351 -17.656 22.612 1.00 34.98 212 ASN B C 1
ATOM 3570 O O . ASN B 1 215 ? -58.011 -17.363 23.764 1.00 27.03 212 ASN B O 1
ATOM 3575 N N . LEU B 1 216 ? -57.743 -18.631 21.921 1.00 33.51 213 LEU B N 1
ATOM 3576 C CA . LEU B 1 216 ? -56.606 -19.356 22.502 1.00 32.10 213 LEU B CA 1
ATOM 3577 C C . LEU B 1 216 ? -55.421 -18.420 22.768 1.00 31.15 213 LEU B C 1
ATOM 3578 O O . LEU B 1 216 ? -54.722 -18.557 23.787 1.00 29.52 213 LEU B O 1
ATOM 3583 N N . VAL B 1 217 ? -55.161 -17.470 21.856 1.00 25.94 214 VAL B N 1
ATOM 3584 C CA . VAL B 1 217 ? -54.066 -16.529 22.090 1.00 30.17 214 VAL B CA 1
ATOM 3585 C C . VAL B 1 217 ? -54.335 -15.706 23.343 1.00 24.45 214 VAL B C 1
ATOM 3586 O O . VAL B 1 217 ? -53.434 -15.478 24.165 1.00 24.30 214 VAL B O 1
ATOM 3590 N N . ARG B 1 218 ? -55.575 -15.245 23.512 1.00 38.42 215 ARG B N 1
ATOM 3591 C CA . ARG B 1 218 ? -55.881 -14.373 24.641 1.00 34.93 215 ARG B CA 1
ATOM 3592 C C . ARG B 1 218 ? -55.688 -15.104 25.973 1.00 37.10 215 ARG B C 1
ATOM 3593 O O . ARG B 1 218 ? -55.034 -14.590 26.892 1.00 30.19 215 ARG B O 1
ATOM 3601 N N . LYS B 1 219 ? -56.228 -16.316 26.086 1.00 27.37 216 LYS B N 1
ATOM 3602 C CA . LYS B 1 219 ? -56.104 -17.058 27.336 1.00 37.20 216 LYS B CA 1
ATOM 3603 C C . LYS B 1 219 ? -54.648 -17.136 27.777 1.00 38.70 216 LYS B C 1
ATOM 3604 O O . LYS B 1 219 ? -54.348 -17.113 28.980 1.00 35.85 216 LYS B O 1
ATOM 3610 N N . GLN B 1 220 ? -53.724 -17.249 26.819 1.00 25.28 217 GLN B N 1
ATOM 3611 C CA . GLN B 1 220 ? -52.306 -17.143 27.135 1.00 34.27 217 GLN B CA 1
ATOM 3612 C C . GLN B 1 220 ? -51.893 -18.213 28.150 1.00 24.50 217 GLN B C 1
ATOM 3613 O O . GLN B 1 220 ? -51.073 -17.968 29.040 1.00 30.39 217 GLN B O 1
ATOM 3619 N N . ASP B 1 221 ? -52.487 -19.410 28.023 1.00 25.82 218 ASP B N 1
ATOM 3620 C CA . ASP B 1 221 ? -52.149 -20.547 28.887 1.00 33.33 218 ASP B CA 1
ATOM 3621 C C . ASP B 1 221 ? -50.856 -21.228 28.464 1.00 39.55 218 ASP B C 1
ATOM 3622 O O . ASP B 1 221 ? -50.226 -21.916 29.277 1.00 33.37 218 ASP B O 1
ATOM 3627 N N . HIS B 1 222 ? -50.499 -21.097 27.187 1.00 29.33 219 HIS B N 1
ATOM 3628 C CA . HIS B 1 222 ? -49.287 -21.670 26.628 1.00 24.36 219 HIS B CA 1
ATOM 3629 C C . HIS B 1 222 ? -49.015 -20.947 25.313 1.00 27.66 219 HIS B C 1
ATOM 3630 O O . HIS B 1 222 ? -49.832 -20.156 24.827 1.00 22.08 219 HIS B O 1
ATOM 3637 N N . LEU B 1 223 ? -47.860 -21.227 24.733 1.00 29.60 220 LEU B N 1
ATOM 3638 C CA . LEU B 1 223 ? -47.530 -20.549 23.492 1.00 18.16 220 LEU B CA 1
ATOM 3639 C C . LEU B 1 223 ? -48.577 -20.881 22.429 1.00 18.03 220 LEU B C 1
ATOM 3640 O O . LEU B 1 223 ? -49.039 -22.029 22.321 1.00 17.93 220 LEU B O 1
ATOM 3645 N N . VAL B 1 224 ? -48.960 -19.864 21.648 1.00 18.15 221 VAL B N 1
ATOM 3646 C CA . VAL B 1 224 ? -49.863 -20.016 20.508 1.00 18.15 221 VAL B CA 1
ATOM 3647 C C . VAL B 1 224 ? -49.184 -19.494 19.239 1.00 18.24 221 VAL B C 1
ATOM 3648 O O . VAL B 1 224 ? -48.461 -18.485 19.274 1.00 17.39 221 VAL B O 1
ATOM 3652 N N . PHE B 1 225 ? -49.439 -20.180 18.108 1.00 17.11 222 PHE B N 1
ATOM 3653 C CA . PHE B 1 225 ? -48.676 -20.002 16.872 1.00 16.46 222 PHE B CA 1
ATOM 3654 C C . PHE B 1 225 ? -49.597 -19.780 15.683 1.00 16.86 222 PHE B C 1
ATOM 3655 O O . PHE B 1 225 ? -50.684 -20.364 15.590 1.00 17.37 222 PHE B O 1
ATOM 3663 N N . CYS B 1 226 ? -49.146 -18.940 14.757 1.00 16.72 223 CYS B N 1
ATOM 3664 C CA . CYS B 1 226 ? -49.876 -18.753 13.521 1.00 21.00 223 CYS B CA 1
ATOM 3665 C C . CYS B 1 226 ? -49.830 -20.048 12.735 1.00 16.81 223 CYS B C 1
ATOM 3666 O O . CYS B 1 226 ? -48.765 -20.652 12.581 1.00 18.87 223 CYS B O 1
ATOM 3669 N N . GLU B 1 227 ? -50.979 -20.490 12.241 1.00 21.24 224 GLU B N 1
ATOM 3670 C CA . GLU B 1 227 ? -51.037 -21.805 11.590 1.00 24.92 224 GLU B CA 1
ATOM 3671 C C . GLU B 1 227 ? -50.446 -21.771 10.192 1.00 20.52 224 GLU B C 1
ATOM 3672 O O . GLU B 1 227 ? -50.158 -22.827 9.611 1.00 17.24 224 GLU B O 1
ATOM 3678 N N . HIS B 1 228 ? -50.255 -20.588 9.639 1.00 25.67 225 HIS B N 1
ATOM 3679 C CA . HIS B 1 228 ? -49.775 -20.463 8.269 1.00 26.76 225 HIS B CA 1
ATOM 3680 C C . HIS B 1 228 ? -48.286 -20.202 8.201 1.00 19.75 225 HIS B C 1
ATOM 3681 O O . HIS B 1 228 ? -47.601 -20.850 7.420 1.00 27.12 225 HIS B O 1
ATOM 3688 N N . CYS B 1 229 ? -47.764 -19.307 9.043 1.00 19.49 226 CYS B N 1
ATOM 3689 C CA . CYS B 1 229 ? -46.351 -18.939 9.014 1.00 16.92 226 CYS B CA 1
ATOM 3690 C C . CYS B 1 229 ? -45.560 -19.451 10.217 1.00 16.23 226 CYS B C 1
ATOM 3691 O O . CYS B 1 229 ? -44.329 -19.321 10.215 1.00 14.51 226 CYS B O 1
ATOM 3694 N N . SER B 1 230 ? -46.236 -19.991 11.259 1.00 14.95 227 SER B N 1
ATOM 3695 C CA . SER B 1 230 ? -45.645 -20.622 12.448 1.00 14.52 227 SER B CA 1
ATOM 3696 C C . SER B 1 230 ? -45.046 -19.646 13.452 1.00 14.40 227 SER B C 1
ATOM 3697 O O . SER B 1 230 ? -44.409 -20.108 14.448 1.00 14.13 227 SER B O 1
ATOM 3700 N N . ARG B 1 231 ? -45.204 -18.335 13.263 1.00 14.70 228 ARG B N 1
ATOM 3701 C CA . ARG B 1 231 ? -44.701 -17.390 14.260 1.00 14.74 228 ARG B CA 1
ATOM 3702 C C . ARG B 1 231 ? -45.529 -17.467 15.548 1.00 15.26 228 ARG B C 1
ATOM 3703 O O . ARG B 1 231 ? -46.686 -17.907 15.554 1.00 15.72 228 ARG B O 1
ATOM 3711 N N . ILE B 1 232 ? -44.918 -16.994 16.641 1.00 15.32 229 ILE B N 1
ATOM 3712 C CA . ILE B 1 232 ? -45.623 -16.851 17.908 1.00 16.01 229 ILE B CA 1
ATOM 3713 C C . ILE B 1 232 ? -46.584 -15.669 17.830 1.00 16.87 229 ILE B C 1
ATOM 3714 O O . ILE B 1 232 ? -46.225 -14.579 17.379 1.00 16.95 229 ILE B O 1
ATOM 3719 N N . LEU B 1 233 ? -47.814 -15.881 18.260 1.00 19.73 230 LEU B N 1
ATOM 3720 C CA . LEU B 1 233 ? -48.818 -14.831 18.308 1.00 25.80 230 LEU B CA 1
ATOM 3721 C C . LEU B 1 233 ? -49.103 -14.467 19.759 1.00 26.06 230 LEU B C 1
ATOM 3722 O O . LEU B 1 233 ? -49.074 -15.329 20.659 1.00 25.85 230 LEU B O 1
ATOM 3727 N N . TYR B 1 234 ? -49.401 -13.180 19.968 1.00 21.86 231 TYR B N 1
ATOM 3728 C CA . TYR B 1 234 ? -49.802 -12.661 21.273 1.00 21.59 231 TYR B CA 1
ATOM 3729 C C . TYR B 1 234 ? -50.889 -11.596 21.110 1.00 23.96 231 TYR B C 1
ATOM 3730 O O . TYR B 1 234 ? -51.028 -10.972 20.044 1.00 24.50 231 TYR B O 1
ATOM 3739 N N . TRP B 1 235 ? -51.664 -11.399 22.192 1.00 31.60 232 TRP B N 1
ATOM 3740 C CA . TRP B 1 235 ? -52.890 -10.593 22.139 1.00 42.68 232 TRP B CA 1
ATOM 3741 C C . TRP B 1 235 ? -52.600 -9.091 22.127 1.00 51.65 232 TRP B C 1
ATOM 3742 O O . TRP B 1 235 ? -52.850 -8.401 21.125 1.00 55.54 232 TRP B O 1
ATOM 3753 N N . GLN B 1 236 ? -52.076 -8.573 23.240 1.00 53.69 233 GLN B N 1
ATOM 3754 C CA . GLN B 1 236 ? -51.789 -7.120 23.407 1.00 59.96 233 GLN B CA 1
ATOM 3755 C C . GLN B 1 236 ? -53.033 -6.240 23.530 1.00 55.72 233 GLN B C 1
ATOM 3756 O O . GLN B 1 236 ? -53.430 -5.875 24.633 1.00 59.43 233 GLN B O 1
#

Foldseek 3Di:
DVVLVVLLVLVVVLQVLLLVLLVLVVVLVVLVVVLVVLVVVLVVLVVVLVVLVVVLVVLVVLLVVLVVVLVVLVVVLVVLVVVLVPDDDPVSVVVSVVVSVVSVVVSVVSVVVSVVSVVVSVVSVVVSVVSVVVSVVSCVVPVVVNVVSVVVSVVSVVVNVVSVVVSVVSVVVHDVVVVVLQVVLCVVPVHHQEAEQDPQATPVPRHHDDPVLVVVQVVSPDFRADPPSRGTYHYD/DVLLVVLLVLVVVLQVLLLLLLVLVVVLVVLVVVLVVLVVVLVVLVVVLVVLVVVLVVLVVVLVVLVVVLVVLVVVLVVLVVVLVPDDDVVVNVVSVVVNVVSVVVSVVSVVVNVVSVVVSVVSVVVSVVSVVVSVVSVVVCPVVSVVSVVSSVVSVVVNVVSVVVSVVSCVVHDVVVVVLQVVLCVVPVHDQEAEQDPCATPPVGHHDDPVLLVVQAVSPDWGADPPSGGTYHHD

Solvent-accessible surface area: 29290 Å² total; per-residue (Å²): 74,133,71,32,93,84,15,15,115,27,0,44,46,0,1,72,16,7,34,100,25,48,126,8,138,129,26,62,46,84,35,86,97,40,38,61,60,12,49,60,37,28,79,73,18,106,45,71,15,42,116,37,78,132,71,25,95,52,15,119,83,93,18,154,27,15,87,152,136,22,101,102,31,23,75,82,15,82,39,18,85,110,95,33,92,72,38,181,141,132,120,81,84,59,53,19,62,118,99,24,92,58,18,50,144,81,52,126,61,14,75,116,94,24,66,97,39,78,61,46,58,60,19,11,76,70,24,11,92,27,20,100,98,29,26,69,42,14,65,94,16,11,67,40,10,15,80,47,12,90,63,50,21,102,126,22,46,115,84,18,156,52,10,83,67,78,60,67,123,62,78,125,123,11,58,94,126,2,22,55,48,1,66,192,19,16,90,104,60,118,64,106,0,2,6,29,13,86,143,153,34,0,31,30,43,131,79,62,25,70,107,129,20,13,97,58,6,120,118,43,79,85,46,8,80,6,115,114,15,63,18,0,7,34,83,185,75,128,74,38,105,94,19,15,56,21,0,43,42,0,2,66,20,8,35,81,38,39,116,15,110,125,35,62,46,78,11,80,87,16,24,55,94,8,71,59,32,20,71,51,14,109,124,53,15,88,90,39,64,115,55,30,114,54,5,136,106,92,18,154,33,13,85,56,128,24,101,117,21,26,67,88,20,90,135,15,82,104,99,25,89,86,43,108,43,69,113,80,88,92,54,21,54,113,86,32,56,61,7,57,127,82,58,113,67,8,68,112,84,24,60,96,33,78,60,114,59,56,18,7,71,72,24,10,94,26,23,98,96,27,28,54,43,14,73,110,42,7,63,72,19,14,89,43,9,81,94,59,20,123,55,22,42,116,78,19,155,55,11,91,66,76,26,63,118,52,96,140,112,7,61,101,136,6,13,66,50,0,51,69,22,12,100,108,70,105,64,108,0,2,9,29,16,106,146,45,35,0,33,24,31,138,80,64,25,69,108,75,30,35,91,81,4,140,136,36,100,103,38,9,73,6,126,119,16,56,19,0,6,31,88,163

B-factor: mean 31.48, std 14.69, range [4.79, 101.9]

InterPro domains:
  IPR003743 C4-type zinc ribbon domain [PF02591] (198-230)
  IPR052376 Oxidative Scavengers and Glycosyltransferases [PTHR39082] (84-250)
  IPR056003 CT398-like coiled coil hairpin domain [PF24481] (12-185)

CATH classification: 1.10.287.1490

Sequence (472 aa):
SNAMHDALQSILAIQELDIKMIRLMRVKKEHQNELAKIQALKTDIRRKVEEKEQEMEKLKDQIKGGEKRIQEISDQINKLENQQAAVKKMDEFNALTQEMTAANKERRTLEHQLSDLMDKQAGSEDLLISLKESLSSTENSSSAIEEEIRENIRKINEEGRSLLSQRTQLKETTDPEELFSVYERLLNNKKDRVVVPIENRVCSGCHIALTPQHENLVRKQDHLVFCEHCSRILYWQSNAMHDALQSILAIQELDIKMIRLMRVKKEHQNELAKIQALKTDIRRKVEEKEQEMEKLKDQIKGGEKRIQEISDQINKLENQQAAVKKMDEFNALTQEMTAANKERRTLEHQLSDLMDKQAGSEDLLISLKESLSSTENSSSAIEEEIRENIRKINEEGRSLLSQRTQLKETTDPELFSVYERLLNNKKDRVVVPIENRVCSGCHIALTPQHENLVRKQDHLVFCEHCSRILYWQ

Nearest PDB structures (foldseek):
  4ilo-assembly1_A  TM=1.004E+00  e=1.693E-33  Chlamydia trachomatis L2/434/Bu
  3na7-assembly1_A  TM=6.455E-01  e=8.775E-11  Helicobacter pylori NCTC 11638
  5y06-assembly1_A  TM=7.222E-01  e=1.717E-07  Mycolicibacterium smegmatis MC2 155
  4jps-assembly1_B  TM=3.971E-01  e=4.926E-01  Homo sapiens
  8auc-assembly3_A  TM=4.793E-01  e=2.794E+00  Corynebacterium glutamicum ATCC 13032

Secondary structure (DSSP, 8-state):
-HHHHHHHHHHHHHHHHHHHHHHHHHHHHHHHHHHHHHHHHHHHHHHHHHHHHHHHHHHHHHHHHHHHHHHHHHHHHHHHHHHHHH--SHHHHHHHHHHHHHHHHHHHHHHHHHHHHHHHHHHHHHHHHHHHHHHHHHHHHHHHHHHHHHHHHHHHHHHHHHHHHHHHHHHTTS-HHHHHHHHHHHHHHSS--EEEEETTEETTT-PBPPHHHHHHHHH-SS-EE-TTT--EEE--/-HHHHHHHHHHHHHHHHHHHHHHHHHHHHHHHHHHHHHHHHHHHHHHHHHHHHHHHHHHHHHHHHHHHHHHHHHHHHHHHHHHHHH--SHHHHHHHHHHHHHHHHHHHHHHHHHHHHHHHHHHHHHHHHHHHHHHHHHHHHTHHHHHHHHHHHHHHHHHHHHHHHHHHHHHHTS-HHHHHHHHHHHHHHSS--EEEB-SSBBTTT-PBPPHHHHHHHHH-SS-EE-TTT--EEE--